Protein AF-A0ABD2MEU3-F1 (afdb_monomer_lite)

InterPro domains:
  IPR001870 B30.2/SPRY domain [PS50188] (180-396)
  IPR003877 SPRY domain [PF00622] (283-393)
  IPR003877 SPRY domain [SM00449] (262-395)
  IPR013320 Concanavalin A-like lectin/glucanase domain superfamily [SSF49899] (249-396)
  IPR043136 B30.2/SPRY domain superfamily [G3DSA:2.60.120.920] (235-402)
  IPR044736 Ran-binding protein Gid1/RanBPM/SPLA, SPRY domain [cd12885] (287-392)

Organism: NCBI:txid157864

Radius of gyration: 90.73 Å; chains: 1; bounding box: 152×72×270 Å

Secondary structure (DSSP, 8-state):
--------------------------------------SSTTSS-HHHHHHHHHHHHHHHHHHHHHHHHHHHHHHHHHHHHHHHHHHHHHHHHHHHHHHHHHHHHHHHHHHHHHHHHHHHHHHHHHHHHHHHHHHHHHHHHHHHHHHHHHHHHHHHHHHHHHHHHHHHHHHHHHHHHHHHHHHHHHHHHHHHHHHHHHHHHHHHHHHHHHHHHHHHHHHHHHHHHHHHHHHHHHHHHHHHHHHHHHHTTS-------------S---PPP----EEEEES-SS-EEEEEE-TTS-TTS-TTSSSSEEEEETTTEEEEE-TTS-EEEEEE-SPP--TT-EEEEEEETTTTEEEEEETTEE----S-B--TT----EEEEEE-STT-EEEEE-SS--SS-TT--

pLDDT: mean 77.82, std 23.37, range [25.52, 98.5]

Structure (mmCIF, N/CA/C/O backbone):
data_AF-A0ABD2MEU3-F1
#
_entry.id   AF-A0ABD2MEU3-F1
#
loop_
_atom_site.group_PDB
_atom_site.id
_atom_site.type_symbol
_atom_site.label_atom_id
_atom_site.label_alt_id
_atom_site.label_comp_id
_atom_site.label_asym_id
_atom_site.label_entity_id
_atom_site.label_seq_id
_atom_site.pdbx_PDB_ins_code
_atom_site.Cartn_x
_atom_site.Cartn_y
_atom_site.Cartn_z
_atom_site.occupancy
_atom_site.B_iso_or_equiv
_atom_site.auth_seq_id
_atom_site.auth_comp_id
_atom_site.auth_asym_id
_atom_site.auth_atom_id
_atom_site.pdbx_PDB_model_num
ATOM 1 N N . MET A 1 1 ? 22.632 6.424 -62.472 1.00 37.72 1 MET A N 1
ATOM 2 C CA . MET A 1 1 ? 22.964 5.891 -63.811 1.00 37.72 1 MET A CA 1
ATOM 3 C C . MET A 1 1 ? 22.816 7.016 -64.820 1.00 37.72 1 MET A C 1
ATOM 5 O O . MET A 1 1 ? 21.715 7.529 -64.955 1.00 37.72 1 MET A O 1
ATOM 9 N N . ALA A 1 2 ? 23.897 7.420 -65.484 1.00 29.92 2 ALA A N 1
ATOM 10 C CA . ALA A 1 2 ? 23.855 8.351 -66.610 1.00 29.92 2 ALA A CA 1
ATOM 11 C C . ALA A 1 2 ? 24.922 7.905 -67.616 1.00 29.92 2 ALA A C 1
ATOM 13 O O . ALA A 1 2 ? 26.115 7.981 -67.338 1.00 29.92 2 ALA A O 1
ATOM 14 N N . THR A 1 3 ? 24.489 7.357 -68.747 1.00 33.09 3 THR A N 1
ATOM 15 C CA . THR A 1 3 ? 25.372 6.851 -69.802 1.00 33.09 3 THR A CA 1
ATOM 16 C C . THR A 1 3 ? 25.914 8.012 -70.629 1.00 33.09 3 THR A C 1
ATOM 18 O O . THR A 1 3 ? 25.181 8.580 -71.441 1.00 33.09 3 THR A O 1
ATOM 21 N N . PHE A 1 4 ? 27.190 8.361 -70.449 1.00 29.28 4 PHE A N 1
ATOM 22 C CA . PHE A 1 4 ? 27.860 9.321 -71.326 1.00 29.28 4 PHE A CA 1
ATOM 23 C C . PHE A 1 4 ? 28.242 8.649 -72.646 1.00 29.28 4 PHE A C 1
ATOM 25 O O . PHE A 1 4 ? 29.129 7.802 -72.709 1.00 29.28 4 PHE A O 1
ATOM 32 N N . ASN A 1 5 ? 27.533 9.027 -73.705 1.00 33.72 5 ASN A N 1
ATOM 33 C CA . ASN A 1 5 ? 27.715 8.487 -75.044 1.00 33.72 5 ASN A CA 1
ATOM 34 C C . ASN A 1 5 ? 28.806 9.301 -75.764 1.00 33.72 5 ASN A C 1
ATOM 36 O O . ASN A 1 5 ? 28.559 10.437 -76.170 1.00 33.72 5 ASN A O 1
ATOM 40 N N . VAL A 1 6 ? 30.021 8.759 -75.896 1.00 32.09 6 VAL A N 1
ATOM 41 C CA . VAL A 1 6 ? 31.105 9.420 -76.645 1.00 32.09 6 VAL A CA 1
ATOM 42 C C . VAL A 1 6 ? 30.974 9.060 -78.123 1.00 32.09 6 VAL A C 1
ATOM 44 O O . VAL A 1 6 ? 31.346 7.970 -78.558 1.00 32.09 6 VAL A O 1
ATOM 47 N N . ALA A 1 7 ? 30.420 9.990 -78.899 1.00 31.02 7 ALA A N 1
ATOM 48 C CA . ALA A 1 7 ? 30.248 9.829 -80.336 1.00 31.02 7 ALA A CA 1
ATOM 49 C C . ALA A 1 7 ? 31.604 9.695 -81.054 1.00 31.02 7 ALA A C 1
ATOM 51 O O . ALA A 1 7 ? 32.491 10.537 -80.904 1.00 31.02 7 ALA A O 1
ATOM 52 N N . HIS A 1 8 ? 31.743 8.658 -81.882 1.00 32.44 8 HIS A N 1
ATOM 53 C CA . HIS A 1 8 ? 32.863 8.523 -82.811 1.00 32.44 8 HIS A CA 1
ATOM 54 C C . HIS A 1 8 ? 32.774 9.599 -83.902 1.00 32.44 8 HIS A C 1
ATOM 56 O O . HIS A 1 8 ? 31.929 9.515 -84.793 1.00 32.44 8 HIS A O 1
ATOM 62 N N . LEU A 1 9 ? 33.681 10.579 -83.877 1.00 26.55 9 LEU A N 1
ATOM 63 C CA . LEU A 1 9 ? 33.855 11.529 -84.975 1.00 26.55 9 LEU A CA 1
ATOM 64 C C . LEU A 1 9 ? 34.861 10.971 -85.996 1.00 26.55 9 LEU A C 1
ATOM 66 O O . LEU A 1 9 ? 36.034 11.339 -86.001 1.00 26.55 9 LEU A O 1
ATOM 70 N N . ILE A 1 10 ? 34.402 10.062 -86.861 1.00 31.20 10 ILE A N 1
ATOM 71 C CA . ILE A 1 10 ? 35.189 9.607 -88.016 1.00 31.20 10 ILE A CA 1
ATOM 72 C C . ILE A 1 10 ? 35.006 10.619 -89.152 1.00 31.20 10 ILE A C 1
ATOM 74 O O . ILE A 1 10 ? 34.099 10.501 -89.975 1.00 31.20 10 ILE A O 1
ATOM 78 N N . THR A 1 11 ? 35.890 11.612 -89.216 1.00 28.27 11 THR A N 1
ATOM 79 C CA . THR A 1 11 ? 35.987 12.491 -90.386 1.00 28.27 11 THR A CA 1
ATOM 80 C C . THR A 1 11 ? 36.764 11.771 -91.488 1.00 28.27 11 THR A C 1
ATOM 82 O O . THR A 1 11 ? 37.996 11.764 -91.476 1.00 28.27 11 THR A O 1
ATOM 85 N N . LEU A 1 12 ? 36.060 11.179 -92.461 1.00 28.53 12 LEU A N 1
ATOM 86 C CA . LEU A 1 12 ? 36.682 10.791 -93.731 1.00 28.53 12 LEU A CA 1
ATOM 87 C C . LEU A 1 12 ? 37.206 12.055 -94.429 1.00 28.53 12 LEU A C 1
ATOM 89 O O . LEU A 1 12 ? 36.429 12.820 -94.998 1.00 28.53 12 LEU A O 1
ATOM 93 N N . ILE A 1 13 ? 38.524 12.250 -94.435 1.00 32.50 13 ILE A N 1
ATOM 94 C CA . ILE A 1 13 ? 39.167 13.138 -95.407 1.00 32.50 13 ILE A CA 1
ATOM 95 C C . ILE A 1 13 ? 39.358 12.319 -96.684 1.00 32.50 13 ILE A C 1
ATOM 97 O O . ILE A 1 13 ? 40.025 11.285 -96.680 1.00 32.50 13 ILE A O 1
ATOM 101 N N . GLY A 1 14 ? 38.696 12.754 -97.756 1.00 29.62 14 GLY A N 1
ATOM 102 C CA . GLY A 1 14 ? 38.630 12.021 -99.017 1.00 29.62 14 GLY A CA 1
ATOM 103 C C . GLY A 1 14 ? 39.995 11.825 -99.677 1.00 29.62 14 GLY A C 1
ATOM 104 O O . GLY A 1 14 ? 40.853 12.707 -99.659 1.00 29.62 14 GLY A O 1
ATOM 105 N N . VAL A 1 15 ? 40.164 10.665 -100.310 1.00 34.38 15 VAL A N 1
ATOM 106 C CA . VAL A 1 15 ? 41.344 10.335 -101.115 1.00 34.38 15 VAL A CA 1
ATOM 107 C C . VAL A 1 15 ? 41.298 11.146 -102.414 1.00 34.38 15 VAL A C 1
ATOM 109 O O . VAL A 1 15 ? 40.595 10.787 -103.358 1.00 34.38 15 VAL A O 1
ATOM 112 N N . GLY A 1 16 ? 42.037 12.255 -102.461 1.00 28.69 16 GLY A N 1
ATOM 113 C CA . GLY A 1 16 ? 42.247 13.021 -103.689 1.00 28.69 16 GLY A CA 1
ATOM 114 C C . GLY A 1 16 ? 43.128 12.238 -104.661 1.00 28.69 16 GLY A C 1
ATOM 115 O O . GLY A 1 16 ? 44.296 11.992 -104.368 1.00 28.69 16 GLY A O 1
ATOM 116 N N . SER A 1 17 ? 42.568 11.827 -105.801 1.00 32.09 17 SER A N 1
ATOM 117 C CA . SER A 1 17 ? 43.329 11.132 -106.845 1.00 32.09 17 SER A 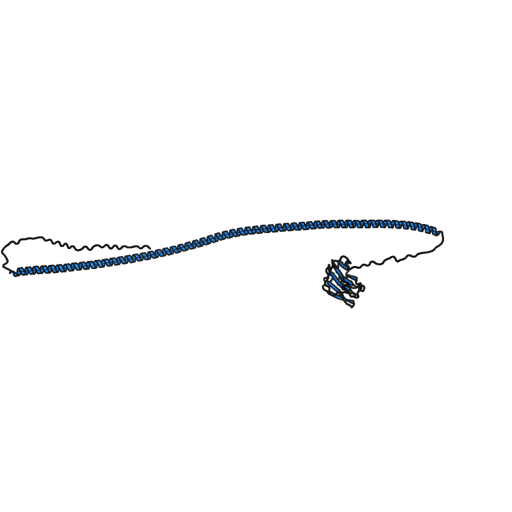CA 1
ATOM 118 C C . SER A 1 17 ? 44.330 12.039 -107.558 1.00 32.09 17 SER A C 1
ATOM 120 O O . SER A 1 17 ? 44.170 13.254 -107.648 1.00 32.09 17 SER A O 1
ATOM 122 N N . ILE A 1 18 ? 45.353 11.374 -108.085 1.00 34.25 18 ILE A N 1
ATOM 123 C CA . ILE A 1 18 ? 46.482 11.899 -108.849 1.00 34.25 18 ILE A CA 1
ATOM 124 C C . ILE A 1 18 ? 46.016 12.778 -110.021 1.00 34.25 18 ILE A C 1
ATOM 126 O O . ILE A 1 18 ? 45.184 12.361 -110.825 1.00 34.25 18 ILE A O 1
ATOM 130 N N . ALA A 1 19 ? 46.644 13.945 -110.175 1.00 29.66 19 ALA A N 1
ATOM 131 C CA . ALA A 1 19 ? 46.651 14.710 -111.418 1.00 29.66 19 ALA A CA 1
ATOM 132 C C . ALA A 1 19 ? 48.090 15.148 -111.730 1.00 29.66 19 ALA A C 1
ATOM 134 O O . ALA A 1 19 ? 48.541 16.221 -111.330 1.00 29.66 19 ALA A O 1
ATOM 135 N N . SER A 1 20 ? 48.826 14.283 -112.425 1.00 35.69 20 SER A N 1
ATOM 136 C CA . SER A 1 20 ? 50.184 14.551 -112.898 1.00 35.69 20 SER A CA 1
ATOM 137 C C . SER A 1 20 ? 50.158 15.614 -113.999 1.00 35.69 20 SER A C 1
ATOM 139 O O . SER A 1 20 ? 49.978 15.288 -115.170 1.00 35.69 20 SER A O 1
ATOM 141 N N . SER A 1 21 ? 50.353 16.891 -113.664 1.00 31.67 21 SER A N 1
ATOM 142 C CA . SER A 1 21 ? 50.514 17.947 -114.671 1.00 31.67 21 SER A CA 1
ATOM 143 C C . SER A 1 21 ? 51.973 18.061 -115.129 1.00 31.67 21 SER A C 1
ATOM 145 O O . SER A 1 21 ? 52.634 19.077 -114.903 1.00 31.67 21 SER A O 1
ATOM 147 N N . VAL A 1 22 ? 52.483 17.019 -115.791 1.00 34.25 22 VAL A N 1
ATOM 148 C CA . VAL A 1 22 ? 53.643 17.178 -116.679 1.00 34.25 22 VAL A CA 1
ATOM 149 C C . VAL A 1 22 ? 53.140 17.930 -117.907 1.00 34.25 22 VAL A C 1
ATOM 151 O O . VAL A 1 22 ? 52.543 17.354 -118.814 1.00 34.25 22 VAL A O 1
ATOM 154 N N . GLY A 1 23 ? 53.310 19.251 -117.894 1.00 31.44 23 GLY A N 1
ATOM 155 C CA . GLY A 1 23 ? 52.943 20.106 -119.015 1.00 31.44 23 GLY A CA 1
ATOM 156 C C . GLY A 1 23 ? 53.819 19.799 -120.225 1.00 31.44 23 GLY A C 1
ATOM 157 O O . GLY A 1 23 ? 54.954 20.269 -120.297 1.00 31.44 23 GLY A O 1
ATOM 158 N N . ALA A 1 24 ? 53.282 19.038 -121.178 1.00 33.69 24 ALA A N 1
ATOM 159 C CA . ALA A 1 24 ? 53.874 18.868 -122.496 1.00 33.69 24 ALA A CA 1
ATOM 160 C C . ALA A 1 24 ? 53.900 20.226 -123.211 1.00 33.69 24 ALA A C 1
ATOM 162 O O . ALA A 1 24 ? 52.903 20.672 -123.776 1.00 33.69 24 ALA A O 1
ATOM 163 N N . ASN A 1 25 ? 55.046 20.903 -123.161 1.00 31.25 25 ASN A N 1
ATOM 164 C CA . ASN A 1 25 ? 55.250 22.151 -123.878 1.00 31.25 25 ASN A CA 1
ATOM 165 C C . ASN A 1 25 ? 55.725 21.821 -125.302 1.00 31.25 25 ASN A C 1
ATOM 167 O O . ASN A 1 25 ? 56.915 21.893 -125.615 1.00 31.25 25 ASN A O 1
ATOM 171 N N . GLU A 1 26 ? 54.782 21.422 -126.161 1.00 34.84 26 GLU A N 1
ATOM 172 C CA . GLU A 1 26 ? 54.990 21.346 -127.609 1.00 34.84 26 GLU A CA 1
ATOM 173 C C . GLU A 1 26 ? 55.258 22.752 -128.170 1.00 34.84 26 GLU A C 1
ATOM 175 O O . GLU A 1 26 ? 54.367 23.424 -128.694 1.00 34.84 26 GLU A O 1
ATOM 180 N N . GLN A 1 27 ? 56.511 23.207 -128.117 1.00 34.06 27 GLN A N 1
ATOM 181 C CA . GLN A 1 27 ? 56.940 24.267 -129.019 1.00 34.06 27 GLN A CA 1
ATOM 182 C C . GLN A 1 27 ? 57.225 23.674 -130.394 1.00 34.06 27 GLN A C 1
ATOM 184 O O . GLN A 1 27 ? 58.281 23.100 -130.662 1.00 34.06 27 GLN A O 1
ATOM 189 N N . GLN A 1 28 ? 56.249 23.868 -131.280 1.00 35.16 28 GLN A N 1
ATOM 190 C CA . GLN A 1 28 ? 56.413 23.737 -132.719 1.00 35.16 28 GLN A CA 1
ATOM 191 C C . GLN A 1 28 ? 57.693 24.452 -133.171 1.00 35.16 28 GLN A C 1
ATOM 193 O O . GLN A 1 28 ? 57.780 25.677 -133.114 1.00 35.16 28 GLN A O 1
ATOM 198 N N . ASN A 1 29 ? 58.644 23.705 -133.726 1.00 33.38 29 ASN A N 1
ATOM 199 C CA . ASN A 1 29 ? 59.610 24.275 -134.656 1.00 33.38 29 ASN A CA 1
ATOM 200 C C . ASN A 1 29 ? 59.459 23.582 -136.009 1.00 33.38 29 ASN A C 1
ATOM 202 O O . ASN A 1 29 ? 60.223 22.695 -136.390 1.00 33.38 29 ASN A O 1
ATOM 206 N N . GLN A 1 30 ? 58.411 23.990 -136.730 1.00 38.78 30 GLN A N 1
ATOM 207 C CA . GLN A 1 30 ? 58.295 23.725 -138.156 1.00 38.78 30 GLN A CA 1
ATOM 208 C C . GLN A 1 30 ? 59.440 24.440 -138.880 1.00 38.78 30 GLN A C 1
ATOM 210 O O . GLN A 1 30 ? 59.309 25.607 -139.249 1.00 38.78 30 GLN A O 1
ATOM 215 N N . ASN A 1 31 ? 60.540 23.738 -139.153 1.00 35.50 31 ASN A N 1
ATOM 216 C CA . ASN A 1 31 ? 61.523 24.211 -140.119 1.00 35.50 31 ASN A CA 1
ATOM 217 C C . ASN A 1 31 ? 61.619 23.270 -141.320 1.00 35.50 31 ASN A C 1
ATOM 219 O O . ASN A 1 31 ? 62.311 22.257 -141.324 1.00 35.50 31 ASN A O 1
ATOM 223 N N . LYS A 1 32 ? 60.832 23.665 -142.326 1.00 34.09 32 LYS A N 1
ATOM 224 C CA . LYS A 1 32 ? 60.876 23.327 -143.750 1.00 34.09 32 LYS A CA 1
ATOM 225 C C . LYS A 1 32 ? 62.007 22.393 -144.189 1.00 34.09 32 LYS A C 1
ATOM 227 O O . LYS A 1 32 ? 63.173 22.774 -144.251 1.00 34.09 32 LYS A O 1
ATOM 232 N N . THR A 1 33 ? 61.595 21.278 -144.783 1.00 39.56 33 THR A N 1
ATOM 233 C CA . THR A 1 33 ? 62.249 20.768 -145.990 1.00 39.56 33 THR A CA 1
ATOM 234 C C . THR A 1 33 ? 62.394 21.887 -147.030 1.00 39.56 33 THR A C 1
ATOM 236 O O . THR A 1 33 ? 61.413 22.289 -147.660 1.00 39.56 33 THR A O 1
ATOM 239 N N . GLN A 1 34 ? 63.620 22.352 -147.256 1.00 36.50 34 GLN A N 1
ATOM 240 C CA . GLN A 1 34 ? 64.029 22.969 -148.517 1.00 36.50 34 GLN A CA 1
ATOM 241 C C . GLN A 1 34 ? 65.302 22.292 -149.020 1.00 36.50 34 GLN A C 1
ATOM 243 O O . GLN A 1 34 ? 66.221 22.005 -148.257 1.00 36.50 34 GLN A O 1
ATOM 248 N N . ASN A 1 35 ? 65.329 22.014 -150.322 1.00 44.06 35 ASN A N 1
ATOM 249 C CA . ASN A 1 35 ? 66.461 21.378 -150.977 1.00 44.06 35 ASN A CA 1
ATOM 250 C C . ASN A 1 35 ? 67.667 22.323 -151.032 1.00 44.06 35 ASN A C 1
ATOM 252 O O . ASN A 1 35 ? 67.641 23.336 -151.726 1.00 44.06 35 ASN A O 1
ATOM 256 N N . GLY A 1 36 ? 68.748 21.903 -150.387 1.00 34.94 36 GLY A N 1
ATOM 257 C CA . GLY A 1 36 ? 70.120 22.321 -150.643 1.00 34.94 36 GLY A CA 1
ATOM 258 C C . GLY A 1 36 ? 71.039 21.248 -150.048 1.00 34.94 36 GLY A C 1
ATOM 259 O O . GLY A 1 36 ? 70.824 20.815 -148.924 1.00 34.94 36 GLY A O 1
ATOM 260 N N . GLY A 1 37 ? 72.033 20.699 -150.735 1.00 37.84 37 GLY A N 1
ATOM 261 C CA . GLY A 1 37 ? 72.577 21.090 -152.030 1.00 37.84 37 GLY A CA 1
ATOM 262 C C . GLY A 1 37 ? 74.097 20.997 -151.970 1.00 37.84 37 GLY A C 1
ATOM 263 O O . GLY A 1 37 ? 74.751 22.009 -151.775 1.00 37.84 37 GLY A O 1
ATOM 264 N N . GLY A 1 38 ? 74.641 19.786 -152.137 1.00 47.97 38 GLY A N 1
ATOM 265 C CA . GLY A 1 38 ? 76.086 19.542 -152.245 1.00 47.97 38 GLY A CA 1
ATOM 266 C C . GLY A 1 38 ? 76.861 19.497 -150.918 1.00 47.97 38 GLY A C 1
ATOM 267 O O . GLY A 1 38 ? 76.736 20.372 -150.072 1.00 47.97 38 GLY A O 1
ATOM 268 N N . GLY A 1 39 ? 77.714 18.477 -150.770 1.00 47.53 39 GLY A N 1
ATOM 269 C CA . GLY A 1 39 ? 78.679 18.358 -149.668 1.00 47.53 39 GLY A CA 1
ATOM 270 C C . GLY A 1 39 ? 78.505 17.104 -148.801 1.00 47.53 39 GLY A C 1
ATOM 271 O O . GLY A 1 39 ? 77.420 16.806 -148.315 1.00 47.53 39 GLY A O 1
ATOM 272 N N . LEU A 1 40 ? 79.605 16.372 -148.598 1.00 45.44 40 LEU A N 1
ATOM 273 C CA . LEU A 1 40 ? 79.810 15.305 -147.595 1.00 45.44 40 LEU A CA 1
ATOM 274 C C . LEU A 1 40 ? 79.025 13.979 -147.713 1.00 45.44 40 LEU A C 1
ATOM 276 O O . LEU A 1 40 ? 79.510 12.981 -147.182 1.00 45.44 40 LEU A O 1
ATOM 280 N N . LYS A 1 41 ? 77.936 13.868 -148.492 1.00 46.84 41 LYS A N 1
ATOM 281 C CA . LYS A 1 41 ? 77.289 12.556 -148.788 1.00 46.84 41 LYS A CA 1
ATOM 282 C C . LYS A 1 41 ? 78.191 11.524 -149.496 1.00 46.84 41 LYS A C 1
ATOM 284 O O . LYS A 1 41 ? 77.780 10.386 -149.673 1.00 46.84 41 LYS A O 1
ATOM 289 N N . HIS A 1 42 ? 79.397 11.912 -149.911 1.00 46.25 42 HIS A N 1
ATOM 290 C CA . HIS A 1 42 ? 80.329 11.063 -150.654 1.00 46.25 42 HIS A CA 1
ATOM 291 C C . HIS A 1 42 ? 81.393 10.361 -149.783 1.00 46.25 42 HIS A C 1
ATOM 293 O O . HIS A 1 42 ? 82.220 9.641 -150.337 1.00 46.25 42 HIS A O 1
ATOM 299 N N . LEU A 1 43 ? 81.394 10.573 -148.455 1.00 48.19 43 LEU A N 1
ATOM 300 C CA . LEU A 1 43 ? 82.373 9.963 -147.535 1.00 48.19 43 LEU A CA 1
ATOM 301 C C . LEU A 1 43 ? 81.861 8.747 -146.743 1.00 48.19 43 LEU A C 1
ATOM 303 O O . LEU A 1 43 ? 82.685 7.965 -146.282 1.00 48.19 43 LEU A O 1
ATOM 307 N N . PHE A 1 44 ? 80.545 8.562 -146.584 1.00 52.81 44 PHE A N 1
ATOM 308 C CA . PHE A 1 44 ? 79.977 7.460 -145.792 1.00 52.81 44 PHE A CA 1
ATOM 309 C C . PHE A 1 44 ? 78.720 6.886 -146.461 1.00 52.81 44 PHE A C 1
ATOM 311 O O . PHE A 1 44 ? 77.882 7.637 -146.960 1.00 52.81 44 PHE A O 1
ATOM 318 N N . GLY A 1 45 ? 78.614 5.552 -146.496 1.00 54.03 45 GLY A N 1
ATOM 319 C CA . GLY A 1 45 ? 77.538 4.827 -147.182 1.00 54.03 45 GLY A CA 1
ATOM 320 C C . GLY A 1 45 ? 76.167 4.931 -146.492 1.00 54.03 45 GLY A C 1
ATOM 321 O O . GLY A 1 45 ? 76.093 5.314 -145.322 1.00 54.03 45 GLY A O 1
ATOM 322 N N . PRO A 1 46 ? 75.071 4.575 -147.196 1.00 58.62 46 PRO A N 1
ATOM 323 C CA . PRO A 1 46 ? 73.704 4.691 -146.676 1.00 58.62 46 PRO A CA 1
ATOM 324 C C . PRO A 1 46 ? 73.478 3.908 -145.373 1.00 58.62 46 PRO A C 1
ATOM 326 O O . PRO A 1 46 ? 72.753 4.388 -144.502 1.00 58.62 46 PRO A O 1
ATOM 329 N N . ASP A 1 47 ? 74.152 2.769 -145.199 1.00 66.12 47 ASP A N 1
ATOM 330 C CA . ASP A 1 47 ? 74.040 1.912 -144.012 1.00 66.12 47 ASP A CA 1
ATOM 331 C C . ASP A 1 47 ? 74.352 2.666 -142.708 1.00 66.12 47 ASP A C 1
ATOM 333 O O . ASP A 1 47 ? 73.641 2.500 -141.720 1.00 66.12 47 ASP A O 1
ATOM 337 N N . VAL A 1 48 ? 75.327 3.585 -142.729 1.00 67.19 48 VAL A N 1
ATOM 338 C CA . VAL A 1 48 ? 75.784 4.341 -141.547 1.00 67.19 48 VAL A CA 1
ATOM 339 C C . VAL A 1 48 ? 74.684 5.250 -140.982 1.00 67.19 48 VAL A C 1
ATOM 341 O O . VAL A 1 48 ? 74.555 5.393 -139.767 1.00 67.19 48 VAL A O 1
ATOM 344 N N . PHE A 1 49 ? 73.857 5.855 -141.843 1.00 69.19 49 PHE A N 1
ATOM 345 C CA . PHE A 1 49 ? 72.744 6.707 -141.401 1.00 69.19 49 PHE A CA 1
ATOM 346 C C . PHE A 1 49 ? 71.560 5.899 -140.856 1.00 69.19 49 PHE A C 1
ATOM 348 O O . PHE A 1 49 ? 70.837 6.394 -139.988 1.00 69.19 49 PHE A O 1
ATOM 355 N N . THR A 1 50 ? 71.367 4.674 -141.344 1.00 72.62 50 THR A N 1
ATOM 356 C CA . THR A 1 50 ? 70.358 3.740 -140.824 1.00 72.62 50 THR A CA 1
ATOM 357 C C . THR A 1 50 ? 70.794 3.208 -139.460 1.00 72.62 50 THR A C 1
ATOM 359 O O . THR A 1 50 ? 70.061 3.348 -138.488 1.00 72.62 50 THR A O 1
ATOM 362 N N . GLU A 1 51 ? 72.047 2.761 -139.341 1.00 77.50 51 GLU A N 1
ATOM 363 C CA . GLU A 1 51 ? 72.644 2.288 -138.088 1.00 77.50 51 GLU A CA 1
ATOM 364 C C . GLU A 1 51 ? 72.646 3.371 -136.990 1.00 77.50 51 GLU A C 1
ATOM 366 O O . GLU A 1 51 ? 72.363 3.085 -135.826 1.00 77.50 51 GLU A O 1
ATOM 371 N N . LEU A 1 52 ? 72.912 4.635 -137.347 1.00 78.12 52 LEU A N 1
ATOM 372 C CA . LEU A 1 52 ? 72.785 5.776 -136.430 1.00 78.12 52 LEU A CA 1
ATOM 373 C C . LEU A 1 52 ? 71.347 5.976 -135.934 1.00 78.12 52 LEU A C 1
ATOM 375 O O . LEU A 1 52 ? 71.148 6.258 -134.752 1.00 78.12 52 LEU A O 1
ATOM 379 N N . ARG A 1 53 ? 70.348 5.814 -136.810 1.00 78.62 53 ARG A N 1
ATOM 380 C CA . ARG A 1 53 ? 68.928 5.946 -136.455 1.00 78.62 53 ARG A CA 1
ATOM 381 C C . ARG A 1 53 ? 68.458 4.801 -135.563 1.00 78.62 53 ARG A C 1
ATOM 383 O O . ARG A 1 53 ? 67.763 5.050 -134.584 1.00 78.62 53 ARG A O 1
ATOM 390 N N . ASP A 1 54 ? 68.886 3.577 -135.844 1.00 82.69 54 ASP A N 1
ATOM 391 C CA . ASP A 1 54 ? 68.539 2.411 -135.030 1.00 82.69 54 ASP A CA 1
ATOM 392 C C . ASP A 1 54 ? 69.204 2.487 -133.648 1.00 82.69 54 ASP A C 1
ATOM 394 O O . ASP A 1 54 ? 68.558 2.227 -132.633 1.00 82.69 54 ASP A O 1
ATOM 398 N N . LYS A 1 55 ? 70.454 2.968 -133.572 1.00 84.69 55 LYS A N 1
ATOM 399 C CA . LYS A 1 55 ? 71.118 3.299 -132.298 1.00 84.69 55 LYS A CA 1
ATOM 400 C C . LYS A 1 55 ? 70.406 4.422 -131.539 1.00 84.69 55 LYS A C 1
ATOM 402 O O . LYS A 1 55 ? 70.322 4.346 -130.316 1.00 84.69 55 LYS A O 1
ATOM 407 N N . GLN A 1 56 ? 69.880 5.435 -132.229 1.00 84.12 56 GLN A N 1
ATOM 408 C CA . GLN A 1 56 ? 69.093 6.507 -131.613 1.00 84.12 56 GLN A CA 1
ATOM 409 C C . GLN A 1 56 ? 67.756 5.984 -131.058 1.00 84.12 56 GLN A C 1
ATOM 411 O O . GLN A 1 56 ? 67.402 6.308 -129.926 1.00 84.12 56 GLN A O 1
ATOM 416 N N . ASN A 1 57 ? 67.053 5.129 -131.805 1.00 84.06 57 ASN A N 1
ATOM 417 C CA . ASN A 1 57 ? 65.801 4.507 -131.368 1.00 84.06 57 ASN A CA 1
ATOM 418 C C . ASN A 1 57 ? 66.021 3.556 -130.180 1.00 84.06 57 ASN A C 1
ATOM 420 O O . ASN A 1 57 ? 65.334 3.676 -129.171 1.00 84.06 57 ASN A O 1
ATOM 424 N N . ALA A 1 58 ? 67.032 2.685 -130.241 1.00 84.62 58 ALA A N 1
ATOM 425 C CA . ALA A 1 58 ? 67.390 1.789 -129.138 1.00 84.62 58 ALA A CA 1
ATOM 426 C C . ALA A 1 58 ? 67.901 2.544 -127.894 1.00 84.62 58 ALA A C 1
ATOM 428 O O . ALA A 1 58 ? 67.777 2.056 -126.770 1.00 84.62 58 ALA A O 1
ATOM 429 N N . MET A 1 59 ? 68.477 3.740 -128.068 1.00 86.69 59 MET A N 1
ATOM 430 C CA . MET A 1 59 ? 68.794 4.639 -126.956 1.00 86.69 59 MET A CA 1
ATOM 431 C C . MET A 1 59 ? 67.522 5.241 -126.348 1.00 86.69 59 MET A C 1
ATOM 433 O O . MET A 1 59 ? 67.413 5.274 -125.128 1.00 86.69 59 MET A O 1
ATOM 437 N N . ALA A 1 60 ? 66.556 5.672 -127.165 1.00 83.00 60 ALA A N 1
ATOM 438 C CA . ALA A 1 60 ? 65.274 6.194 -126.689 1.00 83.00 60 ALA A CA 1
ATOM 439 C C . ALA A 1 60 ? 64.444 5.132 -125.943 1.00 83.00 60 ALA A C 1
ATOM 441 O O . ALA A 1 60 ? 63.924 5.414 -124.867 1.00 83.00 60 ALA A O 1
ATOM 442 N N . GLU A 1 61 ? 64.393 3.902 -126.460 1.00 86.12 61 GLU A N 1
ATOM 443 C CA . GLU A 1 61 ? 63.735 2.761 -125.811 1.00 86.12 61 GLU A CA 1
ATOM 444 C C . GLU A 1 61 ? 64.375 2.456 -124.450 1.00 86.12 61 GLU A C 1
ATOM 446 O O . GLU A 1 61 ? 63.684 2.449 -123.433 1.00 86.12 61 GLU A O 1
ATOM 451 N N . LYS A 1 62 ? 65.710 2.345 -124.386 1.00 88.81 62 LYS A N 1
ATOM 452 C CA . LYS A 1 62 ? 66.430 2.168 -123.113 1.00 88.81 62 LYS A CA 1
ATOM 453 C C . LYS A 1 62 ? 66.236 3.330 -122.144 1.00 88.81 62 LYS A C 1
ATOM 455 O O . LYS A 1 62 ? 66.132 3.086 -120.946 1.00 88.81 62 LYS A O 1
ATOM 460 N N . MET A 1 63 ? 66.184 4.575 -122.627 1.00 88.94 63 MET A N 1
ATOM 461 C CA . MET A 1 63 ? 65.868 5.723 -121.772 1.00 88.94 63 MET A CA 1
ATOM 462 C C . MET A 1 63 ? 64.466 5.573 -121.169 1.00 88.94 63 MET A C 1
ATOM 464 O O . MET A 1 63 ? 64.346 5.647 -119.949 1.00 88.94 63 MET A O 1
ATOM 468 N N . SER A 1 64 ? 63.453 5.239 -121.975 1.00 90.19 64 SER A N 1
ATOM 469 C CA . SER A 1 64 ? 62.076 5.017 -121.511 1.00 90.19 64 SER A CA 1
ATOM 470 C C . SER A 1 64 ? 61.945 3.826 -120.545 1.00 90.19 64 SER A C 1
ATOM 472 O O . SER A 1 64 ? 61.245 3.919 -119.533 1.00 90.19 64 SER A O 1
ATOM 474 N N . GLU A 1 65 ? 62.676 2.728 -120.770 1.00 88.88 65 GLU A N 1
ATOM 475 C CA . GLU A 1 65 ? 62.769 1.613 -119.816 1.00 88.88 65 GLU A CA 1
ATOM 476 C C . GLU A 1 65 ? 63.400 2.050 -118.484 1.00 88.88 65 GLU A C 1
ATOM 478 O O . GLU A 1 65 ? 62.908 1.687 -117.411 1.00 88.88 65 GLU A O 1
ATOM 483 N N . THR A 1 66 ? 64.489 2.831 -118.527 1.00 88.94 66 THR A N 1
ATOM 484 C CA . THR A 1 66 ? 65.139 3.338 -117.307 1.00 88.94 66 THR A CA 1
ATOM 485 C C . THR A 1 66 ? 64.278 4.351 -116.562 1.00 88.94 66 THR A C 1
ATOM 487 O O . THR A 1 66 ? 64.243 4.302 -115.335 1.00 88.94 66 THR A O 1
ATOM 490 N N . GLU A 1 67 ? 63.543 5.199 -117.280 1.00 90.69 67 GLU A N 1
ATOM 491 C CA . GLU A 1 67 ? 62.566 6.147 -116.744 1.00 90.69 67 GLU A CA 1
ATOM 492 C C . GLU A 1 67 ? 61.435 5.393 -116.035 1.00 90.69 67 GLU A C 1
ATOM 494 O O . GLU A 1 67 ? 61.286 5.531 -114.824 1.00 90.69 67 GLU A O 1
ATOM 499 N N . THR A 1 68 ? 60.769 4.457 -116.721 1.00 91.44 68 THR A N 1
ATOM 500 C CA . THR A 1 68 ? 59.713 3.598 -116.146 1.00 91.44 68 THR A CA 1
ATOM 501 C C . THR A 1 68 ? 60.194 2.829 -114.905 1.00 91.44 68 THR A C 1
ATOM 503 O O . THR A 1 68 ? 59.448 2.608 -113.945 1.00 91.44 68 THR A O 1
ATOM 506 N N . LYS A 1 69 ? 61.453 2.371 -114.903 1.00 93.12 69 LYS A N 1
ATOM 507 C CA . LYS A 1 69 ? 62.053 1.670 -113.758 1.00 93.12 69 LYS A CA 1
ATOM 508 C C . LYS A 1 69 ? 62.327 2.616 -112.588 1.00 93.12 69 LYS A C 1
ATOM 510 O O . LYS A 1 69 ? 62.112 2.220 -111.442 1.00 93.12 69 LYS A O 1
ATOM 515 N N . LEU A 1 70 ? 62.789 3.833 -112.867 1.00 92.94 70 LEU A N 1
ATOM 516 C CA . LEU A 1 70 ? 63.037 4.867 -111.867 1.00 92.94 70 LEU A CA 1
ATOM 517 C C . LEU A 1 70 ? 61.719 5.361 -111.254 1.00 92.94 70 LEU A C 1
ATOM 519 O O . LEU A 1 70 ? 61.618 5.423 -110.032 1.00 92.94 70 LEU A O 1
ATOM 523 N N . GLU A 1 71 ? 60.689 5.601 -112.067 1.00 92.94 71 GLU A N 1
ATOM 524 C CA . GLU A 1 71 ? 59.332 5.936 -111.617 1.00 92.94 71 GLU A CA 1
ATOM 525 C C . GLU A 1 71 ? 58.787 4.884 -110.646 1.00 92.94 71 GLU A C 1
ATOM 527 O O . GLU A 1 71 ? 58.391 5.225 -109.534 1.00 92.94 71 GLU A O 1
ATOM 532 N N . LYS A 1 72 ? 58.857 3.592 -110.998 1.00 93.38 72 LYS A N 1
ATOM 533 C CA . LYS A 1 72 ? 58.430 2.497 -110.106 1.00 93.38 72 LYS A CA 1
ATOM 534 C C . LYS A 1 72 ? 59.247 2.417 -108.815 1.00 93.38 72 LYS A C 1
ATOM 536 O O . LYS A 1 72 ? 58.705 2.050 -107.774 1.00 93.38 72 LYS A O 1
ATOM 541 N N . GLN A 1 73 ? 60.543 2.731 -108.851 1.00 93.56 73 GLN A N 1
ATOM 542 C CA . GLN A 1 73 ? 61.364 2.799 -107.637 1.00 93.56 73 GLN A CA 1
ATOM 543 C C . GLN A 1 73 ? 60.961 3.981 -106.746 1.00 93.56 73 GLN A C 1
ATOM 545 O O . GLN A 1 73 ? 60.868 3.812 -105.530 1.00 93.56 73 GLN A O 1
ATOM 550 N N . ILE A 1 74 ? 60.666 5.140 -107.338 1.00 94.38 74 ILE A N 1
ATOM 551 C CA . ILE A 1 74 ? 60.169 6.324 -106.628 1.00 94.38 74 ILE A CA 1
ATOM 552 C C . ILE A 1 74 ? 58.783 6.041 -106.030 1.00 94.38 74 ILE A C 1
ATOM 554 O O . ILE A 1 74 ? 58.581 6.283 -104.843 1.00 94.38 74 ILE A O 1
ATOM 558 N N . GLU A 1 75 ? 57.850 5.465 -106.794 1.00 93.56 75 GLU A N 1
ATOM 559 C CA . GLU A 1 75 ? 56.506 5.107 -106.323 1.00 93.56 75 GLU A CA 1
ATOM 560 C C . GLU A 1 75 ? 56.557 4.109 -105.156 1.00 93.56 75 GLU A C 1
ATOM 562 O O . GLU A 1 75 ? 55.940 4.345 -104.114 1.00 93.56 75 GLU A O 1
ATOM 567 N N . ASN A 1 76 ? 57.349 3.037 -105.278 1.00 93.44 76 ASN A N 1
ATOM 568 C CA . ASN A 1 76 ? 57.526 2.063 -104.200 1.00 93.44 76 ASN A CA 1
ATOM 569 C C . ASN A 1 76 ? 58.170 2.696 -102.957 1.00 93.44 76 ASN A C 1
ATOM 571 O O . ASN A 1 76 ? 57.659 2.510 -101.855 1.00 93.44 76 ASN A O 1
ATOM 575 N N . GLY A 1 77 ? 59.225 3.502 -103.118 1.00 94.69 77 GLY A N 1
ATOM 576 C CA . GLY A 1 77 ? 59.875 4.199 -102.003 1.00 94.69 77 GLY A CA 1
ATOM 577 C C . GLY A 1 77 ? 58.957 5.208 -101.302 1.00 94.69 77 GLY A C 1
ATOM 578 O O . GLY A 1 77 ? 58.960 5.301 -100.071 1.00 94.69 77 GLY A O 1
ATOM 579 N N . MET A 1 78 ? 58.112 5.924 -102.054 1.00 95.00 78 MET A N 1
ATOM 580 C CA . MET A 1 78 ? 57.065 6.786 -101.493 1.00 95.00 78 MET A CA 1
ATOM 581 C C . MET A 1 78 ? 56.012 5.969 -100.738 1.00 95.00 78 MET A C 1
ATOM 583 O O . MET A 1 78 ? 55.647 6.334 -99.620 1.00 95.00 78 MET A O 1
ATOM 587 N N . ARG A 1 79 ? 55.558 4.843 -101.301 1.00 95.69 79 ARG A N 1
ATOM 588 C CA . ARG A 1 79 ? 54.563 3.954 -100.685 1.00 95.69 79 ARG A CA 1
ATOM 589 C C . ARG A 1 79 ? 55.074 3.322 -99.390 1.00 95.69 79 ARG A C 1
ATOM 591 O O . ARG A 1 79 ? 54.365 3.338 -98.386 1.00 95.69 79 ARG A O 1
ATOM 598 N N . GLU A 1 80 ? 56.303 2.814 -99.378 1.00 95.56 80 GLU A N 1
ATOM 599 C CA . GLU A 1 80 ? 56.965 2.298 -98.172 1.00 95.56 80 GLU A CA 1
ATOM 600 C C . GLU A 1 80 ? 57.118 3.394 -97.110 1.00 95.56 80 GLU A C 1
ATOM 602 O O . GLU A 1 80 ? 56.785 3.177 -95.942 1.00 95.56 80 GLU A O 1
ATOM 607 N N . SER A 1 81 ? 57.529 4.600 -97.516 1.00 95.31 81 SER A N 1
ATOM 608 C CA . SER A 1 81 ? 57.631 5.759 -96.620 1.00 95.31 81 SER A CA 1
ATOM 609 C C . SER A 1 81 ? 56.273 6.151 -96.025 1.00 95.31 81 SER A C 1
ATOM 611 O O . SER A 1 81 ? 56.185 6.435 -94.829 1.00 95.31 81 SER A O 1
ATOM 613 N N . GLN A 1 82 ? 55.199 6.112 -96.821 1.00 96.00 82 GLN A N 1
ATOM 614 C CA . GLN A 1 82 ? 53.831 6.391 -96.381 1.00 96.00 82 GLN A CA 1
ATOM 615 C C . GLN A 1 82 ? 53.323 5.333 -95.389 1.00 96.00 82 GLN A C 1
ATOM 617 O O . GLN A 1 82 ? 52.764 5.692 -94.351 1.00 96.00 82 GLN A O 1
ATOM 622 N N . ILE A 1 83 ? 53.561 4.044 -95.658 1.00 95.81 83 ILE A N 1
ATOM 623 C CA . ILE A 1 83 ? 53.211 2.935 -94.753 1.00 95.81 83 ILE A CA 1
ATOM 624 C C . ILE A 1 83 ? 53.985 3.054 -93.434 1.00 95.81 83 ILE A C 1
ATOM 626 O O . ILE A 1 83 ? 53.391 2.938 -92.360 1.00 95.81 83 ILE A O 1
ATOM 630 N N . LEU A 1 84 ? 55.290 3.337 -93.486 1.00 96.00 84 LEU A N 1
ATOM 631 C CA . LEU A 1 84 ? 56.123 3.509 -92.294 1.00 96.00 84 LEU A CA 1
ATOM 632 C C . LEU A 1 84 ? 55.681 4.718 -91.459 1.00 96.00 84 LEU A C 1
ATOM 634 O O . LEU A 1 84 ? 55.623 4.625 -90.232 1.00 96.00 84 LEU A O 1
ATOM 638 N N . LEU A 1 85 ? 55.355 5.841 -92.105 1.00 96.38 85 LEU A N 1
ATOM 639 C CA . LEU A 1 85 ? 54.860 7.042 -91.432 1.00 96.38 85 LEU A CA 1
ATOM 640 C C . LEU A 1 85 ? 53.492 6.793 -90.783 1.00 96.38 85 LEU A C 1
ATOM 642 O O . LEU A 1 85 ? 53.319 7.105 -89.608 1.00 96.38 85 LEU A O 1
ATOM 646 N N . SER A 1 86 ? 52.559 6.167 -91.508 1.00 96.25 86 SER A N 1
ATOM 647 C CA . SER A 1 86 ? 51.241 5.773 -90.993 1.00 96.25 86 SER A CA 1
ATOM 648 C C . SER A 1 86 ? 51.362 4.820 -89.798 1.00 96.25 86 SER A C 1
ATOM 650 O O . SER A 1 86 ? 50.762 5.063 -88.754 1.00 96.25 86 SER A O 1
ATOM 652 N N . THR A 1 87 ? 52.230 3.808 -89.890 1.00 96.75 87 THR A N 1
ATOM 653 C CA . THR A 1 87 ? 52.485 2.850 -88.801 1.00 96.75 87 THR A CA 1
ATOM 654 C C . THR A 1 87 ? 53.093 3.534 -87.575 1.00 96.75 87 THR A C 1
ATOM 656 O O . THR A 1 87 ? 52.703 3.250 -86.443 1.00 96.75 87 THR A O 1
ATOM 659 N N . LYS A 1 88 ? 54.045 4.460 -87.758 1.00 97.00 88 LYS A N 1
ATOM 660 C CA . LYS A 1 88 ? 54.612 5.246 -86.648 1.00 97.00 88 LYS A CA 1
ATOM 661 C C . LYS A 1 88 ? 53.562 6.147 -85.998 1.00 97.00 88 LYS A C 1
ATOM 663 O O . LYS A 1 88 ? 53.540 6.240 -84.774 1.00 97.00 88 LYS A O 1
ATOM 668 N N . LEU A 1 89 ? 52.697 6.771 -86.796 1.00 97.25 89 LEU A N 1
ATOM 669 C CA . LEU A 1 89 ? 51.633 7.646 -86.316 1.00 97.25 89 LEU A CA 1
ATOM 670 C C . LEU A 1 89 ? 50.573 6.870 -85.516 1.00 97.25 89 LEU A C 1
ATOM 672 O O . LEU A 1 89 ? 50.238 7.287 -84.410 1.00 97.25 89 LEU A O 1
ATOM 676 N N . GLU A 1 90 ? 50.125 5.704 -85.995 1.00 96.81 90 GLU A N 1
ATOM 677 C CA . GLU A 1 90 ? 49.178 4.858 -85.251 1.00 96.81 90 GLU A CA 1
ATOM 678 C C . GLU A 1 90 ? 49.782 4.360 -83.929 1.00 96.81 90 GLU A C 1
ATOM 680 O O . GLU A 1 90 ? 49.136 4.427 -82.888 1.00 96.81 90 GLU A O 1
ATOM 685 N N . ASN A 1 91 ? 51.062 3.971 -83.915 1.00 97.06 91 ASN A N 1
ATOM 686 C CA . ASN A 1 91 ? 51.758 3.611 -82.674 1.00 97.06 91 ASN A CA 1
ATOM 687 C C . ASN A 1 91 ? 51.845 4.772 -81.663 1.00 97.06 91 ASN A C 1
ATOM 689 O O . ASN A 1 91 ? 51.867 4.533 -80.454 1.00 97.06 91 ASN A O 1
ATOM 693 N N . VAL A 1 92 ? 51.899 6.027 -82.125 1.00 97.69 92 VAL A N 1
ATOM 694 C CA . VAL A 1 92 ? 51.802 7.208 -81.250 1.00 97.69 92 VAL A CA 1
ATOM 695 C C . VAL A 1 92 ? 50.369 7.377 -80.738 1.00 97.69 92 VAL A C 1
ATOM 697 O O . VAL A 1 92 ? 50.190 7.585 -79.538 1.00 97.69 92 VAL A O 1
ATOM 700 N N . PHE A 1 93 ? 49.352 7.222 -81.591 1.00 97.44 93 PHE A N 1
ATOM 701 C CA . PHE A 1 93 ? 47.948 7.289 -81.172 1.00 97.44 93 PHE A CA 1
ATOM 702 C C . PHE A 1 93 ? 47.567 6.201 -80.164 1.00 97.44 93 PHE A C 1
ATOM 704 O O . PHE A 1 93 ? 46.870 6.510 -79.199 1.00 97.44 93 PHE A O 1
ATOM 711 N N . ILE A 1 94 ? 48.046 4.964 -80.329 1.00 97.50 94 ILE A N 1
ATOM 712 C CA . ILE A 1 94 ? 47.842 3.872 -79.365 1.00 97.50 94 ILE A CA 1
ATOM 713 C C . ILE A 1 94 ? 48.456 4.247 -78.010 1.00 97.50 94 ILE A C 1
ATOM 715 O O . ILE A 1 94 ? 47.746 4.286 -77.011 1.00 97.50 94 ILE A O 1
ATOM 719 N N . LYS A 1 95 ? 49.734 4.653 -77.971 1.00 97.38 95 LYS A N 1
ATOM 720 C CA . LYS A 1 95 ? 50.401 5.060 -76.717 1.00 97.38 95 LYS A CA 1
ATOM 721 C C . LYS A 1 95 ? 49.713 6.235 -76.016 1.00 97.38 95 LYS A C 1
ATOM 723 O O . LYS A 1 95 ? 49.644 6.257 -74.788 1.00 97.38 95 LYS A O 1
ATOM 728 N N . LEU A 1 96 ? 49.216 7.214 -76.775 1.00 97.44 96 LEU A N 1
ATOM 729 C CA . LEU A 1 96 ? 48.445 8.333 -76.226 1.00 97.44 96 LEU A CA 1
ATOM 730 C C . LEU A 1 96 ? 47.115 7.857 -75.628 1.00 97.44 96 LEU A C 1
ATOM 732 O O . LEU A 1 96 ? 46.790 8.248 -74.509 1.00 97.44 96 LEU A O 1
ATOM 736 N N . ARG A 1 97 ? 46.393 6.984 -76.340 1.00 97.50 97 ARG A N 1
ATOM 737 C CA . ARG A 1 97 ? 45.116 6.390 -75.916 1.00 97.50 97 ARG A CA 1
ATOM 738 C C . ARG A 1 97 ? 45.278 5.555 -74.646 1.00 97.50 97 ARG A C 1
ATOM 740 O O . ARG A 1 97 ? 44.520 5.741 -73.702 1.00 97.50 97 ARG A O 1
ATOM 747 N N . ASP A 1 98 ? 46.303 4.710 -74.580 1.00 97.38 98 ASP A N 1
ATOM 748 C CA . ASP A 1 98 ? 46.589 3.870 -73.411 1.00 97.38 98 ASP A CA 1
ATOM 749 C C . ASP A 1 98 ? 46.953 4.717 -72.182 1.00 97.38 98 ASP A C 1
ATOM 751 O O . ASP A 1 98 ? 46.452 4.475 -71.084 1.00 97.38 98 ASP A O 1
ATOM 755 N N . ASN A 1 99 ? 47.764 5.767 -72.364 1.00 96.94 99 ASN A N 1
ATOM 756 C CA . ASN A 1 99 ? 48.107 6.702 -71.292 1.00 96.94 99 ASN A CA 1
ATOM 757 C C . ASN A 1 99 ? 46.895 7.530 -70.819 1.00 96.94 99 ASN A C 1
ATOM 759 O O . ASN A 1 99 ? 46.738 7.774 -69.619 1.00 96.94 99 ASN A O 1
ATOM 763 N N . GLN A 1 100 ? 46.014 7.942 -71.739 1.00 97.56 100 GLN A N 1
ATOM 764 C CA . GLN A 1 100 ? 44.741 8.584 -71.400 1.00 97.56 100 GLN A CA 1
ATOM 765 C C . GLN A 1 100 ? 43.838 7.632 -70.607 1.00 97.56 100 GLN A C 1
ATOM 767 O O . GLN A 1 100 ? 43.393 8.004 -69.525 1.00 97.56 100 GLN A O 1
ATOM 772 N N . ASN A 1 101 ? 43.645 6.397 -71.076 1.00 97.56 101 ASN A N 1
ATOM 773 C CA . ASN A 1 101 ? 42.841 5.379 -70.396 1.00 97.56 101 ASN A CA 1
ATOM 774 C C . ASN A 1 101 ? 43.370 5.087 -68.983 1.00 97.56 101 ASN A C 1
ATOM 776 O O . ASN A 1 101 ? 42.614 5.163 -68.020 1.00 97.56 101 ASN A O 1
ATOM 780 N N . ALA A 1 102 ? 44.678 4.857 -68.825 1.00 97.38 102 ALA A N 1
ATOM 781 C CA . ALA A 1 102 ? 45.297 4.652 -67.513 1.00 97.38 102 ALA A CA 1
ATOM 782 C C . ALA A 1 102 ? 45.106 5.858 -66.569 1.00 97.38 102 ALA A C 1
ATOM 784 O O . ALA A 1 102 ? 44.910 5.690 -65.362 1.00 97.38 102 ALA A O 1
ATOM 785 N N . SER A 1 103 ? 45.131 7.079 -67.113 1.00 97.00 103 SER A N 1
ATOM 786 C CA . SER A 1 103 ? 44.881 8.309 -66.352 1.00 97.00 103 SER A CA 1
ATOM 787 C C . SER A 1 103 ? 43.412 8.447 -65.935 1.00 97.00 103 SER A C 1
ATOM 789 O O . SER A 1 103 ? 43.145 8.831 -64.795 1.00 97.00 103 SER A O 1
ATOM 791 N N . VAL A 1 104 ? 42.472 8.089 -66.817 1.00 97.75 104 VAL A N 1
ATOM 792 C CA . VAL A 1 104 ? 41.027 8.045 -66.535 1.00 97.75 104 VAL A CA 1
ATOM 793 C C . VAL A 1 104 ? 40.734 7.011 -65.451 1.00 97.75 104 VAL A C 1
ATOM 795 O O . VAL A 1 104 ? 40.215 7.386 -64.405 1.00 97.75 104 VAL A O 1
ATOM 798 N N . THR A 1 105 ? 41.196 5.768 -65.597 1.00 97.50 105 THR A N 1
ATOM 799 C CA . THR A 1 105 ? 41.012 4.717 -64.581 1.00 97.50 105 THR A CA 1
ATOM 800 C C . THR A 1 105 ? 41.618 5.100 -63.229 1.00 97.50 105 THR A C 1
ATOM 802 O O . THR A 1 105 ? 41.042 4.811 -62.180 1.00 97.50 105 THR A O 1
ATOM 805 N N . LYS A 1 106 ? 42.751 5.815 -63.200 1.00 98.06 106 LYS A N 1
ATOM 806 C CA . LYS A 1 106 ? 43.311 6.344 -61.945 1.00 98.06 106 LYS A CA 1
ATOM 807 C C . LYS A 1 106 ? 42.441 7.445 -61.321 1.00 98.06 106 LYS A C 1
ATOM 809 O O . LYS A 1 106 ? 42.401 7.552 -60.096 1.00 98.06 106 LYS A O 1
ATOM 814 N N . LEU A 1 107 ? 41.771 8.270 -62.125 1.00 97.75 107 LEU A N 1
ATOM 815 C CA . LEU A 1 107 ? 40.823 9.282 -61.645 1.00 97.75 107 LEU A CA 1
ATOM 816 C C . LEU A 1 107 ? 39.520 8.647 -61.145 1.00 97.75 107 LEU A C 1
ATOM 818 O O . LEU A 1 107 ? 39.072 9.015 -60.063 1.00 97.75 107 LEU A O 1
ATOM 822 N N . GLU A 1 108 ? 38.977 7.663 -61.862 1.00 97.88 108 GLU A N 1
ATOM 823 C CA . GLU A 1 108 ? 37.789 6.888 -61.473 1.00 97.88 108 GLU A CA 1
ATOM 824 C C . GLU A 1 108 ? 37.999 6.215 -60.111 1.00 97.88 108 GLU A C 1
ATOM 826 O O . GLU A 1 108 ? 37.269 6.504 -59.167 1.00 97.88 108 GLU A O 1
ATOM 831 N N . ASN A 1 109 ? 39.086 5.450 -59.948 1.00 97.50 109 ASN A N 1
ATOM 832 C CA . ASN A 1 109 ? 39.437 4.832 -58.664 1.00 97.50 109 ASN A CA 1
ATOM 833 C C . ASN A 1 109 ? 39.592 5.863 -57.530 1.00 97.50 109 ASN A C 1
ATOM 835 O O . ASN A 1 109 ? 39.210 5.604 -56.390 1.00 97.50 109 ASN A O 1
ATOM 839 N N . ARG A 1 110 ? 40.158 7.050 -57.796 1.00 98.06 110 ARG A N 1
ATOM 840 C CA . ARG A 1 110 ? 40.250 8.115 -56.779 1.00 98.06 110 ARG A CA 1
ATOM 841 C C . ARG A 1 110 ? 38.878 8.676 -56.418 1.00 98.06 110 ARG A C 1
ATOM 843 O O . ARG A 1 110 ? 38.643 8.946 -55.245 1.00 98.06 110 ARG A O 1
ATOM 850 N N . PHE A 1 111 ? 37.999 8.851 -57.400 1.00 97.44 111 PHE A N 1
ATOM 851 C CA . PHE A 1 111 ? 36.641 9.338 -57.188 1.00 97.44 111 PHE A CA 1
ATOM 852 C C . PHE A 1 111 ? 35.812 8.333 -56.381 1.00 97.44 111 PHE A C 1
ATOM 854 O O . PHE A 1 111 ? 35.204 8.721 -55.390 1.00 97.44 111 PHE A O 1
ATOM 861 N N . GLU A 1 112 ? 35.858 7.043 -56.723 1.00 97.88 112 GLU A N 1
ATOM 862 C CA . GLU A 1 112 ? 35.167 5.983 -55.977 1.00 97.88 112 GLU A CA 1
ATOM 863 C C . GLU A 1 112 ? 35.629 5.888 -54.519 1.00 97.88 112 GLU A C 1
ATOM 865 O O . GLU A 1 112 ? 34.791 5.820 -53.621 1.00 97.88 112 GLU A O 1
ATOM 870 N N . ASN A 1 113 ? 36.942 5.954 -54.261 1.00 97.88 113 ASN A N 1
ATOM 871 C CA . ASN A 1 113 ? 37.460 5.975 -52.890 1.00 97.88 113 ASN A CA 1
ATOM 872 C C . ASN A 1 113 ? 36.945 7.203 -52.116 1.00 97.88 113 ASN A C 1
ATOM 874 O O . ASN A 1 113 ? 36.382 7.035 -51.041 1.00 97.88 113 ASN A O 1
ATOM 878 N N . VAL A 1 114 ? 37.029 8.414 -52.685 1.00 98.25 114 VAL A N 1
ATOM 879 C CA . VAL A 1 114 ? 36.507 9.639 -52.041 1.00 98.25 114 VAL A CA 1
ATOM 880 C C . VAL A 1 114 ? 34.997 9.556 -51.789 1.00 98.25 114 VAL A C 1
ATOM 882 O O . VAL A 1 114 ? 34.530 9.967 -50.729 1.00 98.25 114 VAL A O 1
ATOM 885 N N . MET A 1 115 ? 34.220 9.011 -52.727 1.00 97.50 115 MET A N 1
ATOM 886 C CA . MET A 1 115 ? 32.776 8.832 -52.554 1.00 97.50 115 MET A CA 1
ATOM 887 C C . MET A 1 115 ? 32.451 7.826 -51.446 1.00 97.50 115 MET A C 1
ATOM 889 O O . MET A 1 115 ? 31.561 8.094 -50.640 1.00 97.50 115 MET A O 1
ATOM 893 N N . ARG A 1 116 ? 33.191 6.714 -51.355 1.00 97.94 116 ARG A N 1
ATOM 894 C CA . ARG A 1 116 ? 33.039 5.722 -50.281 1.00 97.94 116 ARG A CA 1
ATOM 895 C C . ARG A 1 116 ? 33.432 6.292 -48.919 1.00 97.94 116 ARG A C 1
ATOM 897 O O . ARG A 1 116 ? 32.703 6.098 -47.952 1.00 97.94 116 ARG A O 1
ATOM 904 N N . ASP A 1 117 ? 34.543 7.015 -48.839 1.00 97.88 117 ASP A N 1
ATOM 905 C CA . ASP A 1 117 ? 35.020 7.606 -47.586 1.00 97.88 117 ASP A CA 1
ATOM 906 C C . ASP A 1 117 ? 34.034 8.680 -47.084 1.00 97.88 117 ASP A C 1
ATOM 908 O O . ASP A 1 117 ? 33.679 8.696 -45.906 1.00 97.88 117 ASP A O 1
ATOM 912 N N . ASN A 1 118 ? 33.486 9.499 -47.993 1.00 97.69 118 ASN A N 1
ATOM 913 C CA . ASN A 1 118 ? 32.400 10.437 -47.688 1.00 97.69 118 ASN A CA 1
ATOM 914 C C . ASN A 1 118 ? 31.109 9.725 -47.247 1.00 97.69 118 ASN A C 1
ATOM 916 O O . ASN A 1 118 ? 30.445 10.194 -46.324 1.00 97.69 118 ASN A O 1
ATOM 920 N N . GLN A 1 119 ? 30.742 8.607 -47.883 1.00 97.75 119 GLN A N 1
ATOM 921 C CA . GLN A 1 119 ? 29.568 7.814 -47.504 1.00 97.75 119 GLN A CA 1
ATOM 922 C C . GLN A 1 119 ? 29.724 7.223 -46.096 1.00 97.75 119 GLN A C 1
ATOM 924 O O . GLN A 1 119 ? 28.790 7.302 -45.300 1.00 97.75 119 GLN A O 1
ATOM 929 N N . ASN A 1 120 ? 30.905 6.692 -45.770 1.00 97.56 120 ASN A N 1
ATOM 930 C CA . ASN A 1 120 ? 31.214 6.152 -44.447 1.00 97.56 120 ASN A CA 1
ATOM 931 C C . ASN A 1 120 ? 31.174 7.248 -43.370 1.00 97.56 120 ASN A C 1
ATOM 933 O O . ASN A 1 120 ? 30.481 7.092 -42.368 1.00 97.56 120 ASN A O 1
ATOM 937 N N . ALA A 1 121 ? 31.835 8.387 -43.606 1.00 97.69 121 ALA A N 1
ATOM 938 C CA . ALA A 1 121 ? 31.845 9.516 -42.672 1.00 97.69 121 ALA A CA 1
ATOM 939 C C . ALA A 1 121 ? 30.457 10.164 -42.491 1.00 97.69 121 ALA A C 1
ATOM 941 O O . ALA A 1 121 ? 30.172 10.750 -41.445 1.00 97.69 121 ALA A O 1
ATOM 942 N N . LEU A 1 122 ? 29.581 10.082 -43.500 1.00 97.94 122 LEU A N 1
ATOM 943 C CA . LEU A 1 122 ? 28.186 10.502 -43.373 1.00 97.94 122 LEU A CA 1
ATOM 944 C C . LEU A 1 122 ? 27.376 9.500 -42.539 1.00 97.94 122 LEU A C 1
ATOM 946 O O . LEU A 1 122 ? 26.630 9.929 -41.665 1.00 97.94 122 LEU A O 1
ATOM 950 N N . ALA A 1 123 ? 27.543 8.194 -42.767 1.00 97.62 123 ALA A N 1
ATOM 951 C CA . ALA A 1 123 ? 26.865 7.150 -41.997 1.00 97.62 123 ALA A CA 1
ATOM 952 C C . ALA A 1 123 ? 27.256 7.175 -40.507 1.00 97.62 123 ALA A C 1
ATOM 954 O O . ALA A 1 123 ? 26.385 7.080 -39.646 1.00 97.62 123 ALA A O 1
ATOM 955 N N . GLU A 1 124 ? 28.540 7.382 -40.202 1.00 98.00 124 GLU A N 1
ATOM 956 C CA . GLU A 1 124 ? 29.049 7.559 -38.835 1.00 98.00 124 GLU A CA 1
ATOM 957 C C . GLU A 1 124 ? 28.393 8.765 -38.145 1.00 98.00 124 GLU A C 1
ATOM 959 O O . GLU A 1 124 ? 27.830 8.631 -37.060 1.00 98.00 124 GLU A O 1
ATOM 964 N N . LYS A 1 125 ? 28.353 9.927 -38.813 1.00 97.88 125 LYS A N 1
ATOM 965 C CA . LYS A 1 125 ? 27.685 11.129 -38.284 1.00 97.88 125 LYS A CA 1
ATOM 966 C C . LYS A 1 125 ? 26.185 10.948 -38.080 1.00 97.88 125 LYS A C 1
ATOM 968 O O . LYS A 1 125 ? 25.665 11.452 -37.089 1.00 97.88 125 LYS A O 1
ATOM 973 N N . VAL A 1 126 ? 25.501 10.260 -38.996 1.00 97.88 126 VAL A N 1
ATOM 974 C CA . VAL A 1 126 ? 24.071 9.942 -38.858 1.00 97.88 126 VAL A CA 1
ATOM 975 C C . VAL A 1 126 ? 23.855 9.082 -37.614 1.00 97.88 126 VAL A C 1
ATOM 977 O O . VAL A 1 126 ? 23.101 9.496 -36.737 1.00 97.88 126 VAL A O 1
ATOM 980 N N . SER A 1 127 ? 24.606 7.987 -37.469 1.00 97.50 127 SER A N 1
ATOM 981 C CA . SER A 1 127 ? 24.517 7.093 -36.308 1.00 97.50 127 SER A CA 1
ATOM 982 C C . SER A 1 127 ? 24.834 7.806 -34.985 1.00 97.50 127 SER A C 1
ATOM 984 O O . SER A 1 127 ? 24.116 7.630 -34.001 1.00 97.50 127 SER A O 1
ATOM 986 N N . GLU A 1 128 ? 25.838 8.690 -34.957 1.00 97.88 128 GLU A N 1
ATOM 987 C CA . GLU A 1 128 ? 26.105 9.546 -33.795 1.00 97.88 128 GLU A CA 1
ATOM 988 C C . GLU A 1 128 ? 24.928 10.469 -33.445 1.00 97.88 128 GLU A C 1
ATOM 990 O O . GLU A 1 128 ? 24.661 10.705 -32.265 1.00 97.88 128 GLU A O 1
ATOM 995 N N . THR A 1 129 ? 24.267 11.062 -34.446 1.00 97.25 129 THR A N 1
ATOM 996 C CA . THR A 1 129 ? 23.124 11.957 -34.210 1.00 97.25 129 THR A CA 1
ATOM 997 C C . THR A 1 129 ? 21.869 11.205 -33.791 1.00 97.25 129 THR A C 1
ATOM 999 O O . THR A 1 129 ? 21.162 11.691 -32.913 1.00 97.25 129 THR A O 1
ATOM 1002 N N . GLU A 1 130 ? 21.630 10.016 -34.347 1.00 97.88 130 GLU A N 1
ATOM 1003 C CA . GLU A 1 130 ? 20.547 9.115 -33.943 1.00 97.88 130 GLU A CA 1
ATOM 1004 C C . GLU A 1 130 ? 20.729 8.704 -32.479 1.00 97.88 130 GLU A C 1
ATOM 1006 O O . GLU A 1 130 ? 19.854 8.980 -31.664 1.00 97.88 130 GLU A O 1
ATOM 1011 N N . ALA A 1 131 ? 21.911 8.205 -32.101 1.00 97.06 131 ALA A N 1
ATOM 1012 C CA . ALA A 1 131 ? 22.206 7.828 -30.719 1.00 97.06 131 ALA A CA 1
ATOM 1013 C C . ALA A 1 131 ? 22.071 9.007 -29.733 1.00 97.06 131 ALA A C 1
ATOM 1015 O O . ALA A 1 131 ? 21.558 8.837 -28.627 1.00 97.06 131 ALA A O 1
ATOM 1016 N N . LYS A 1 132 ? 22.501 10.223 -30.106 1.00 97.19 132 LYS A N 1
ATOM 1017 C CA . LYS A 1 132 ? 22.317 11.425 -29.265 1.00 97.19 132 LYS A CA 1
ATOM 1018 C C . LYS A 1 132 ? 20.837 11.782 -29.102 1.00 97.19 132 LYS A C 1
ATOM 1020 O O . LYS A 1 132 ? 20.426 12.131 -27.998 1.00 97.19 132 LYS A O 1
ATOM 1025 N N . LEU A 1 133 ? 20.049 11.677 -30.173 1.00 96.94 133 LEU A N 1
ATOM 1026 C CA . LEU A 1 133 ? 18.620 11.981 -30.160 1.00 96.94 133 LEU A CA 1
ATOM 1027 C C . LEU A 1 133 ? 17.821 10.941 -29.362 1.00 96.94 133 LEU A C 1
ATOM 1029 O O . LEU A 1 133 ? 16.973 11.328 -28.566 1.00 96.94 133 LEU A O 1
ATOM 1033 N N . GLU A 1 134 ? 18.123 9.649 -29.510 1.00 96.50 134 GLU A N 1
ATOM 1034 C CA . GLU A 1 134 ? 17.528 8.570 -28.708 1.00 96.50 134 GLU A CA 1
ATOM 1035 C C . GLU A 1 134 ? 17.781 8.787 -27.213 1.00 96.50 134 GLU A C 1
ATOM 1037 O O . GLU A 1 134 ? 16.832 8.823 -26.432 1.00 96.50 134 GLU A O 1
ATOM 1042 N N . ASN A 1 135 ? 19.036 9.043 -26.823 1.00 95.38 135 ASN A N 1
ATOM 1043 C CA . ASN A 1 135 ? 19.382 9.353 -25.434 1.00 95.38 135 ASN A CA 1
ATOM 1044 C C . ASN A 1 135 ? 18.661 10.612 -24.922 1.00 95.38 135 ASN A C 1
ATOM 1046 O O . ASN A 1 135 ? 18.219 10.635 -23.775 1.00 95.38 135 ASN A O 1
ATOM 1050 N N . GLN A 1 136 ? 18.526 11.666 -25.734 1.00 96.50 136 GLN A N 1
ATOM 1051 C CA . GLN A 1 136 ? 17.797 12.870 -25.323 1.00 96.50 136 GLN A CA 1
ATOM 1052 C C . GLN A 1 136 ? 16.303 12.576 -25.115 1.00 96.50 136 GLN A C 1
ATOM 1054 O O . GLN A 1 136 ? 15.758 12.919 -24.068 1.00 96.50 136 GLN A O 1
ATOM 1059 N N . ILE A 1 137 ? 15.663 11.892 -26.068 1.00 95.94 137 ILE A N 1
ATOM 1060 C CA . ILE A 1 137 ? 14.249 11.499 -26.003 1.00 95.94 137 ILE A CA 1
ATOM 1061 C C . ILE A 1 137 ? 13.989 10.589 -24.797 1.00 95.94 137 ILE A C 1
ATOM 1063 O O . ILE A 1 137 ? 12.986 10.767 -24.107 1.00 95.94 137 ILE A O 1
ATOM 1067 N N . GLU A 1 138 ? 14.866 9.623 -24.521 1.00 95.19 138 GLU A N 1
ATOM 1068 C CA . GLU A 1 138 ? 14.722 8.732 -23.370 1.00 95.19 138 GLU A CA 1
ATOM 1069 C C . GLU A 1 138 ? 14.826 9.505 -22.049 1.00 95.19 138 GLU A C 1
ATOM 1071 O O . GLU A 1 138 ? 13.922 9.408 -21.220 1.00 95.19 138 GLU A O 1
ATOM 1076 N N . ASN A 1 139 ? 15.859 10.336 -21.874 1.00 92.88 139 ASN A N 1
ATOM 1077 C CA . ASN A 1 139 ? 16.041 11.121 -20.650 1.00 92.88 139 ASN A CA 1
ATOM 1078 C C . ASN A 1 139 ? 14.911 12.145 -20.429 1.00 92.88 139 ASN A C 1
ATOM 1080 O O . ASN A 1 139 ? 14.410 12.273 -19.312 1.00 92.88 139 ASN A O 1
ATOM 1084 N N . GLU A 1 140 ? 14.477 12.868 -21.467 1.00 94.50 140 GLU A N 1
ATOM 1085 C CA . GLU A 1 140 ? 13.369 13.829 -21.357 1.00 94.50 140 GLU A CA 1
ATOM 1086 C C . GLU A 1 140 ? 12.049 13.130 -20.998 1.00 94.50 140 GLU A C 1
ATOM 1088 O O . GLU A 1 140 ? 11.341 13.585 -20.096 1.00 94.50 140 GLU A O 1
ATOM 1093 N N . ASN A 1 141 ? 11.742 11.990 -21.630 1.00 93.25 141 ASN A N 1
ATOM 1094 C CA . ASN A 1 141 ? 10.539 11.219 -21.315 1.00 93.25 141 ASN A CA 1
ATOM 1095 C C . ASN A 1 141 ? 10.588 10.598 -19.914 1.00 93.25 141 ASN A C 1
ATOM 1097 O O . ASN A 1 141 ? 9.586 10.657 -19.204 1.00 93.25 141 ASN A O 1
ATOM 1101 N N . GLN A 1 142 ? 11.724 10.025 -19.496 1.00 94.25 142 GLN A N 1
ATOM 1102 C CA . GLN A 1 142 ? 11.877 9.457 -18.153 1.00 94.25 142 GLN A CA 1
ATOM 1103 C C . GLN A 1 142 ? 11.710 10.534 -17.073 1.00 94.25 142 GLN A C 1
ATOM 1105 O O . GLN A 1 142 ? 10.935 10.336 -16.138 1.00 94.25 142 GLN A O 1
ATOM 1110 N N . ASN A 1 143 ? 12.352 11.697 -17.232 1.00 93.94 143 ASN A N 1
ATOM 1111 C CA . ASN A 1 143 ? 12.243 12.805 -16.280 1.00 93.94 143 ASN A CA 1
ATOM 1112 C C . ASN A 1 143 ? 10.812 13.366 -16.209 1.00 93.94 143 ASN A C 1
ATOM 1114 O O . ASN A 1 143 ? 10.249 13.471 -15.120 1.00 93.94 143 ASN A O 1
ATOM 1118 N N . ALA A 1 144 ? 10.188 13.661 -17.355 1.00 95.19 144 ALA A N 1
ATOM 1119 C CA . ALA A 1 144 ? 8.828 14.204 -17.397 1.00 95.19 144 ALA A CA 1
ATOM 1120 C C . ALA A 1 144 ? 7.761 13.199 -16.918 1.00 95.19 144 ALA A C 1
ATOM 1122 O O . ALA A 1 144 ? 6.702 13.600 -16.427 1.00 95.19 144 ALA A O 1
ATOM 1123 N N . LEU A 1 145 ? 8.010 11.892 -17.063 1.00 95.88 145 LEU A N 1
ATOM 1124 C CA . LEU A 1 145 ? 7.158 10.848 -16.497 1.00 95.88 145 LEU A CA 1
ATOM 1125 C C . LEU A 1 145 ? 7.345 10.742 -14.979 1.00 95.88 145 LEU A C 1
ATOM 1127 O O . LEU A 1 145 ? 6.349 10.711 -14.262 1.00 95.88 145 LEU A O 1
ATOM 1131 N N . ALA A 1 146 ? 8.587 10.739 -14.487 1.00 95.56 146 ALA A N 1
ATOM 1132 C CA . ALA A 1 146 ? 8.896 10.672 -13.059 1.00 95.56 146 ALA A CA 1
ATOM 1133 C C . ALA A 1 146 ? 8.343 11.882 -12.283 1.00 95.56 146 ALA A C 1
ATOM 1135 O O . ALA A 1 146 ? 7.755 11.708 -11.217 1.00 95.56 146 ALA A O 1
ATOM 1136 N N . GLU A 1 147 ? 8.452 13.091 -12.842 1.00 96.94 147 GLU A N 1
ATOM 1137 C CA . GLU A 1 147 ? 7.862 14.311 -12.275 1.00 96.94 147 GLU A CA 1
ATOM 1138 C C . GLU A 1 147 ? 6.333 14.197 -12.169 1.00 96.94 147 GLU A C 1
ATOM 1140 O O . GLU A 1 147 ? 5.764 14.419 -11.101 1.00 96.94 147 GLU A O 1
ATOM 1145 N N . LYS A 1 148 ? 5.658 13.753 -13.240 1.00 96.75 148 LYS A N 1
ATOM 1146 C CA . LYS A 1 148 ? 4.200 13.539 -13.232 1.00 96.75 148 LYS A CA 1
ATOM 1147 C C . LYS A 1 148 ? 3.760 12.460 -12.249 1.00 96.75 148 LYS A C 1
ATOM 1149 O O . LYS A 1 148 ? 2.733 12.645 -11.600 1.00 96.75 148 LYS A O 1
ATOM 1154 N N . VAL A 1 149 ? 4.509 11.359 -12.143 1.00 97.44 149 VAL A N 1
ATOM 1155 C CA . VAL A 1 149 ? 4.243 10.284 -11.175 1.00 97.44 149 VAL A CA 1
ATOM 1156 C C . VAL A 1 149 ? 4.336 10.839 -9.755 1.00 97.44 149 VAL A C 1
ATOM 1158 O O . VAL A 1 149 ? 3.342 10.772 -9.035 1.00 97.44 149 VAL A O 1
ATOM 1161 N N . SER A 1 150 ? 5.442 11.506 -9.412 1.00 97.00 150 SER A N 1
ATOM 1162 C CA . SER A 1 150 ? 5.656 12.151 -8.109 1.00 97.00 150 SER A CA 1
ATOM 1163 C C . SER A 1 150 ? 4.561 13.175 -7.771 1.00 97.00 150 SER A C 1
ATOM 1165 O O . SER A 1 150 ? 3.989 13.154 -6.680 1.00 97.00 150 SER A O 1
ATOM 1167 N N . GLU A 1 151 ? 4.158 14.015 -8.734 1.00 97.94 151 GLU A N 1
ATOM 1168 C CA . GLU A 1 151 ? 3.017 14.920 -8.565 1.00 97.94 151 GLU A CA 1
ATOM 1169 C C . GLU A 1 151 ? 1.702 14.183 -8.265 1.00 97.94 151 GLU A C 1
ATOM 1171 O O . GLU A 1 151 ? 0.897 14.661 -7.462 1.00 97.94 151 GLU A O 1
ATOM 1176 N N . THR A 1 152 ? 1.426 13.064 -8.945 1.00 97.31 152 THR A N 1
ATOM 1177 C CA . THR A 1 152 ? 0.206 12.279 -8.704 1.00 97.31 152 THR A CA 1
ATOM 1178 C C . THR A 1 152 ? 0.245 11.511 -7.390 1.00 97.31 152 THR A C 1
ATOM 1180 O O . THR A 1 152 ? -0.783 11.456 -6.717 1.00 97.31 152 THR A O 1
ATOM 1183 N N . GLU A 1 153 ? 1.405 10.991 -6.989 1.00 98.06 153 GLU A N 1
ATOM 1184 C CA . GLU A 1 153 ? 1.622 10.340 -5.695 1.00 98.06 153 GLU A CA 1
ATOM 1185 C C . GLU A 1 153 ? 1.385 11.339 -4.561 1.00 98.06 153 GLU A C 1
ATOM 1187 O O . GLU A 1 153 ? 0.496 11.121 -3.740 1.00 98.06 153 GLU A O 1
ATOM 1192 N N . ALA A 1 154 ? 2.031 12.509 -4.597 1.00 97.31 154 ALA A N 1
ATOM 1193 C CA . ALA A 1 154 ? 1.821 13.562 -3.605 1.00 97.31 154 ALA A CA 1
ATOM 1194 C C . ALA A 1 154 ? 0.354 14.039 -3.545 1.00 97.31 154 ALA A C 1
ATOM 1196 O O . ALA A 1 154 ? -0.182 14.297 -2.465 1.00 97.31 154 ALA A O 1
ATOM 1197 N N . LYS A 1 155 ? -0.345 14.147 -4.686 1.00 97.75 155 LYS A N 1
ATOM 1198 C CA . LYS A 1 155 ? -1.786 14.480 -4.708 1.00 97.75 155 LYS A CA 1
ATOM 1199 C C . LYS A 1 155 ? -2.639 13.378 -4.073 1.00 97.75 155 LYS A C 1
ATOM 1201 O O . LYS A 1 155 ? -3.602 13.702 -3.378 1.00 97.75 155 LYS A O 1
ATOM 1206 N N . LEU A 1 156 ? -2.298 12.109 -4.292 1.00 98.06 156 LEU A N 1
ATOM 1207 C CA . LEU A 1 156 ? -3.008 10.962 -3.728 1.00 98.06 156 LEU A CA 1
ATOM 1208 C C . LEU A 1 156 ? -2.765 10.835 -2.216 1.00 98.06 156 LEU A C 1
ATOM 1210 O O . LEU A 1 156 ? -3.729 10.691 -1.469 1.00 98.06 156 LEU A O 1
ATOM 1214 N N . GLU A 1 157 ? -1.522 10.978 -1.754 1.00 97.81 157 GLU A N 1
ATOM 1215 C CA . GLU A 1 157 ? -1.164 10.996 -0.328 1.00 97.81 157 GLU A CA 1
ATOM 1216 C C . GLU A 1 157 ? -1.931 12.085 0.434 1.00 97.81 157 GLU A C 1
ATOM 1218 O O . GLU A 1 157 ? -2.555 11.804 1.456 1.00 97.81 157 GLU A O 1
ATOM 1223 N N . ASN A 1 158 ? -1.984 13.309 -0.104 1.00 97.62 158 ASN A N 1
ATOM 1224 C CA . ASN A 1 158 ? -2.751 14.405 0.496 1.00 97.62 158 ASN A CA 1
ATOM 1225 C C . ASN A 1 158 ? -4.265 14.117 0.560 1.00 97.62 158 ASN A C 1
ATOM 1227 O O . ASN A 1 158 ? -4.931 14.513 1.519 1.00 97.62 158 ASN A O 1
ATOM 1231 N N . GLN A 1 159 ? -4.834 13.427 -0.437 1.00 98.31 159 GLN A N 1
ATOM 1232 C CA . GLN A 1 159 ? -6.240 13.002 -0.393 1.00 98.31 159 GLN A CA 1
ATOM 1233 C C . GLN A 1 159 ? -6.471 11.904 0.654 1.00 98.31 159 GLN A C 1
ATOM 1235 O O . GLN A 1 159 ? -7.461 11.958 1.384 1.00 98.31 159 GLN A O 1
ATOM 1240 N N . ILE A 1 160 ? -5.550 10.944 0.758 1.00 98.06 160 ILE A N 1
ATOM 1241 C CA . ILE A 1 160 ? -5.588 9.855 1.738 1.00 98.06 160 ILE A CA 1
ATOM 1242 C C . ILE A 1 160 ? -5.503 10.407 3.171 1.00 98.06 160 ILE A C 1
ATOM 1244 O O . ILE A 1 160 ? -6.357 10.079 3.994 1.00 98.06 160 ILE A O 1
ATOM 1248 N N . GLU A 1 161 ? -4.552 11.299 3.463 1.00 98.19 161 GLU A N 1
ATOM 1249 C CA . GLU A 1 161 ? -4.386 11.910 4.793 1.00 98.19 161 GLU A CA 1
ATOM 1250 C C . GLU A 1 161 ? -5.609 12.747 5.202 1.00 98.19 161 GLU A C 1
ATOM 1252 O O . GLU A 1 161 ? -6.049 12.719 6.359 1.00 98.19 161 GLU A O 1
ATOM 1257 N N . LYS A 1 162 ? -6.228 13.443 4.238 1.00 98.44 162 LYS A N 1
ATOM 1258 C CA . LYS A 1 162 ? -7.483 14.163 4.467 1.00 98.44 162 LYS A CA 1
ATOM 1259 C C . LYS A 1 162 ? -8.615 13.208 4.866 1.00 98.44 162 LYS A C 1
ATOM 1261 O O . LYS A 1 162 ? -9.293 13.463 5.859 1.00 98.44 162 LYS A O 1
ATOM 1266 N N . VAL A 1 163 ? -8.797 12.102 4.138 1.00 98.50 163 VAL A N 1
ATOM 1267 C CA . VAL A 1 163 ? -9.824 11.090 4.452 1.00 98.50 163 VAL A CA 1
ATOM 1268 C C . VAL A 1 163 ? -9.563 10.437 5.813 1.00 98.50 163 VAL A C 1
ATOM 1270 O O . VAL A 1 163 ? -10.497 10.285 6.599 1.00 98.50 163 VAL A O 1
ATOM 1273 N N . PHE A 1 164 ? -8.311 10.105 6.146 1.00 98.31 164 PHE A N 1
ATOM 1274 C CA . PHE A 1 164 ? -7.972 9.571 7.470 1.00 98.31 164 PHE A CA 1
ATOM 1275 C C . PHE A 1 164 ? -8.249 10.566 8.600 1.00 98.31 164 PHE A C 1
ATOM 1277 O O . PHE A 1 164 ? -8.745 10.163 9.653 1.00 98.31 164 PHE A O 1
ATOM 1284 N N . THR A 1 165 ? -7.995 11.859 8.384 1.00 97.88 165 THR A N 1
ATOM 1285 C CA . THR A 1 165 ? -8.331 12.910 9.355 1.00 97.88 165 THR A CA 1
ATOM 1286 C C . THR A 1 165 ? -9.843 13.022 9.550 1.00 97.88 165 THR A C 1
ATOM 1288 O O . THR A 1 165 ? -10.304 12.947 10.686 1.00 97.88 165 THR A O 1
ATOM 1291 N N . GLU A 1 166 ? -10.630 13.092 8.471 1.00 98.38 166 GLU A N 1
ATOM 1292 C CA . GLU A 1 166 ? -12.097 13.134 8.557 1.00 98.38 166 GLU A CA 1
ATOM 1293 C C . GLU A 1 166 ? -12.674 11.884 9.253 1.00 98.38 166 GLU A C 1
ATOM 1295 O O . GLU A 1 166 ? -13.591 11.993 10.069 1.00 98.38 166 GLU A O 1
ATOM 1300 N N . LEU A 1 167 ? -12.134 10.689 8.989 1.00 98.50 167 LEU A N 1
ATOM 1301 C CA . LEU A 1 167 ? -12.547 9.453 9.670 1.00 98.50 167 LEU A CA 1
ATOM 1302 C C . LEU A 1 167 ? -12.202 9.465 11.167 1.00 98.50 167 LEU A C 1
ATOM 1304 O O . LEU A 1 167 ? -13.051 9.110 11.986 1.00 98.50 167 LEU A O 1
ATOM 1308 N N . ARG A 1 168 ? -10.992 9.909 11.529 1.00 98.25 168 ARG A N 1
ATOM 1309 C CA . ARG A 1 168 ? -10.537 10.061 12.921 1.00 98.25 168 ARG A CA 1
ATOM 1310 C C . ARG A 1 168 ? -11.422 11.037 13.696 1.00 98.25 168 ARG A C 1
ATOM 1312 O O . ARG A 1 168 ? -11.859 10.719 14.800 1.00 98.25 168 ARG A O 1
ATOM 1319 N N . ASP A 1 169 ? -11.736 12.187 13.111 1.00 98.19 169 ASP A N 1
ATOM 1320 C CA . ASP A 1 169 ? -12.566 13.210 13.754 1.00 98.19 169 ASP A CA 1
ATOM 1321 C C . ASP A 1 169 ? -14.015 12.729 13.932 1.00 98.19 169 ASP A C 1
ATOM 1323 O O . ASP A 1 169 ? -14.615 12.928 14.992 1.00 98.19 169 ASP A O 1
ATOM 1327 N N . ASN A 1 170 ? -14.557 12.004 12.946 1.00 98.31 170 ASN A N 1
ATOM 1328 C CA . ASN A 1 170 ? -15.862 11.351 13.055 1.00 98.31 170 ASN A CA 1
ATOM 1329 C C . ASN A 1 170 ? -15.887 10.261 14.142 1.00 98.31 170 ASN A C 1
ATOM 1331 O O . ASN A 1 170 ? -16.852 10.188 14.906 1.00 98.31 170 ASN A O 1
ATOM 1335 N N . GLN A 1 171 ? -14.838 9.438 14.247 1.00 98.31 171 GLN A N 1
ATOM 1336 C CA . GLN A 1 171 ? -14.708 8.416 15.291 1.00 98.31 171 GLN A CA 1
ATOM 1337 C C . GLN A 1 171 ? -14.653 9.051 16.688 1.00 98.31 171 GLN A C 1
ATOM 1339 O O . GLN A 1 171 ? -15.405 8.643 17.574 1.00 98.31 171 GLN A O 1
ATOM 1344 N N . ASN A 1 172 ? -13.827 10.084 16.869 1.00 97.56 172 ASN A N 1
ATOM 1345 C CA . ASN A 1 172 ? -13.721 10.829 18.124 1.00 97.56 172 ASN A CA 1
ATOM 1346 C C . ASN A 1 172 ? -15.067 11.470 18.501 1.00 97.56 172 ASN A C 1
ATOM 1348 O O . ASN A 1 172 ? -15.567 11.277 19.609 1.00 97.56 172 ASN A O 1
ATOM 1352 N N . GLY A 1 173 ? -15.713 12.157 17.552 1.00 98.31 173 GLY A N 1
ATOM 1353 C CA . GLY A 1 173 ? -17.024 12.776 17.754 1.00 98.31 173 GLY A CA 1
ATOM 1354 C C . GLY A 1 173 ? -18.144 11.773 18.058 1.00 98.31 173 GLY A C 1
ATOM 1355 O O . GLY A 1 173 ? -19.098 12.119 18.760 1.00 98.31 173 GLY A O 1
ATOM 1356 N N . LEU A 1 174 ? -18.045 10.532 17.569 1.00 98.38 174 LEU A N 1
ATOM 1357 C CA . LEU A 1 174 ? -18.959 9.449 17.934 1.00 98.38 174 LEU A CA 1
ATOM 1358 C C . LEU A 1 174 ? -18.674 8.912 19.344 1.00 98.38 174 LEU A C 1
ATOM 1360 O O . LEU A 1 174 ? -19.631 8.711 20.091 1.00 98.38 174 LEU A O 1
ATOM 1364 N N . SER A 1 175 ? -17.401 8.743 19.726 1.00 98.12 175 SER A N 1
ATOM 1365 C CA . SER A 1 175 ? -17.002 8.310 21.077 1.00 98.12 175 SER A CA 1
ATOM 1366 C C . SER A 1 175 ? -17.518 9.283 22.134 1.00 98.12 175 SER A C 1
ATOM 1368 O O . SER A 1 175 ? -18.312 8.896 22.988 1.00 98.12 175 SER A O 1
ATOM 1370 N N . THR A 1 176 ? -17.234 10.581 21.982 1.00 97.81 176 THR A N 1
ATOM 1371 C CA . THR A 1 176 ? -17.714 11.619 22.907 1.00 97.81 176 THR A CA 1
ATOM 1372 C C . THR A 1 176 ? -19.245 11.695 22.961 1.00 97.81 176 THR A C 1
ATOM 1374 O O . THR A 1 176 ? -19.824 11.924 24.022 1.00 97.81 176 THR A O 1
ATOM 1377 N N . LYS A 1 177 ? -19.960 11.473 21.847 1.00 98.44 177 LYS A N 1
ATOM 1378 C CA . LYS A 1 177 ? -21.435 11.374 21.867 1.00 98.44 177 LYS A CA 1
ATOM 1379 C C . LYS A 1 177 ? -21.928 10.139 22.622 1.00 98.44 177 LYS A C 1
ATOM 1381 O O . LYS A 1 177 ? -22.979 10.210 23.258 1.00 98.44 177 LYS A O 1
ATOM 1386 N N . LEU A 1 178 ? -21.217 9.019 22.532 1.00 98.31 178 LEU A N 1
ATOM 1387 C CA . LEU A 1 178 ? -21.567 7.776 23.211 1.00 98.31 178 LEU A CA 1
ATOM 1388 C C . LEU A 1 178 ? -21.296 7.874 24.719 1.00 98.31 178 LEU A C 1
ATOM 1390 O O . LEU A 1 178 ? -22.195 7.578 25.501 1.00 98.31 178 LEU A O 1
ATOM 1394 N N . GLU A 1 179 ? -20.122 8.372 25.108 1.00 98.12 179 GLU A N 1
ATOM 1395 C CA . GLU A 1 179 ? -19.730 8.684 26.491 1.00 98.12 179 GLU A CA 1
ATOM 1396 C C . GLU A 1 179 ? -20.762 9.602 27.157 1.00 98.12 179 GLU A C 1
ATOM 1398 O O . GLU A 1 179 ? -21.393 9.206 28.135 1.00 98.12 179 GLU A O 1
ATOM 1403 N N . ASN A 1 180 ? -21.065 10.754 26.544 1.00 98.06 180 ASN A N 1
ATOM 1404 C CA . ASN A 1 180 ? -22.093 11.674 27.039 1.00 98.06 180 ASN A CA 1
ATOM 1405 C C . ASN A 1 180 ? -23.471 11.000 27.189 1.00 98.06 180 ASN A C 1
ATOM 1407 O O . ASN A 1 180 ? -24.215 11.306 28.120 1.00 98.06 180 ASN A O 1
ATOM 1411 N N . ARG A 1 181 ? -23.862 10.087 26.286 1.00 98.44 181 ARG A N 1
ATOM 1412 C CA . ARG A 1 181 ? -25.133 9.351 26.424 1.00 98.44 181 ARG A CA 1
ATOM 1413 C C . ARG A 1 181 ? -25.099 8.355 27.582 1.00 98.44 181 ARG A C 1
ATOM 1415 O O . ARG A 1 181 ? -26.105 8.247 28.278 1.00 98.44 181 ARG A O 1
ATOM 1422 N N . PHE A 1 182 ? -23.983 7.661 27.798 1.00 98.19 182 PHE A N 1
ATOM 1423 C CA . PHE A 1 182 ? -23.811 6.776 28.949 1.00 98.19 182 PHE A CA 1
ATOM 1424 C C . PHE A 1 182 ? -23.850 7.555 30.265 1.00 98.19 182 PHE A C 1
ATOM 1426 O O . PHE A 1 182 ? -24.614 7.179 31.148 1.00 98.19 182 PHE A O 1
ATOM 1433 N N . GLU A 1 183 ? -23.114 8.661 30.383 1.00 98.12 183 GLU A N 1
ATOM 1434 C CA . GLU A 1 183 ? -23.119 9.503 31.588 1.00 98.12 183 GLU A CA 1
ATOM 1435 C C . GLU A 1 183 ? -24.520 10.028 31.922 1.00 98.12 183 GLU A C 1
ATOM 1437 O O . GLU A 1 183 ? -24.950 9.945 33.073 1.00 98.12 183 GLU A O 1
ATOM 1442 N N . ASN A 1 184 ? -25.268 10.500 30.917 1.00 98.25 184 ASN A N 1
ATOM 1443 C CA . ASN A 1 184 ? -26.651 10.937 31.112 1.00 98.25 184 ASN A CA 1
ATOM 1444 C C . ASN A 1 184 ? -27.550 9.792 31.604 1.00 98.25 184 ASN A C 1
ATOM 1446 O O . ASN A 1 184 ? -28.203 9.949 32.629 1.00 98.25 184 ASN A O 1
ATOM 1450 N N . VAL A 1 185 ? -27.530 8.624 30.951 1.00 98.50 185 VAL A N 1
ATOM 1451 C CA . VAL A 1 185 ? -28.342 7.463 31.370 1.00 98.50 185 VAL A CA 1
ATOM 1452 C C . VAL A 1 185 ? -27.968 6.981 32.776 1.00 98.50 185 VAL A C 1
ATOM 1454 O O . VAL A 1 185 ? -28.850 6.638 33.561 1.00 98.50 185 VAL A O 1
ATOM 1457 N N . MET A 1 186 ? -26.680 6.972 33.126 1.00 97.50 186 MET A N 1
ATOM 1458 C CA . MET A 1 186 ? -26.223 6.591 34.466 1.00 97.50 186 MET A CA 1
ATOM 1459 C C . MET A 1 186 ? -26.698 7.586 35.529 1.00 97.50 186 MET A C 1
ATOM 1461 O O . MET A 1 186 ? -27.199 7.163 36.570 1.00 97.50 186 MET A O 1
ATOM 1465 N N . ARG A 1 187 ? -26.616 8.893 35.249 1.00 98.12 187 ARG A N 1
ATOM 1466 C CA . ARG A 1 187 ? -27.130 9.952 36.127 1.00 98.12 187 ARG A CA 1
ATOM 1467 C C . ARG A 1 187 ? -28.648 9.877 36.295 1.00 98.12 187 ARG A C 1
ATOM 1469 O O . ARG A 1 187 ? -29.134 9.971 37.417 1.00 98.12 187 ARG A O 1
ATOM 1476 N N . ASP A 1 188 ? -29.391 9.673 35.212 1.00 98.19 188 ASP A N 1
ATOM 1477 C CA . ASP A 1 188 ? -30.854 9.581 35.247 1.00 98.19 188 ASP A CA 1
ATOM 1478 C C . ASP A 1 188 ? -31.306 8.346 36.046 1.00 98.19 188 ASP A C 1
ATOM 1480 O O . ASP A 1 188 ? -32.190 8.445 36.897 1.00 98.19 188 ASP A O 1
ATOM 1484 N N . ASN A 1 189 ? -30.631 7.203 35.863 1.00 97.81 189 ASN A N 1
ATOM 1485 C CA . ASN A 1 189 ? -30.851 5.999 36.668 1.00 97.81 189 ASN A CA 1
ATOM 1486 C C . ASN A 1 189 ? -30.498 6.211 38.150 1.00 97.81 189 ASN A C 1
ATOM 1488 O O . ASN A 1 189 ? -31.230 5.741 39.019 1.00 97.81 189 ASN A O 1
ATOM 1492 N N . GLN A 1 190 ? -29.403 6.917 38.453 1.00 97.88 190 GLN A N 1
ATOM 1493 C CA . GLN A 1 190 ? -29.008 7.241 39.826 1.00 97.88 190 GLN A CA 1
ATOM 1494 C C . GLN A 1 190 ? -30.043 8.147 40.509 1.00 97.88 190 GLN A C 1
ATOM 1496 O O . GLN A 1 190 ? -30.420 7.885 41.650 1.00 97.88 190 GLN A O 1
ATOM 1501 N N . ASN A 1 191 ? -30.547 9.162 39.802 1.00 97.69 191 ASN A N 1
ATOM 1502 C CA . ASN A 1 191 ? -31.595 10.055 40.295 1.00 97.69 191 ASN A CA 1
ATOM 1503 C C . ASN A 1 191 ? -32.905 9.294 40.556 1.00 97.69 191 ASN A C 1
ATOM 1505 O O . ASN A 1 191 ? -33.456 9.385 41.649 1.00 97.69 191 ASN A O 1
ATOM 1509 N N . ALA A 1 192 ? -33.365 8.485 39.594 1.00 98.00 192 ALA A N 1
ATOM 1510 C CA . ALA A 1 192 ? -34.587 7.690 39.730 1.00 98.00 192 ALA A CA 1
ATOM 1511 C C . ALA A 1 192 ? -34.484 6.606 40.823 1.00 98.00 192 ALA A C 1
ATOM 1513 O O . ALA A 1 192 ? -35.490 6.223 41.424 1.00 98.00 192 ALA A O 1
ATOM 1514 N N . LEU A 1 193 ? -33.277 6.094 41.093 1.00 97.81 193 LEU A N 1
ATOM 1515 C CA . LEU A 1 193 ? -33.034 5.190 42.215 1.00 97.81 193 LEU A CA 1
ATOM 1516 C C . LEU A 1 193 ? -33.078 5.940 43.553 1.00 97.81 193 LEU A C 1
ATOM 1518 O O . LEU A 1 193 ? -33.730 5.462 44.476 1.00 97.81 193 LEU A O 1
ATOM 1522 N N . ALA A 1 194 ? -32.442 7.112 43.651 1.00 97.56 194 ALA A N 1
ATOM 1523 C CA . ALA A 1 194 ? -32.465 7.942 44.856 1.00 97.56 194 ALA A CA 1
ATOM 1524 C C . ALA A 1 194 ? -33.888 8.411 45.216 1.00 97.56 194 ALA A C 1
ATOM 1526 O O . ALA A 1 194 ? -34.275 8.351 46.380 1.00 97.56 194 ALA A O 1
ATOM 1527 N N . GLU A 1 195 ? -34.690 8.797 44.219 1.00 98.12 195 GLU A N 1
ATOM 1528 C CA . GLU A 1 195 ? -36.108 9.139 44.385 1.00 98.12 195 GLU A CA 1
ATOM 1529 C C . GLU A 1 195 ? -36.908 7.954 44.948 1.00 98.12 195 GLU A C 1
ATOM 1531 O O . GLU A 1 195 ? -37.591 8.091 45.963 1.00 98.12 195 GLU A O 1
ATOM 1536 N N . LYS A 1 196 ? -36.754 6.755 44.368 1.00 97.81 196 LYS A N 1
ATOM 1537 C CA . LYS A 1 196 ? -37.411 5.537 44.871 1.00 97.81 196 LYS A CA 1
ATOM 1538 C C . LYS A 1 196 ? -36.969 5.147 46.278 1.00 97.81 196 LYS A C 1
ATOM 1540 O O . LYS A 1 196 ? -37.813 4.715 47.058 1.00 97.81 196 LYS A O 1
ATOM 1545 N N . VAL A 1 197 ? -35.681 5.287 46.601 1.00 97.94 197 VAL A N 1
ATOM 1546 C CA . VAL A 1 197 ? -35.162 5.042 47.955 1.00 97.94 197 VAL A CA 1
ATOM 1547 C C . VAL A 1 197 ? -35.828 6.002 48.939 1.00 97.94 197 VAL A C 1
ATOM 1549 O O . VAL A 1 197 ? -36.457 5.530 49.883 1.00 97.94 197 VAL A O 1
ATOM 1552 N N . SER A 1 198 ? -35.824 7.307 48.651 1.00 97.56 198 SER A N 1
ATOM 1553 C CA . SER A 1 198 ? -36.463 8.322 49.498 1.00 97.56 198 SER A CA 1
ATOM 1554 C C . SER A 1 198 ? -37.974 8.093 49.662 1.00 97.56 198 SER A C 1
ATOM 1556 O O . SER A 1 198 ? -38.498 8.186 50.771 1.00 97.56 198 SER A O 1
ATOM 1558 N N . GLU A 1 199 ? -38.684 7.693 48.599 1.00 98.06 199 GLU A N 1
ATOM 1559 C CA . GLU A 1 199 ? -40.087 7.273 48.699 1.00 98.06 199 GLU A CA 1
ATOM 1560 C C . GLU A 1 199 ? -40.285 6.067 49.631 1.00 98.06 199 GLU A C 1
ATOM 1562 O O . GLU A 1 199 ? -41.281 6.008 50.356 1.00 98.06 199 GLU A O 1
ATOM 1567 N N . THR A 1 200 ? -39.403 5.064 49.570 1.00 97.31 200 THR A N 1
ATOM 1568 C CA . THR A 1 200 ? -39.502 3.875 50.430 1.00 97.31 200 THR A CA 1
ATOM 1569 C C . THR A 1 200 ? -39.127 4.166 51.877 1.00 97.31 200 THR A C 1
ATOM 1571 O O . THR A 1 200 ? -39.805 3.663 52.769 1.00 97.31 200 THR A O 1
ATOM 1574 N N . GLU A 1 201 ? -38.129 5.019 52.112 1.00 97.88 201 GLU A N 1
ATOM 1575 C CA . GLU A 1 201 ? -37.748 5.508 53.439 1.00 97.88 201 GLU A CA 1
ATOM 1576 C C . GLU A 1 201 ? -38.917 6.268 54.071 1.00 97.88 201 GLU A C 1
ATOM 1578 O O . GLU A 1 201 ? -39.394 5.865 55.128 1.00 97.88 201 GLU A O 1
ATOM 1583 N N . ALA A 1 202 ? -39.494 7.251 53.372 1.00 97.00 202 ALA A N 1
ATOM 1584 C CA . ALA A 1 202 ? -40.652 7.995 53.865 1.00 97.00 202 ALA A CA 1
ATOM 1585 C C . ALA A 1 202 ? -41.870 7.089 54.138 1.00 97.00 202 ALA A C 1
ATOM 1587 O O . ALA A 1 202 ? -42.587 7.284 55.121 1.00 97.00 202 ALA A O 1
ATOM 1588 N N . LYS A 1 203 ? -42.130 6.070 53.305 1.00 97.69 203 LYS A N 1
ATOM 1589 C CA . LYS A 1 203 ? -43.202 5.084 53.563 1.00 97.69 203 LYS A CA 1
ATOM 1590 C C . LYS A 1 203 ? -42.917 4.252 54.818 1.00 97.69 203 LYS A C 1
ATOM 1592 O O . LYS A 1 203 ? -43.844 4.007 55.589 1.00 97.69 203 LYS A O 1
ATOM 1597 N N . LEU A 1 204 ? -41.665 3.846 55.033 1.00 97.56 204 LEU A N 1
ATOM 1598 C CA . LEU A 1 204 ? -41.249 3.068 56.198 1.00 97.56 204 LEU A CA 1
ATOM 1599 C C . LEU A 1 204 ? -41.289 3.905 57.486 1.00 97.56 204 LEU A C 1
ATOM 1601 O O . LEU A 1 204 ? -41.829 3.439 58.484 1.00 97.56 204 LEU A O 1
ATOM 1605 N N . GLU A 1 205 ? -40.814 5.152 57.457 1.00 97.19 205 GLU A N 1
ATOM 1606 C CA . GLU A 1 205 ? -40.911 6.105 58.572 1.00 97.19 205 GLU A CA 1
ATOM 1607 C C . GLU A 1 205 ? -42.369 6.322 59.001 1.00 97.19 205 GLU A C 1
ATOM 1609 O O . GLU A 1 205 ? -42.690 6.204 60.182 1.00 97.19 205 GLU A O 1
ATOM 1614 N N . ASN A 1 206 ? -43.281 6.538 58.044 1.00 97.31 206 ASN A N 1
ATOM 1615 C CA . ASN A 1 206 ? -44.713 6.661 58.334 1.00 97.31 206 ASN A CA 1
ATOM 1616 C C . ASN A 1 206 ? -45.306 5.370 58.934 1.00 97.31 206 ASN A C 1
ATOM 1618 O O . ASN A 1 206 ? -46.134 5.437 59.841 1.00 97.31 206 ASN A O 1
ATOM 1622 N N . GLN A 1 207 ? -44.897 4.185 58.464 1.00 97.50 207 GLN A N 1
ATOM 1623 C CA . GLN A 1 207 ? -45.328 2.913 59.062 1.00 97.50 207 GLN A CA 1
ATOM 1624 C C . GLN A 1 207 ? -44.809 2.745 60.497 1.00 97.50 207 GLN A C 1
ATOM 1626 O O . GLN A 1 207 ? -45.563 2.314 61.369 1.00 97.50 207 GLN A O 1
ATOM 1631 N N . ILE A 1 208 ? -43.556 3.122 60.753 1.00 97.38 208 ILE A N 1
ATOM 1632 C CA . ILE A 1 208 ? -42.933 3.083 62.080 1.00 97.38 208 ILE A CA 1
ATOM 1633 C C . ILE A 1 208 ? -43.647 4.040 63.050 1.00 97.38 208 ILE A C 1
ATOM 1635 O O . ILE A 1 208 ? -44.003 3.624 64.152 1.00 97.38 208 ILE A O 1
ATOM 1639 N N . GLU A 1 209 ? -43.931 5.281 62.642 1.00 97.31 209 GLU A N 1
ATOM 1640 C CA . GLU A 1 209 ? -44.641 6.267 63.478 1.00 97.31 209 GLU A CA 1
ATOM 1641 C C . GLU A 1 209 ? -46.084 5.832 63.796 1.00 97.31 209 GLU A C 1
ATOM 1643 O O . GLU A 1 209 ? -46.556 6.005 64.925 1.00 97.31 209 GLU A O 1
ATOM 1648 N N . ASN A 1 210 ? -46.773 5.193 62.842 1.00 97.25 210 ASN A N 1
ATOM 1649 C CA . ASN A 1 210 ? -48.093 4.601 63.077 1.00 97.25 210 ASN A CA 1
ATOM 1650 C C . ASN A 1 210 ? -48.030 3.498 64.149 1.00 97.25 210 ASN A C 1
ATOM 1652 O O . ASN A 1 210 ? -48.806 3.532 65.105 1.00 97.25 210 ASN A O 1
ATOM 1656 N N . VAL A 1 211 ? -47.072 2.566 64.050 1.00 97.88 211 VAL A N 1
ATOM 1657 C CA . VAL A 1 211 ? -46.881 1.492 65.045 1.00 97.88 211 VAL A CA 1
ATOM 1658 C C . VAL A 1 211 ? -46.521 2.060 66.422 1.00 97.88 211 VAL A C 1
ATOM 1660 O O . VAL A 1 211 ? -47.080 1.624 67.429 1.00 97.88 211 VAL A O 1
ATOM 1663 N N . PHE A 1 212 ? -45.640 3.063 66.500 1.00 97.44 212 PHE A N 1
ATOM 1664 C CA . PHE A 1 212 ? -45.336 3.733 67.770 1.00 97.44 212 PHE A CA 1
ATOM 1665 C C . PHE A 1 212 ? -46.556 4.441 68.367 1.00 97.44 212 PHE A C 1
ATOM 1667 O O . PHE A 1 212 ? -46.736 4.423 69.587 1.00 97.44 212 PHE A O 1
ATOM 1674 N N . THR A 1 213 ? -47.416 5.023 67.530 1.00 96.50 213 THR A N 1
ATOM 1675 C CA . THR A 1 213 ? -48.660 5.658 67.976 1.00 96.50 213 THR A CA 1
ATOM 1676 C C . THR A 1 213 ? -49.646 4.631 68.534 1.00 96.50 213 THR A C 1
ATOM 1678 O O . THR A 1 213 ? -50.118 4.811 69.656 1.00 96.50 213 THR A O 1
ATOM 1681 N N . GLU A 1 214 ? -49.875 3.512 67.840 1.00 97.06 214 GLU A N 1
ATOM 1682 C CA . GLU A 1 214 ? -50.715 2.417 68.347 1.00 97.06 214 GLU A CA 1
ATOM 1683 C C . GLU A 1 214 ? -50.174 1.823 69.658 1.00 97.06 214 GLU A C 1
ATOM 1685 O O . GLU A 1 214 ? -50.938 1.575 70.594 1.00 97.06 214 GLU A O 1
ATOM 1690 N N . LEU A 1 215 ? -48.858 1.611 69.771 1.00 96.94 215 LEU A N 1
ATOM 1691 C CA . LEU A 1 215 ? -48.233 1.112 71.002 1.00 96.94 215 LEU A CA 1
ATOM 1692 C C . LEU A 1 215 ? -48.407 2.088 72.172 1.00 96.94 215 LEU A C 1
ATOM 1694 O O . LEU A 1 215 ? -48.760 1.661 73.274 1.00 96.94 215 LEU A O 1
ATOM 1698 N N . ARG A 1 216 ? -48.218 3.392 71.935 1.00 96.75 216 ARG A N 1
ATOM 1699 C CA . ARG A 1 216 ? -48.438 4.459 72.923 1.00 96.75 216 ARG A CA 1
ATOM 1700 C C . ARG A 1 216 ? -49.890 4.486 73.405 1.00 96.75 216 ARG A C 1
ATOM 1702 O O . ARG A 1 216 ? -50.129 4.544 74.611 1.00 96.75 216 ARG A O 1
ATOM 1709 N N . ASP A 1 217 ? -50.853 4.393 72.496 1.00 96.69 217 ASP A N 1
ATOM 1710 C CA . ASP A 1 217 ? -52.278 4.423 72.839 1.00 96.69 217 ASP A CA 1
ATOM 1711 C C . ASP A 1 217 ? -52.708 3.159 73.601 1.00 96.69 217 ASP A C 1
ATOM 1713 O O . ASP A 1 217 ? -53.425 3.246 74.604 1.00 96.69 217 ASP A O 1
ATOM 1717 N N . ASN A 1 218 ? -52.186 1.992 73.213 1.00 96.25 218 ASN A N 1
ATOM 1718 C CA . ASN A 1 218 ? -52.369 0.740 73.947 1.00 96.25 218 ASN A CA 1
ATOM 1719 C C . ASN A 1 218 ? -51.758 0.797 75.360 1.00 96.25 218 ASN A C 1
ATOM 1721 O O . ASN A 1 218 ? -52.404 0.376 76.325 1.00 96.25 218 ASN A O 1
ATOM 1725 N N . GLN A 1 219 ? -50.550 1.352 75.508 1.00 96.25 219 GLN A N 1
ATOM 1726 C CA . GLN A 1 219 ? -49.893 1.545 76.805 1.00 96.25 219 GLN A CA 1
ATOM 1727 C C . GLN A 1 219 ? -50.704 2.483 77.712 1.00 96.25 219 GLN A C 1
ATOM 1729 O O . GLN A 1 219 ? -50.947 2.152 78.876 1.00 96.25 219 GLN A O 1
ATOM 1734 N N . ASN A 1 220 ? -51.181 3.609 77.176 1.00 95.12 220 ASN A N 1
ATOM 1735 C CA . ASN A 1 220 ? -52.046 4.548 77.892 1.00 95.12 220 ASN A CA 1
ATOM 1736 C C . ASN A 1 220 ? -53.344 3.864 78.354 1.00 95.12 220 ASN A C 1
ATOM 1738 O O . ASN A 1 220 ? -53.689 3.910 79.537 1.00 95.12 220 ASN A O 1
ATOM 1742 N N . GLY A 1 221 ? -54.024 3.148 77.451 1.00 96.38 221 GLY A N 1
ATOM 1743 C CA . GLY A 1 221 ? -55.248 2.409 77.763 1.00 96.38 221 GLY A CA 1
ATOM 1744 C C . GLY A 1 221 ? -55.051 1.307 78.812 1.00 96.38 221 GLY A C 1
ATOM 1745 O O . GLY A 1 221 ? -55.940 1.074 79.638 1.00 96.38 221 GLY A O 1
ATOM 1746 N N . LEU A 1 222 ? -53.887 0.648 78.828 1.00 95.62 222 LEU A N 1
ATOM 1747 C CA . LEU A 1 222 ? -53.530 -0.325 79.861 1.00 95.62 222 LEU A CA 1
ATOM 1748 C C . LEU A 1 222 ? -53.261 0.353 81.215 1.00 95.62 222 LEU A C 1
ATOM 1750 O O . LEU A 1 222 ? -53.763 -0.138 82.228 1.00 95.62 222 LEU A O 1
ATOM 1754 N N . SER A 1 223 ? -52.559 1.494 81.242 1.00 94.81 223 SER A N 1
ATOM 1755 C CA . SER A 1 223 ? -52.332 2.279 82.470 1.00 94.81 223 SER A CA 1
ATOM 1756 C C . SER A 1 223 ? -53.655 2.717 83.098 1.00 94.81 223 SER A C 1
ATOM 1758 O O . SER A 1 223 ? -53.907 2.441 84.269 1.00 94.81 223 SER A O 1
ATOM 1760 N N . THR A 1 224 ? -54.575 3.273 82.301 1.00 94.75 224 THR A N 1
ATOM 1761 C CA . THR A 1 224 ? -55.909 3.666 82.781 1.00 94.75 224 THR A CA 1
ATOM 1762 C C . THR A 1 224 ? -56.710 2.472 83.318 1.00 94.75 224 THR A C 1
ATOM 1764 O O . THR A 1 224 ? -57.399 2.593 84.334 1.00 94.75 224 THR A O 1
ATOM 1767 N N . LYS A 1 225 ? -56.630 1.290 82.689 1.00 95.38 225 LYS A N 1
ATOM 1768 C CA . LYS A 1 225 ? -57.267 0.066 83.218 1.00 95.38 225 LYS A CA 1
ATOM 1769 C C . LYS A 1 225 ? -56.650 -0.366 84.553 1.00 95.38 225 LYS A C 1
ATOM 1771 O O . LYS A 1 225 ? -57.393 -0.721 85.470 1.00 95.38 225 LYS A O 1
ATOM 1776 N N . LEU A 1 226 ? -55.324 -0.305 84.677 1.00 94.62 226 LEU A N 1
ATOM 1777 C CA . LEU A 1 226 ? -54.593 -0.659 85.894 1.00 94.62 226 LEU A CA 1
ATOM 1778 C C . LEU A 1 226 ? -54.927 0.288 87.056 1.00 94.62 226 LEU A C 1
ATOM 1780 O O . LEU A 1 226 ? -55.269 -0.180 88.141 1.00 94.62 226 LEU A O 1
ATOM 1784 N N . GLU A 1 227 ? -54.912 1.601 86.825 1.00 94.12 227 GLU A N 1
ATOM 1785 C CA . GLU A 1 227 ? -55.282 2.627 87.811 1.00 94.12 227 GLU A CA 1
ATOM 1786 C C . GLU A 1 227 ? -56.712 2.431 88.335 1.00 94.12 227 GLU A C 1
ATOM 1788 O O . GLU A 1 227 ? -56.941 2.414 89.548 1.00 94.12 227 GLU A O 1
ATOM 1793 N N . ASN A 1 228 ? -57.673 2.194 87.435 1.00 93.69 228 ASN A N 1
ATOM 1794 C CA . ASN A 1 228 ? -59.058 1.891 87.804 1.00 93.69 228 ASN A CA 1
ATOM 1795 C C . ASN A 1 228 ? -59.171 0.589 88.618 1.00 93.69 228 ASN A C 1
ATOM 1797 O O . ASN A 1 228 ? -59.902 0.539 89.612 1.00 93.69 228 ASN A O 1
ATOM 1801 N N . GLY A 1 229 ? -58.426 -0.456 88.241 1.00 93.69 229 GLY A N 1
ATOM 1802 C CA . GLY A 1 229 ? -58.348 -1.712 88.991 1.00 93.69 229 GLY A CA 1
ATOM 1803 C C . GLY A 1 229 ? -57.794 -1.518 90.406 1.00 93.69 229 GLY A C 1
ATOM 1804 O O . GLY A 1 229 ? -58.384 -2.003 91.374 1.00 93.69 229 GLY A O 1
ATOM 1805 N N . ILE A 1 230 ? -56.717 -0.740 90.548 1.00 94.00 230 ILE A N 1
ATOM 1806 C CA . ILE A 1 230 ? -56.122 -0.383 91.843 1.00 94.00 230 ILE A CA 1
ATOM 1807 C C . ILE A 1 230 ? -57.129 0.390 92.703 1.00 94.00 230 ILE A C 1
ATOM 1809 O O . ILE A 1 230 ? -57.338 0.014 93.857 1.00 94.00 230 ILE A O 1
ATOM 1813 N N . GLN A 1 231 ? -57.807 1.409 92.162 1.00 92.00 231 GLN A N 1
ATOM 1814 C CA . GLN A 1 231 ? -58.819 2.156 92.921 1.00 92.00 231 GLN A CA 1
ATOM 1815 C C . GLN A 1 231 ? -59.992 1.277 93.371 1.00 92.00 231 GLN A C 1
ATOM 1817 O O . GLN A 1 231 ? -60.469 1.409 94.500 1.00 92.00 231 GLN A O 1
ATOM 1822 N N . ASN A 1 232 ? -60.465 0.363 92.522 1.00 91.88 232 ASN A N 1
ATOM 1823 C CA . ASN A 1 232 ? -61.545 -0.555 92.885 1.00 91.88 232 ASN A CA 1
ATOM 1824 C C . ASN A 1 232 ? -61.108 -1.543 93.977 1.00 91.88 232 ASN A C 1
ATOM 1826 O O . ASN A 1 232 ? -61.838 -1.737 94.950 1.00 91.88 232 ASN A O 1
ATOM 1830 N N . ASN A 1 233 ? -59.886 -2.075 93.897 1.00 91.44 233 ASN A N 1
ATOM 1831 C CA . ASN A 1 233 ? -59.316 -2.926 94.943 1.00 91.44 233 ASN A CA 1
ATOM 1832 C C . ASN A 1 233 ? -59.094 -2.161 96.261 1.00 91.44 233 ASN A C 1
ATOM 1834 O O . ASN A 1 233 ? -59.348 -2.706 97.334 1.00 91.44 233 ASN A O 1
ATOM 1838 N N . GLN A 1 234 ? -58.698 -0.885 96.213 1.00 90.69 234 GLN A N 1
ATOM 1839 C CA . GLN A 1 234 ? -58.598 -0.025 97.400 1.00 90.69 234 GLN A CA 1
ATOM 1840 C C . GLN A 1 234 ? -59.967 0.215 98.063 1.00 90.69 234 GLN A C 1
ATOM 1842 O O . GLN A 1 234 ? -60.065 0.145 99.290 1.00 90.69 234 GLN A O 1
ATOM 1847 N N . LYS A 1 235 ? -61.034 0.429 97.275 1.00 90.50 235 LYS A N 1
ATOM 1848 C CA . LYS A 1 235 ? -62.421 0.520 97.776 1.00 90.50 235 LYS A CA 1
ATOM 1849 C C . LYS A 1 235 ? -62.889 -0.801 98.400 1.00 90.50 235 LYS A C 1
ATOM 1851 O O . LYS A 1 235 ? -63.481 -0.792 99.474 1.00 90.50 235 LYS A O 1
ATOM 1856 N N . ALA A 1 236 ? -62.590 -1.942 97.776 1.00 86.94 236 ALA A N 1
ATOM 1857 C CA . ALA A 1 236 ? -62.907 -3.254 98.343 1.00 86.94 236 ALA A CA 1
ATOM 1858 C C . ALA A 1 236 ? -62.144 -3.512 99.658 1.00 86.94 236 ALA A C 1
ATOM 1860 O O . ALA A 1 236 ? -62.715 -4.013 100.626 1.00 86.94 236 ALA A O 1
ATOM 1861 N N . LEU A 1 237 ? -60.870 -3.109 99.730 1.00 86.44 237 LEU A N 1
ATOM 1862 C CA . LEU A 1 237 ? -60.043 -3.234 100.929 1.00 86.44 237 LEU A CA 1
ATOM 1863 C C . LEU A 1 237 ? -60.539 -2.353 102.085 1.00 86.44 237 LEU A C 1
ATOM 1865 O O . LEU A 1 237 ? -60.496 -2.796 103.233 1.00 86.44 237 LEU A O 1
ATOM 1869 N N . SER A 1 238 ? -61.021 -1.132 101.823 1.00 84.38 238 SER A N 1
ATOM 1870 C CA . SER A 1 238 ? -61.631 -0.306 102.876 1.00 84.38 238 SER A CA 1
ATOM 1871 C C . SER A 1 238 ? -62.944 -0.916 103.376 1.00 84.38 238 SER A C 1
ATOM 1873 O O . SER A 1 238 ? -63.162 -0.969 104.586 1.00 84.38 238 SER A O 1
ATOM 1875 N N . LEU A 1 239 ? -63.760 -1.485 102.480 1.00 84.06 239 LEU A N 1
ATOM 1876 C CA . LEU A 1 239 ? -64.971 -2.220 102.850 1.00 84.06 239 LEU A CA 1
ATOM 1877 C C . LEU A 1 239 ? -64.654 -3.437 103.737 1.00 84.06 239 LEU A C 1
ATOM 1879 O O . LEU A 1 239 ? -65.264 -3.600 104.791 1.00 84.06 239 LEU A O 1
ATOM 1883 N N . MET A 1 240 ? -63.654 -4.245 103.366 1.00 79.38 240 MET A N 1
ATOM 1884 C CA . MET A 1 240 ? -63.209 -5.398 104.161 1.00 79.38 240 MET A CA 1
ATOM 1885 C C . MET A 1 240 ? -62.640 -4.990 105.525 1.00 79.38 240 MET A C 1
ATOM 1887 O O . MET A 1 240 ? -62.936 -5.646 106.521 1.00 79.38 240 MET A O 1
ATOM 1891 N N . LY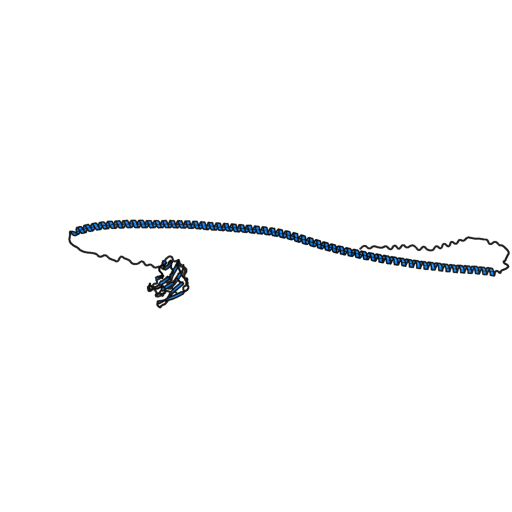S A 1 241 ? -61.879 -3.889 105.615 1.00 80.25 241 LYS A N 1
ATOM 1892 C CA . LYS A 1 241 ? -61.411 -3.342 106.903 1.00 80.25 241 LYS A CA 1
ATOM 1893 C C . LYS A 1 241 ? -62.578 -2.915 107.799 1.00 80.25 241 LYS A C 1
ATOM 1895 O O . LYS A 1 241 ? -62.566 -3.216 108.994 1.00 80.25 241 LYS A O 1
ATOM 1900 N N . ASN A 1 242 ? -63.606 -2.288 107.228 1.00 78.69 242 ASN A N 1
ATOM 1901 C CA . ASN A 1 242 ? -64.819 -1.920 107.961 1.00 78.69 242 ASN A CA 1
ATOM 1902 C C . ASN A 1 242 ? -65.594 -3.170 108.420 1.00 78.69 242 ASN A C 1
ATOM 1904 O O . ASN A 1 242 ? -65.998 -3.243 109.577 1.00 78.69 242 ASN A O 1
ATOM 1908 N N . MET A 1 243 ? -65.732 -4.190 107.564 1.00 73.88 243 MET A N 1
ATOM 1909 C CA . MET A 1 243 ? -66.360 -5.469 107.924 1.00 73.88 243 MET A CA 1
ATOM 1910 C C . MET A 1 243 ? -65.588 -6.230 109.008 1.00 73.88 243 MET A C 1
ATOM 1912 O O . MET A 1 243 ? -66.210 -6.755 109.922 1.00 73.88 243 MET A O 1
ATOM 1916 N N . ALA A 1 244 ? -64.254 -6.266 108.957 1.00 63.41 244 ALA A N 1
ATOM 1917 C CA . ALA A 1 244 ? -63.429 -6.890 109.994 1.00 63.41 244 ALA A CA 1
ATOM 1918 C C . ALA A 1 244 ? -63.548 -6.152 111.340 1.00 63.41 244 ALA A C 1
ATOM 1920 O O . ALA A 1 244 ? -63.659 -6.785 112.389 1.00 63.41 244 ALA A O 1
ATOM 1921 N N . THR A 1 245 ? -63.613 -4.816 111.304 1.00 65.56 245 THR A N 1
ATOM 1922 C CA . THR A 1 245 ? -63.900 -3.983 112.485 1.00 65.56 245 THR A CA 1
ATOM 1923 C C . THR A 1 245 ? -65.284 -4.291 113.072 1.00 65.56 245 THR A C 1
ATOM 1925 O O . THR A 1 245 ? -65.441 -4.316 114.288 1.00 65.56 245 THR A O 1
ATOM 1928 N N . LEU A 1 246 ? -66.278 -4.585 112.226 1.00 57.97 246 LEU A N 1
ATOM 1929 C CA . LEU A 1 246 ? -67.625 -4.977 112.650 1.00 57.97 246 LEU A CA 1
ATOM 1930 C C . LEU A 1 246 ? -67.669 -6.422 113.193 1.00 57.97 246 LEU A C 1
ATOM 1932 O O . LEU A 1 246 ? -68.338 -6.691 114.187 1.00 57.97 246 LEU A O 1
ATOM 1936 N N . ALA A 1 247 ? -66.919 -7.343 112.580 1.00 50.28 247 ALA A N 1
ATOM 1937 C CA . ALA A 1 247 ? -66.837 -8.751 112.975 1.00 50.28 247 ALA A CA 1
ATOM 1938 C C . ALA A 1 247 ? -66.153 -8.961 114.338 1.00 50.28 247 ALA A C 1
ATOM 1940 O O . ALA A 1 247 ? -66.475 -9.914 115.040 1.00 50.28 247 ALA A O 1
ATOM 1941 N N . LEU A 1 248 ? -65.278 -8.041 114.763 1.00 50.31 248 LEU A N 1
ATOM 1942 C CA . LEU A 1 248 ? -64.698 -8.035 116.114 1.00 50.31 248 LEU A CA 1
ATOM 1943 C C . LEU A 1 248 ? -65.743 -7.920 117.243 1.00 50.31 248 LEU A C 1
ATOM 1945 O O . LEU A 1 248 ? -65.400 -8.164 118.398 1.00 50.31 248 LEU A O 1
ATOM 1949 N N . PHE A 1 249 ? -67.004 -7.593 116.936 1.00 54.00 249 PHE A N 1
ATOM 1950 C CA . PHE A 1 249 ? -68.076 -7.499 117.927 1.00 54.00 249 PHE A CA 1
ATOM 1951 C C . PHE A 1 249 ? -68.935 -8.771 118.103 1.00 54.00 249 PHE A C 1
ATOM 1953 O O . PHE A 1 249 ? -69.742 -8.767 119.031 1.00 54.00 249 PHE A O 1
ATOM 1960 N N . HIS A 1 250 ? -68.801 -9.847 117.301 1.00 39.66 250 HIS A N 1
ATOM 1961 C CA . HIS A 1 250 ? -69.574 -11.109 117.455 1.00 39.66 250 HIS A CA 1
ATOM 1962 C C . HIS A 1 250 ? -68.768 -12.387 117.066 1.00 39.66 250 HIS A C 1
ATOM 1964 O O . HIS A 1 250 ? -68.114 -12.437 116.030 1.00 39.66 250 HIS A O 1
ATOM 1970 N N . PHE A 1 251 ? -68.855 -13.448 117.886 1.00 33.12 251 PHE A N 1
ATOM 1971 C CA . PHE A 1 251 ? -68.251 -14.797 117.705 1.00 33.12 251 PHE A CA 1
ATOM 1972 C C . PHE A 1 251 ? -69.031 -15.692 116.674 1.00 33.12 251 PHE A C 1
ATOM 1974 O O . PHE A 1 251 ? -70.161 -15.337 116.346 1.00 33.12 251 PHE A O 1
ATOM 1981 N N . PRO A 1 252 ? -68.594 -16.924 116.281 1.00 42.53 252 PRO A N 1
ATOM 1982 C CA . PRO A 1 252 ? -67.364 -17.292 115.542 1.00 42.53 252 PRO A CA 1
ATOM 1983 C C . PRO A 1 252 ? -67.556 -18.302 114.346 1.00 42.53 252 PRO A C 1
ATOM 1985 O O . PRO A 1 252 ? -68.285 -19.273 114.497 1.00 42.53 252 PRO A O 1
ATOM 1988 N N . LEU A 1 253 ? -66.776 -18.163 113.246 1.00 35.44 253 LEU A N 1
ATOM 1989 C CA . LEU A 1 253 ? -66.340 -19.182 112.219 1.00 35.44 253 LEU A CA 1
ATOM 1990 C C . LEU A 1 253 ? -67.390 -20.030 111.417 1.00 35.44 253 LEU A C 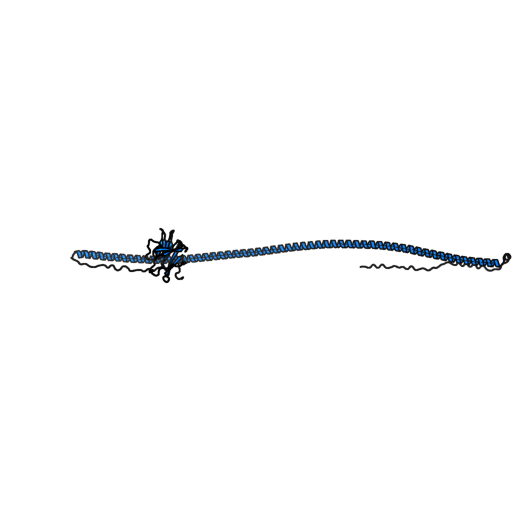1
ATOM 1992 O O . LEU A 1 253 ? -68.384 -20.461 111.993 1.00 35.44 253 LEU A O 1
ATOM 1996 N N . PRO A 1 254 ? -67.195 -20.331 110.092 1.00 39.62 254 PRO A N 1
ATOM 1997 C CA . PRO A 1 254 ? -66.163 -21.277 109.586 1.00 39.62 254 PRO A CA 1
ATOM 1998 C C . PRO A 1 254 ? -65.543 -20.989 108.171 1.00 39.62 254 PRO A C 1
ATOM 2000 O O . PRO A 1 254 ? -65.672 -19.899 107.626 1.00 39.62 254 PRO A O 1
ATOM 2003 N N . ILE A 1 255 ? -64.809 -21.975 107.615 1.00 40.50 255 ILE A N 1
ATOM 2004 C CA . ILE A 1 255 ? -63.813 -21.928 106.502 1.00 40.50 255 ILE A CA 1
ATOM 2005 C C . ILE A 1 255 ? -64.352 -22.446 105.140 1.00 40.50 255 ILE A C 1
ATOM 2007 O O . ILE A 1 255 ? -65.103 -23.413 105.161 1.00 40.50 255 ILE A O 1
ATOM 2011 N N . TYR A 1 256 ? -63.878 -21.902 103.992 1.00 26.50 256 TYR A N 1
ATOM 2012 C CA . TYR A 1 256 ? -63.619 -22.545 102.656 1.00 26.50 256 TYR A CA 1
ATOM 2013 C C . TYR A 1 256 ? -63.177 -21.475 101.604 1.00 26.50 256 TYR A C 1
ATOM 2015 O O . TYR A 1 256 ? -63.352 -20.297 101.896 1.00 26.50 256 TYR A O 1
ATOM 2023 N N . HIS A 1 257 ? -62.583 -21.693 100.404 1.00 28.64 257 HIS A N 1
ATOM 2024 C CA . HIS A 1 257 ? -62.009 -22.828 99.620 1.00 28.64 257 HIS A CA 1
ATOM 2025 C C . HIS A 1 257 ? -60.660 -22.367 98.971 1.00 28.64 257 HIS A C 1
ATOM 2027 O O . HIS A 1 257 ? -60.480 -21.179 98.731 1.00 28.64 257 HIS A O 1
ATOM 2033 N N . ARG A 1 258 ? -59.620 -23.208 98.808 1.00 26.00 258 ARG A N 1
ATOM 2034 C CA . ARG A 1 258 ? -59.170 -23.961 97.593 1.00 26.00 258 ARG A CA 1
ATOM 2035 C C . ARG A 1 258 ? -59.091 -23.182 96.251 1.00 26.00 258 ARG A C 1
ATOM 2037 O O . ARG A 1 258 ? -60.114 -22.932 95.628 1.00 26.00 258 ARG A O 1
ATOM 2044 N N . TRP A 1 259 ? -57.866 -22.925 95.768 1.00 27.92 259 TRP A N 1
ATOM 2045 C CA . TRP A 1 259 ? -57.533 -22.422 94.415 1.00 27.92 259 TRP A CA 1
ATOM 2046 C C . TRP A 1 259 ? -57.004 -23.580 93.540 1.00 27.92 259 TRP A C 1
ATOM 2048 O O . TRP A 1 259 ? -56.431 -24.527 94.085 1.00 27.92 259 TRP A O 1
ATOM 2058 N N . ASN A 1 260 ? -57.212 -23.541 92.219 1.00 31.73 260 ASN A N 1
ATOM 2059 C CA . ASN A 1 260 ? -56.846 -24.620 91.286 1.00 31.73 260 ASN A CA 1
ATOM 2060 C C . ASN A 1 260 ? -55.720 -24.169 90.336 1.00 31.73 260 ASN A C 1
ATOM 2062 O O . ASN A 1 260 ? -55.712 -23.024 89.904 1.00 31.73 260 ASN A O 1
ATOM 2066 N N . ALA A 1 261 ? -54.776 -25.060 90.025 1.00 28.23 261 ALA A N 1
ATOM 2067 C CA . ALA A 1 261 ? -53.526 -24.745 89.326 1.00 28.23 261 ALA A CA 1
ATOM 2068 C C . ALA A 1 261 ? -53.414 -25.479 87.973 1.00 28.23 261 ALA A C 1
ATOM 2070 O O . ALA A 1 261 ? -52.443 -26.193 87.740 1.00 28.23 261 ALA A O 1
ATOM 2071 N N . SER A 1 262 ? -54.435 -25.364 87.114 1.00 31.52 262 SER A N 1
ATOM 2072 C CA . SER A 1 262 ? -54.521 -26.099 85.830 1.00 31.52 262 SER A CA 1
ATOM 2073 C C . SER A 1 262 ? -54.562 -25.230 84.561 1.00 31.52 262 SER A C 1
ATOM 2075 O O . SER A 1 262 ? -54.586 -25.787 83.470 1.00 31.52 262 SER A O 1
ATOM 2077 N N . ASP A 1 263 ? -54.511 -23.898 84.668 1.00 34.56 263 ASP A N 1
ATOM 2078 C CA . ASP A 1 263 ? -54.756 -22.985 83.531 1.00 34.56 263 ASP A CA 1
ATOM 2079 C C . ASP A 1 263 ? -53.488 -22.536 82.759 1.00 34.56 263 ASP A C 1
ATOM 2081 O O . ASP A 1 263 ? -53.530 -21.554 82.019 1.00 34.56 263 ASP A O 1
ATOM 2085 N N . CYS A 1 264 ? -52.350 -23.230 82.902 1.00 27.84 264 CYS A N 1
ATOM 2086 C CA . CYS A 1 264 ? -51.074 -22.824 82.288 1.00 27.84 264 CYS A CA 1
ATOM 2087 C C . CYS A 1 264 ? -50.489 -23.869 81.315 1.00 27.84 264 CYS A C 1
ATOM 2089 O O . CYS A 1 264 ? -49.779 -24.775 81.739 1.00 27.84 264 CYS A O 1
ATOM 2091 N N . HIS A 1 265 ? -50.698 -23.615 80.015 1.00 40.34 265 HIS A N 1
ATOM 2092 C CA . HIS A 1 265 ? -50.013 -24.171 78.829 1.00 40.34 265 HIS A CA 1
ATOM 2093 C C . HIS A 1 265 ? -50.224 -25.657 78.465 1.00 40.34 265 HIS A C 1
ATOM 2095 O O . HIS A 1 265 ? -49.880 -26.569 79.211 1.00 40.34 265 HIS A O 1
ATOM 2101 N N . PRO A 1 266 ? -50.711 -25.879 77.231 1.00 31.47 266 PRO A N 1
ATOM 2102 C CA . PRO A 1 266 ? -49.933 -26.596 76.211 1.00 31.47 266 PRO A CA 1
ATOM 2103 C C . PRO A 1 266 ? -49.856 -25.778 74.900 1.00 31.47 266 PRO A C 1
ATOM 2105 O O . PRO A 1 266 ? -50.858 -25.267 74.411 1.00 31.47 266 PRO A O 1
ATOM 2108 N N . GLU A 1 267 ? -48.657 -25.406 74.447 1.00 29.05 267 GLU A N 1
ATOM 2109 C CA . GLU A 1 267 ? -47.836 -26.107 73.432 1.00 29.05 267 GLU A CA 1
ATOM 2110 C C . GLU A 1 267 ? -47.947 -25.451 72.040 1.00 29.05 267 GLU A C 1
ATOM 2112 O O . GLU A 1 267 ? -48.879 -25.678 71.273 1.00 29.05 267 GLU A O 1
ATOM 2117 N N . ILE A 1 268 ? -46.949 -24.618 71.721 1.00 25.52 268 ILE A N 1
ATOM 2118 C CA . ILE A 1 268 ? -46.693 -24.101 70.371 1.00 25.52 268 ILE A CA 1
ATOM 2119 C C . ILE A 1 268 ? -45.736 -25.081 69.690 1.00 25.52 268 ILE A C 1
ATOM 2121 O O . ILE A 1 268 ? -44.617 -25.275 70.163 1.00 25.52 268 ILE A O 1
ATOM 2125 N N . VAL A 1 269 ? -46.163 -25.681 68.579 1.00 26.75 269 VAL A N 1
ATOM 2126 C CA . VAL A 1 269 ? -45.313 -26.544 67.748 1.00 26.75 269 VAL A CA 1
ATOM 2127 C C . VAL A 1 269 ? -44.627 -25.688 66.686 1.00 26.75 269 VAL A C 1
ATOM 2129 O O . VAL A 1 269 ? -45.295 -25.096 65.840 1.00 26.75 269 VAL A O 1
ATOM 2132 N N . ILE A 1 270 ? -43.296 -25.646 66.725 1.00 29.55 270 ILE A N 1
ATOM 2133 C CA . ILE A 1 270 ? -42.447 -25.024 65.702 1.00 29.55 270 ILE A CA 1
ATOM 2134 C C . ILE A 1 270 ? -41.881 -26.156 64.835 1.00 29.55 270 ILE A C 1
ATOM 2136 O O . ILE A 1 270 ? -41.291 -27.096 65.365 1.00 29.55 270 ILE A O 1
ATOM 2140 N N . ASN A 1 271 ? -42.085 -26.092 63.519 1.00 31.56 271 ASN A N 1
ATOM 2141 C CA . ASN A 1 271 ? -41.573 -27.068 62.552 1.00 31.56 271 ASN A CA 1
ATOM 2142 C C . ASN A 1 271 ? -40.837 -26.316 61.445 1.00 31.56 271 ASN A C 1
ATOM 2144 O O . ASN A 1 271 ? -41.476 -25.708 60.587 1.00 31.56 271 ASN A O 1
ATOM 2148 N N . GLU A 1 272 ? -39.508 -26.319 61.499 1.00 36.91 272 GLU A N 1
ATOM 2149 C CA . GLU A 1 272 ? -38.689 -25.406 60.712 1.00 36.91 272 GLU A CA 1
ATOM 2150 C C . GLU A 1 272 ? -37.342 -26.025 60.290 1.00 36.91 272 GLU A C 1
ATOM 2152 O O . GLU A 1 272 ? -36.768 -26.865 60.983 1.00 36.91 272 GLU A O 1
ATOM 2157 N N . SER A 1 273 ? -36.839 -25.610 59.123 1.00 38.94 273 SER A N 1
ATOM 2158 C CA . SER A 1 273 ? -35.609 -26.120 58.487 1.00 38.94 273 SER A CA 1
ATOM 2159 C C . SER A 1 273 ? -34.519 -25.051 58.537 1.00 38.94 273 SER A C 1
ATOM 2161 O O . SER A 1 273 ? -34.804 -23.909 58.214 1.00 38.94 273 SER A O 1
ATOM 2163 N N . THR A 1 274 ? -33.271 -25.370 58.888 1.00 40.84 274 THR A N 1
ATOM 2164 C CA . THR A 1 274 ? -32.231 -24.338 59.092 1.00 40.84 274 THR A CA 1
ATOM 2165 C C . THR A 1 274 ? -31.324 -24.062 57.896 1.00 40.84 274 THR A C 1
ATOM 2167 O O . THR A 1 274 ? -30.606 -24.946 57.422 1.00 40.84 274 THR A O 1
ATOM 2170 N N . ASN A 1 275 ? -31.180 -22.779 57.576 1.00 42.50 275 ASN A N 1
ATOM 2171 C CA . ASN A 1 275 ? -29.905 -22.198 57.162 1.00 42.50 275 ASN A CA 1
ATOM 2172 C C . ASN A 1 275 ? -29.188 -21.601 58.382 1.00 42.50 275 ASN A C 1
ATOM 2174 O O . ASN A 1 275 ? -29.845 -21.121 59.303 1.00 42.50 275 ASN A O 1
ATOM 2178 N N . ALA A 1 276 ? -27.859 -21.544 58.357 1.00 38.53 276 ALA A N 1
ATOM 2179 C CA . ALA A 1 276 ? -27.065 -20.762 59.299 1.00 38.53 276 ALA A CA 1
ATOM 2180 C C . ALA A 1 276 ? -26.183 -19.755 58.541 1.00 38.53 276 ALA A C 1
ATOM 2182 O O . ALA A 1 276 ? -25.531 -20.099 57.552 1.00 38.53 276 ALA A O 1
ATOM 2183 N N . ILE A 1 277 ? -26.182 -18.501 58.997 1.00 43.72 277 ILE A N 1
ATOM 2184 C CA . ILE A 1 277 ? -25.351 -17.410 58.470 1.00 43.72 277 ILE A CA 1
ATOM 2185 C C . ILE A 1 277 ? -24.213 -17.170 59.460 1.00 43.72 277 ILE A C 1
ATOM 2187 O O . ILE A 1 277 ? -24.468 -16.871 60.627 1.00 43.72 277 ILE A O 1
ATOM 2191 N N . GLN A 1 278 ? -22.963 -17.293 59.018 1.00 38.12 278 GLN A N 1
ATOM 2192 C CA . GLN A 1 278 ? -21.804 -17.141 59.898 1.00 38.12 278 GLN A CA 1
ATOM 2193 C C . GLN A 1 278 ? -21.375 -15.673 60.030 1.00 38.12 278 GLN A C 1
ATOM 2195 O O . GLN A 1 278 ? -21.140 -14.997 59.025 1.00 38.12 278 GLN A O 1
ATOM 2200 N N . ARG A 1 279 ? -21.194 -15.185 61.264 1.00 36.91 279 ARG A N 1
ATOM 2201 C CA . ARG A 1 279 ? -20.681 -13.836 61.555 1.00 36.91 279 ARG A CA 1
ATOM 2202 C C . ARG A 1 279 ? -19.475 -13.920 62.500 1.00 36.91 279 ARG A C 1
ATOM 2204 O O . ARG A 1 279 ? -19.631 -14.337 63.637 1.00 36.91 279 ARG A O 1
ATOM 2211 N N . ASN A 1 280 ? -18.313 -13.463 62.028 1.00 42.84 280 ASN A N 1
ATOM 2212 C CA . ASN A 1 280 ? -17.023 -13.393 62.729 1.00 42.84 280 ASN A CA 1
ATOM 2213 C C . ASN A 1 280 ? -16.574 -14.700 63.404 1.00 42.84 280 ASN A C 1
ATOM 2215 O O . ASN A 1 280 ? -16.900 -14.960 64.555 1.00 42.84 280 ASN A O 1
ATOM 2219 N N . SER A 1 281 ? -15.733 -15.467 62.713 1.00 41.81 281 SER A N 1
ATOM 2220 C CA . SER A 1 281 ? -15.007 -16.599 63.297 1.00 41.81 281 SER A CA 1
ATOM 2221 C C . SER A 1 281 ? -13.548 -16.629 62.844 1.00 41.81 281 SER A C 1
ATOM 2223 O O . SER A 1 281 ? -13.191 -16.175 61.752 1.00 41.81 281 SER A O 1
ATOM 2225 N N . THR A 1 282 ? -12.722 -17.210 63.711 1.00 48.47 282 THR A N 1
ATOM 2226 C CA . THR A 1 282 ? -11.370 -17.704 63.405 1.00 48.47 282 THR A CA 1
ATOM 2227 C C . THR A 1 282 ? -11.232 -19.191 63.765 1.00 48.47 282 THR A C 1
ATOM 2229 O O . THR A 1 282 ? -10.115 -19.689 63.908 1.00 48.47 282 THR A O 1
ATOM 2232 N N . GLY A 1 283 ? -12.361 -19.861 64.008 1.00 58.62 283 GLY A N 1
ATOM 2233 C CA . GLY A 1 283 ? -12.455 -21.156 64.665 1.00 58.62 283 GLY A CA 1
ATOM 2234 C C . GLY A 1 283 ? -12.634 -22.344 63.722 1.00 58.62 283 GLY A C 1
ATOM 2235 O O . GLY A 1 283 ? -12.293 -22.306 62.535 1.00 58.62 283 GLY A O 1
ATOM 2236 N N . ARG A 1 284 ? -13.158 -23.437 64.283 1.00 66.19 284 ARG A N 1
ATOM 2237 C CA . ARG A 1 284 ? -13.736 -24.549 63.527 1.00 66.19 284 ARG A CA 1
ATOM 2238 C C . ARG A 1 284 ? -15.222 -24.610 63.857 1.00 66.19 284 ARG A C 1
ATOM 2240 O O . ARG A 1 284 ? -15.593 -24.749 65.019 1.00 66.19 284 ARG A O 1
ATOM 2247 N N . GLU A 1 285 ? -16.048 -24.536 62.822 1.00 74.75 285 GLU A N 1
ATOM 2248 C CA . GLU A 1 285 ? -17.501 -24.626 62.933 1.00 74.75 285 GLU A CA 1
ATOM 2249 C C . GLU A 1 285 ? -18.013 -25.787 62.092 1.00 74.75 285 GLU A C 1
ATOM 2251 O O . GLU A 1 285 ? -17.597 -25.979 60.945 1.00 74.75 285 GLU A O 1
ATOM 2256 N N . ASP A 1 286 ? -18.949 -26.533 62.664 1.00 83.12 286 ASP A N 1
ATOM 2257 C CA . ASP A 1 286 ? -19.607 -27.654 62.013 1.00 83.12 286 ASP A CA 1
ATOM 2258 C C . ASP A 1 286 ? -21.121 -27.358 61.982 1.00 83.12 286 ASP A C 1
ATOM 2260 O O . ASP A 1 286 ? -21.714 -27.032 63.012 1.00 83.12 286 ASP A O 1
ATOM 2264 N N . ILE A 1 287 ? -21.760 -27.445 60.812 1.00 85.94 287 ILE A N 1
ATOM 2265 C CA . ILE A 1 287 ? -23.204 -27.197 60.620 1.00 85.94 287 ILE A CA 1
ATOM 2266 C C . ILE A 1 287 ? -23.845 -28.486 60.113 1.00 85.94 287 ILE A C 1
ATOM 2268 O O . ILE A 1 287 ? -23.284 -29.135 59.228 1.00 85.94 287 ILE A O 1
ATOM 2272 N N . GLY A 1 288 ? -24.996 -28.893 60.655 1.00 88.12 288 GLY A N 1
ATOM 2273 C CA . GLY A 1 288 ? -25.484 -30.241 60.384 1.00 88.12 288 GLY A CA 1
ATOM 2274 C C . GLY A 1 288 ? -26.779 -30.676 61.054 1.00 88.12 288 GLY A C 1
ATOM 2275 O O . GLY A 1 288 ? -27.574 -29.872 61.539 1.00 88.12 288 GLY A O 1
ATOM 2276 N N . LEU A 1 289 ? -26.961 -31.995 61.068 1.00 85.62 289 LEU A N 1
ATOM 2277 C CA . LEU A 1 289 ? -28.068 -32.701 61.709 1.00 85.62 289 LEU A CA 1
ATOM 2278 C C . LEU A 1 289 ? -27.518 -33.671 62.754 1.00 85.62 289 LEU A C 1
ATOM 2280 O O . LEU A 1 289 ? -26.498 -34.322 62.517 1.00 85.62 289 LEU A O 1
ATOM 2284 N N . SER A 1 290 ? -28.212 -33.809 63.879 1.00 83.25 290 SER A N 1
ATOM 2285 C CA . SER A 1 290 ? -27.929 -34.839 64.883 1.00 83.25 290 SER A CA 1
ATOM 2286 C C . SER A 1 290 ? -29.210 -35.421 65.471 1.00 83.25 290 SER A C 1
ATOM 2288 O O . SER A 1 290 ? -30.273 -34.810 65.371 1.00 83.25 290 SER A O 1
ATOM 2290 N N . THR A 1 291 ? -29.144 -36.601 66.082 1.00 80.44 291 THR A N 1
ATOM 2291 C CA . THR A 1 291 ? -30.252 -37.100 66.913 1.00 80.44 291 THR A CA 1
ATOM 2292 C C . THR A 1 291 ? -30.144 -36.575 68.342 1.00 80.44 291 THR A C 1
ATOM 2294 O O . THR A 1 291 ? -29.102 -36.092 68.784 1.00 80.44 291 THR A O 1
ATOM 2297 N N . LYS A 1 292 ? -31.218 -36.754 69.117 1.00 78.94 292 LYS A N 1
ATOM 2298 C CA . LYS A 1 292 ? -31.259 -36.446 70.555 1.00 78.94 292 LYS A CA 1
ATOM 2299 C C . LYS A 1 292 ? -30.201 -37.198 71.386 1.00 78.94 292 LYS A C 1
ATOM 2301 O O . LYS A 1 292 ? -29.962 -36.826 72.532 1.00 78.94 292 LYS A O 1
ATOM 2306 N N . GLU A 1 293 ? -29.588 -38.250 70.839 1.00 73.25 293 GLU A N 1
ATOM 2307 C CA . GLU A 1 293 ? -28.527 -39.017 71.503 1.00 73.25 293 GLU A CA 1
ATOM 2308 C C . GLU A 1 293 ? -27.143 -38.357 71.414 1.00 73.25 293 GLU A C 1
ATOM 2310 O O . GLU A 1 293 ? -26.235 -38.756 72.149 1.00 73.25 293 GLU A O 1
ATOM 2315 N N . MET A 1 294 ? -26.956 -37.352 70.548 1.00 74.19 294 MET A N 1
ATOM 2316 C CA . MET A 1 294 ? -25.675 -36.662 70.415 1.00 74.19 294 MET A CA 1
ATOM 2317 C C . MET A 1 294 ? -25.330 -35.885 71.703 1.00 74.19 294 MET A C 1
ATOM 2319 O O . MET A 1 294 ? -26.081 -34.998 72.116 1.00 74.19 294 MET A O 1
ATOM 2323 N N . PRO A 1 295 ? -24.171 -36.146 72.340 1.00 72.31 295 PRO A N 1
ATOM 2324 C CA . PRO A 1 295 ? -23.741 -35.379 73.506 1.00 72.31 295 PRO A CA 1
ATOM 2325 C C . PRO A 1 295 ? -23.462 -33.910 73.158 1.00 72.31 295 PRO A C 1
ATOM 2327 O O . PRO A 1 295 ? -22.656 -33.622 72.279 1.00 72.31 295 PRO A O 1
ATOM 2330 N N . LEU A 1 296 ? -24.026 -32.968 73.917 1.00 72.50 296 LEU A N 1
ATOM 2331 C CA . LEU A 1 296 ? -23.839 -31.521 73.690 1.00 72.50 296 LEU A CA 1
ATOM 2332 C C . LEU A 1 296 ? -22.397 -31.011 73.919 1.00 72.50 296 LEU A C 1
ATOM 2334 O O . LEU A 1 296 ? -22.118 -29.837 73.703 1.00 72.50 296 LEU A O 1
ATOM 2338 N N . TYR A 1 297 ? -21.489 -31.878 74.377 1.00 69.62 297 TYR A N 1
ATOM 2339 C CA . TYR A 1 297 ? -20.060 -31.600 74.554 1.00 69.62 297 TYR A CA 1
ATOM 2340 C C . TYR A 1 297 ? -19.167 -32.291 73.502 1.00 69.62 297 TYR A C 1
ATOM 2342 O O . TYR A 1 297 ? -17.944 -32.243 73.627 1.00 69.62 297 TYR A O 1
ATOM 2350 N N . THR A 1 298 ? -19.745 -32.953 72.489 1.00 66.62 298 THR A N 1
ATOM 2351 C CA . THR A 1 298 ? -19.003 -33.455 71.317 1.00 66.62 298 THR A CA 1
ATOM 2352 C C . THR A 1 298 ? -19.390 -32.698 70.048 1.00 66.62 298 THR A C 1
ATOM 2354 O O . THR A 1 298 ? -20.368 -31.952 70.021 1.00 66.62 298 THR A O 1
ATOM 2357 N N . ARG A 1 299 ? -18.595 -32.877 68.992 1.00 68.19 299 ARG A N 1
ATOM 2358 C CA . ARG A 1 299 ? -18.765 -32.195 67.704 1.00 68.19 299 ARG A CA 1
ATOM 2359 C C . ARG A 1 299 ? -19.661 -32.973 66.751 1.00 68.19 299 ARG A C 1
ATOM 2361 O O . ARG A 1 299 ? -19.732 -34.203 66.822 1.00 68.19 299 ARG A O 1
ATOM 2368 N N . LEU A 1 300 ? -20.302 -32.259 65.829 1.00 61.62 300 LEU A N 1
ATOM 2369 C CA . LEU A 1 300 ? -21.008 -32.873 64.707 1.00 61.62 300 LEU A CA 1
ATOM 2370 C C . LEU A 1 300 ? -20.058 -33.746 63.882 1.00 61.62 300 LEU A C 1
ATOM 2372 O O . LEU A 1 300 ? -18.935 -33.353 63.581 1.00 61.62 300 LEU A O 1
ATOM 2376 N N . GLY A 1 301 ? -20.510 -34.949 63.536 1.00 57.16 301 GLY A N 1
ATOM 2377 C CA . GLY A 1 301 ? -19.677 -35.959 62.890 1.00 57.16 301 GLY A CA 1
ATOM 2378 C C . GLY A 1 301 ? -18.776 -36.736 63.854 1.00 57.16 301 GLY A C 1
ATOM 2379 O O . GLY A 1 301 ? -18.063 -37.617 63.396 1.00 57.16 301 GLY A O 1
ATOM 2380 N N . ASN A 1 302 ? -18.808 -36.463 65.167 1.00 55.12 302 ASN A N 1
ATOM 2381 C CA . ASN A 1 302 ? -18.045 -37.193 66.193 1.00 55.12 302 ASN A CA 1
ATOM 2382 C C . ASN A 1 302 ? -18.896 -37.506 67.449 1.00 55.12 302 ASN A C 1
ATOM 2384 O O . ASN A 1 302 ? -18.407 -37.544 68.582 1.00 55.12 302 ASN A O 1
ATOM 2388 N N . GLY A 1 303 ? -20.201 -37.690 67.239 1.00 56.84 303 GLY A N 1
ATOM 2389 C CA . GLY A 1 303 ? -21.199 -38.088 68.231 1.00 56.84 303 GLY A CA 1
ATOM 2390 C C . GLY A 1 303 ? -22.294 -38.937 67.586 1.00 56.84 303 GLY A C 1
ATOM 2391 O O . GLY A 1 303 ? -22.449 -38.904 66.363 1.00 56.84 303 GLY A O 1
ATOM 2392 N N . ARG A 1 304 ? -23.039 -39.696 68.401 1.00 59.31 304 ARG A N 1
ATOM 2393 C CA . ARG A 1 304 ? -24.020 -40.671 67.901 1.00 59.31 304 ARG A CA 1
ATOM 2394 C C . ARG A 1 304 ? -25.082 -40.031 67.004 1.00 59.31 304 ARG A C 1
ATOM 2396 O O . ARG A 1 304 ? -25.717 -39.047 67.378 1.00 59.31 304 ARG A O 1
ATOM 2403 N N . VAL A 1 305 ? -25.230 -40.628 65.828 1.00 65.69 305 VAL A N 1
ATOM 2404 C CA . VAL A 1 305 ? -26.070 -40.284 64.683 1.00 65.69 305 VAL A CA 1
ATOM 2405 C C . VAL A 1 305 ? -26.007 -38.789 64.371 1.00 65.69 305 VAL A C 1
ATOM 2407 O O . VAL A 1 305 ? -26.932 -38.027 64.658 1.00 65.69 305 VAL A O 1
ATOM 2410 N N . SER A 1 306 ? -24.875 -38.367 63.798 1.00 78.81 306 SER A N 1
ATOM 2411 C CA . SER A 1 306 ? -24.617 -36.981 63.396 1.00 78.81 306 SER A CA 1
ATOM 2412 C C . SER A 1 306 ? -24.028 -36.853 61.985 1.00 78.81 306 SER A C 1
ATOM 2414 O O . SER A 1 306 ? -23.311 -37.731 61.501 1.00 78.81 306 SER A O 1
ATOM 2416 N N . TYR A 1 307 ? -24.340 -35.738 61.322 1.00 85.69 307 TYR A N 1
ATOM 2417 C CA . TYR A 1 307 ? -23.982 -35.423 59.937 1.00 85.69 307 TYR A CA 1
ATOM 2418 C C . TYR A 1 307 ? -23.556 -33.954 59.864 1.00 85.69 307 TYR A C 1
ATOM 2420 O O . TYR A 1 307 ? -24.410 -33.078 59.978 1.00 85.69 307 TYR A O 1
ATOM 2428 N N . GLY A 1 308 ? -22.263 -33.670 59.697 1.00 87.81 308 GLY A N 1
ATOM 2429 C CA . GLY A 1 308 ? -21.701 -32.318 59.742 1.00 87.81 308 GLY A CA 1
ATOM 2430 C C . GLY A 1 308 ? -20.984 -31.906 58.457 1.00 87.81 308 GLY A C 1
ATOM 2431 O O . GLY A 1 308 ? -20.184 -32.660 57.904 1.00 87.81 308 GLY A O 1
ATOM 2432 N N . TYR A 1 309 ? -21.232 -30.676 58.012 1.00 89.44 309 TYR A N 1
ATOM 2433 C CA . TYR A 1 309 ? -20.395 -29.953 57.060 1.00 89.44 309 TYR A CA 1
ATOM 2434 C C . TYR A 1 309 ? -19.501 -28.987 57.839 1.00 89.44 309 TYR A C 1
ATOM 2436 O O . TYR A 1 309 ? -19.976 -28.100 58.546 1.00 89.44 309 TYR A O 1
ATOM 2444 N N . VAL A 1 310 ? -18.198 -29.215 57.718 1.00 88.31 310 VAL A N 1
ATOM 2445 C CA . VAL A 1 310 ? -17.125 -28.571 58.473 1.00 88.31 310 VAL A CA 1
ATOM 2446 C C . VAL A 1 310 ? -16.562 -27.388 57.686 1.00 88.31 310 VAL A C 1
ATOM 2448 O O . VAL A 1 310 ? -16.266 -27.532 56.493 1.00 88.31 310 VAL A O 1
ATOM 2451 N N . ASN A 1 311 ? -16.312 -26.262 58.359 1.00 85.06 311 ASN A N 1
ATOM 2452 C CA . ASN A 1 311 ? -15.794 -25.028 57.756 1.00 85.06 311 ASN A CA 1
ATOM 2453 C C . ASN A 1 311 ? -14.508 -25.220 56.921 1.00 85.06 311 ASN A C 1
ATOM 2455 O O . ASN A 1 311 ? -14.375 -24.626 55.853 1.00 8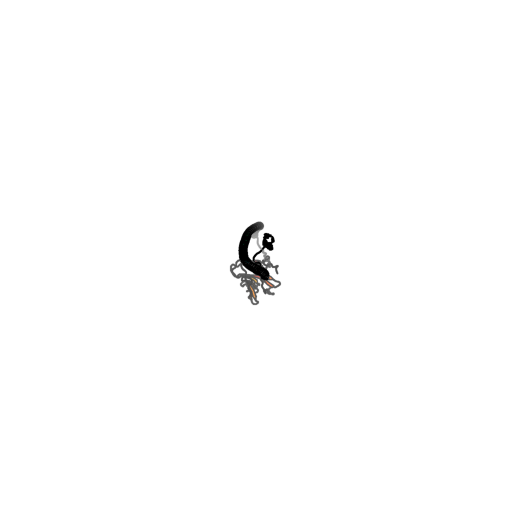5.06 311 ASN A O 1
ATOM 2459 N N . ILE A 1 312 ? -13.608 -26.130 57.320 1.00 86.88 312 ILE A N 1
ATOM 2460 C CA . ILE A 1 312 ? -12.383 -26.500 56.583 1.00 86.88 312 ILE A CA 1
ATOM 2461 C C . ILE A 1 312 ? -12.613 -27.357 55.317 1.00 86.88 312 ILE A C 1
ATOM 2463 O O . ILE A 1 312 ? -11.657 -27.903 54.767 1.00 86.88 312 ILE A O 1
ATOM 2467 N N . GLY A 1 313 ? -13.849 -27.490 54.827 1.00 88.69 313 GLY A N 1
ATOM 2468 C CA . GLY A 1 313 ? -14.139 -28.149 53.549 1.00 88.69 313 GLY A CA 1
ATOM 2469 C C . GLY A 1 313 ? -14.227 -29.675 53.635 1.00 88.69 313 GLY A C 1
ATOM 2470 O O . GLY A 1 313 ? -13.709 -30.393 52.769 1.00 88.69 313 GLY A O 1
ATOM 2471 N N . LYS A 1 314 ? -14.895 -30.183 54.679 1.00 89.38 314 LYS A N 1
ATOM 2472 C CA . LYS A 1 314 ? -15.139 -31.620 54.890 1.00 89.38 314 LYS A CA 1
ATOM 2473 C C . LYS A 1 314 ? -16.596 -31.929 55.206 1.00 89.38 314 LYS A C 1
ATOM 2475 O O . LYS A 1 314 ? -17.290 -31.107 55.793 1.00 89.38 314 LYS A O 1
ATOM 2480 N N . ILE A 1 315 ? -17.016 -33.144 54.875 1.00 88.88 315 ILE A N 1
ATOM 2481 C CA . ILE A 1 315 ? -18.245 -33.771 55.359 1.00 88.88 315 ILE A CA 1
ATOM 2482 C C . ILE A 1 315 ? -17.841 -34.898 56.308 1.00 88.88 315 ILE A C 1
ATOM 2484 O O . ILE A 1 315 ? -17.149 -35.833 55.896 1.00 88.88 315 ILE A O 1
ATOM 2488 N N . GLU A 1 316 ? -18.265 -34.807 57.563 1.00 87.00 316 GLU A N 1
ATOM 2489 C CA . GLU A 1 316 ? -17.988 -35.783 58.622 1.00 87.00 316 GLU A CA 1
ATOM 2490 C C . GLU A 1 316 ? -19.317 -36.372 59.133 1.00 87.00 316 GLU A C 1
ATOM 2492 O O . GLU A 1 316 ? -20.322 -35.673 59.262 1.00 87.00 316 GLU A O 1
ATOM 2497 N N . SER A 1 317 ? -19.354 -37.680 59.377 1.00 81.31 317 SER A N 1
ATOM 2498 C CA . SER A 1 317 ? -20.515 -38.396 59.921 1.00 81.31 317 SER A CA 1
ATOM 2499 C C . SER A 1 317 ? -20.054 -39.644 60.674 1.00 81.31 317 SER A C 1
ATOM 2501 O O . SER A 1 317 ? -18.896 -40.037 60.580 1.00 81.31 317 SER A O 1
ATOM 2503 N N . GLU A 1 318 ? -20.930 -40.266 61.449 1.00 73.00 318 GLU A N 1
ATOM 2504 C CA . GLU A 1 318 ? -20.599 -41.462 62.224 1.00 73.00 318 GLU A CA 1
ATOM 2505 C C . GLU A 1 318 ? -20.547 -42.732 61.345 1.00 73.00 318 GLU A C 1
ATOM 2507 O O . GLU A 1 318 ? -21.266 -42.858 60.354 1.00 73.00 318 GLU A O 1
ATOM 2512 N N . ASN A 1 319 ? -19.739 -43.720 61.739 1.00 63.00 319 ASN A N 1
ATOM 2513 C CA . ASN A 1 319 ? -19.967 -45.120 61.358 1.00 63.00 319 ASN A CA 1
ATOM 2514 C C . ASN A 1 319 ? -20.789 -45.854 62.430 1.00 63.00 319 ASN A C 1
ATOM 2516 O O . ASN A 1 319 ? -20.942 -45.355 63.532 1.00 63.00 319 ASN A O 1
ATOM 2520 N N . ALA A 1 320 ? -21.234 -47.084 62.162 1.00 58.91 320 ALA A N 1
ATOM 2521 C CA . ALA A 1 320 ? -22.085 -47.873 63.069 1.00 58.91 320 ALA A CA 1
ATOM 2522 C C . ALA A 1 320 ? -21.510 -48.202 64.480 1.00 58.91 320 ALA A C 1
ATOM 2524 O O . ALA A 1 320 ? -22.119 -48.979 65.212 1.00 58.91 320 ALA A O 1
ATOM 2525 N N . ASN A 1 321 ? -20.337 -47.677 64.868 1.00 55.66 321 ASN A N 1
ATOM 2526 C CA . ASN A 1 321 ? -19.640 -47.991 66.123 1.00 55.66 321 ASN A CA 1
ATOM 2527 C C . ASN A 1 321 ? -19.439 -46.795 67.082 1.00 55.66 321 ASN A C 1
ATOM 2529 O O . ASN A 1 321 ? -18.697 -46.941 68.054 1.00 55.66 321 ASN A O 1
ATOM 2533 N N . GLY A 1 322 ? -20.031 -45.619 66.855 1.00 58.28 322 GLY A N 1
ATOM 2534 C CA . GLY A 1 322 ? -19.817 -44.423 67.691 1.00 58.28 322 GLY A CA 1
ATOM 2535 C C . GLY A 1 322 ? -18.743 -43.460 67.184 1.00 58.28 322 GLY A C 1
ATOM 2536 O O . GLY A 1 322 ? -18.539 -42.415 67.797 1.00 58.28 322 GLY A O 1
ATOM 2537 N N . ASN A 1 323 ? -18.022 -43.811 66.115 1.00 62.97 323 ASN A N 1
ATOM 2538 C CA . ASN A 1 323 ? -16.792 -43.127 65.718 1.00 62.97 323 ASN A CA 1
ATOM 2539 C C . ASN A 1 323 ? -17.008 -42.217 64.508 1.00 62.97 323 ASN A C 1
ATOM 2541 O O . ASN A 1 323 ? -17.565 -42.654 63.498 1.00 62.97 323 ASN A O 1
ATOM 2545 N N . GLY A 1 324 ? -16.478 -40.995 64.582 1.00 66.75 324 GLY A N 1
ATOM 2546 C CA . GLY A 1 324 ? -16.483 -40.064 63.462 1.00 66.75 324 GLY A CA 1
ATOM 2547 C C . GLY A 1 324 ? -15.650 -40.528 62.267 1.00 66.75 324 GLY A C 1
ATOM 2548 O O . GLY A 1 324 ? -14.533 -41.030 62.411 1.00 66.75 324 GLY A O 1
ATOM 2549 N N . VAL A 1 325 ? -16.210 -40.348 61.074 1.00 74.88 325 VAL A N 1
ATOM 2550 C CA . VAL A 1 325 ? -15.640 -40.704 59.774 1.00 74.88 325 VAL A CA 1
ATOM 2551 C C . VAL A 1 325 ? -15.772 -39.524 58.817 1.00 74.88 325 VAL A C 1
ATOM 2553 O O . VAL A 1 325 ? -16.841 -38.947 58.634 1.00 74.88 325 VAL A O 1
ATOM 2556 N N . GLU A 1 326 ? -14.671 -39.195 58.148 1.00 82.81 326 GLU A N 1
ATOM 2557 C CA . GLU A 1 326 ? -14.673 -38.294 56.997 1.00 82.81 326 GLU A CA 1
ATOM 2558 C C . GLU A 1 326 ? -15.366 -38.998 55.817 1.00 82.81 326 GLU A C 1
ATOM 2560 O O . GLU A 1 326 ? -14.797 -39.901 55.204 1.00 82.81 326 GLU A O 1
ATOM 2565 N N . ILE A 1 327 ? -16.603 -38.601 55.512 1.00 83.88 327 ILE A N 1
ATOM 2566 C CA . ILE A 1 327 ? -17.375 -39.129 54.377 1.00 83.88 327 ILE A CA 1
ATOM 2567 C C . ILE A 1 327 ? -16.840 -38.552 53.065 1.00 83.88 327 ILE A C 1
ATOM 2569 O O . ILE A 1 327 ? -16.751 -39.254 52.057 1.00 83.88 327 ILE A O 1
ATOM 2573 N N . GLN A 1 328 ? -16.466 -37.269 53.070 1.00 87.88 328 GLN A N 1
ATOM 2574 C CA . GLN A 1 328 ? -15.933 -36.592 51.891 1.00 87.88 328 GLN A CA 1
ATOM 2575 C C . GLN A 1 328 ? -15.022 -35.423 52.276 1.00 87.88 328 GLN A C 1
ATOM 2577 O O . GLN A 1 328 ? -15.392 -34.561 53.070 1.00 87.88 328 GLN A O 1
ATOM 2582 N N . LYS A 1 3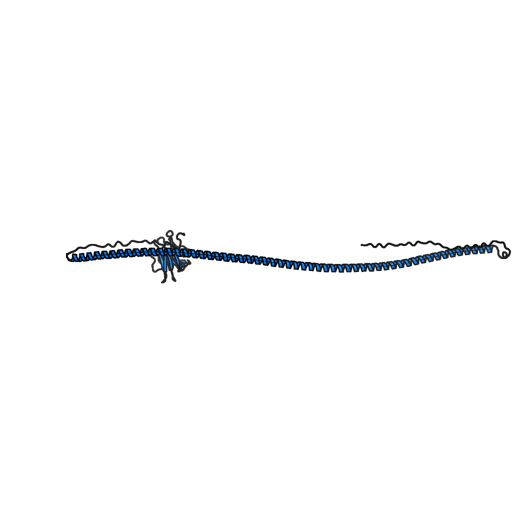29 ? -13.846 -35.351 51.648 1.00 87.00 329 LYS A N 1
ATOM 2583 C CA . LYS A 1 329 ? -12.947 -34.187 51.690 1.00 87.00 329 LYS A CA 1
ATOM 2584 C C . LYS A 1 329 ? -13.035 -33.360 50.415 1.00 87.00 329 LYS A C 1
ATOM 2586 O O . LYS A 1 329 ? -13.547 -33.828 49.399 1.00 87.00 329 LYS A O 1
ATOM 2591 N N . ASN A 1 330 ? -12.440 -32.170 50.451 1.00 86.75 330 ASN A N 1
ATOM 2592 C CA . ASN A 1 330 ? -12.364 -31.238 49.326 1.00 86.75 330 ASN A CA 1
ATOM 2593 C C . ASN A 1 330 ? -13.747 -30.769 48.833 1.00 86.75 330 ASN A C 1
ATOM 2595 O O . ASN A 1 330 ? -13.894 -30.402 47.667 1.00 86.75 330 ASN A O 1
ATOM 2599 N N . VAL A 1 331 ? -14.758 -30.756 49.711 1.00 90.56 331 VAL A N 1
ATOM 2600 C CA . VAL A 1 331 ? -15.907 -29.866 49.493 1.00 90.56 331 VAL A CA 1
ATOM 2601 C C . VAL A 1 331 ? -15.445 -28.421 49.745 1.00 90.56 331 VAL A C 1
ATOM 2603 O O . VAL A 1 331 ? -14.437 -28.225 50.429 1.00 90.56 331 VAL A O 1
ATOM 2606 N N . PRO A 1 332 ? -16.107 -27.390 49.189 1.00 93.69 332 PRO A N 1
ATOM 2607 C CA . PRO A 1 332 ? -15.696 -26.006 49.415 1.00 93.69 332 PRO A CA 1
ATOM 2608 C C . PRO A 1 332 ? -15.616 -25.689 50.918 1.00 93.69 332 PRO A C 1
ATOM 2610 O O . PRO A 1 332 ? -16.534 -26.074 51.644 1.00 93.69 332 PRO A O 1
ATOM 2613 N N . PRO A 1 333 ? -14.580 -24.993 51.413 1.00 90.62 333 PRO A N 1
ATOM 2614 C CA . PRO A 1 333 ? -14.603 -24.451 52.767 1.00 90.62 333 PRO A CA 1
ATOM 2615 C C . PRO A 1 333 ? -15.613 -23.298 52.864 1.00 90.62 333 PRO A C 1
ATOM 2617 O O . PRO A 1 333 ? -15.976 -22.704 51.840 1.00 90.62 333 PRO A O 1
ATOM 2620 N N . PHE A 1 334 ? -16.051 -22.954 54.073 1.00 85.75 334 PHE A N 1
ATOM 2621 C CA . PHE A 1 334 ? -16.892 -21.783 54.345 1.00 85.75 334 PHE A CA 1
ATOM 2622 C C . PHE A 1 334 ? -16.319 -20.923 55.472 1.00 85.75 334 PHE A C 1
ATOM 2624 O O . PHE A 1 334 ? -15.579 -21.415 56.320 1.00 85.75 334 PHE A O 1
ATOM 2631 N N . TYR A 1 335 ? -16.629 -19.629 55.426 1.00 85.06 335 TYR A N 1
ATOM 2632 C CA . TYR A 1 335 ? -16.089 -18.602 56.310 1.00 85.06 335 TYR A CA 1
ATOM 2633 C C . TYR A 1 335 ? -17.146 -17.537 56.635 1.00 85.06 335 TYR A C 1
ATOM 2635 O O . TYR A 1 335 ? -18.242 -17.517 56.077 1.00 85.06 335 TYR A O 1
ATOM 2643 N N . THR A 1 336 ? -16.781 -16.591 57.506 1.00 81.44 336 THR A N 1
ATOM 2644 C CA . THR A 1 336 ? -17.599 -15.414 57.847 1.00 81.44 336 THR A CA 1
ATOM 2645 C C . THR A 1 336 ? -18.208 -14.748 56.606 1.00 81.44 336 THR A C 1
ATOM 2647 O O . THR A 1 336 ? -17.487 -14.365 55.686 1.00 81.44 336 THR A O 1
ATOM 2650 N N . GLY A 1 337 ? -19.531 -14.567 56.614 1.00 80.25 337 GLY A N 1
ATOM 2651 C CA . GLY A 1 337 ? -20.301 -13.998 55.505 1.00 80.25 337 GLY A CA 1
ATOM 2652 C C . GLY A 1 337 ? -20.858 -15.025 54.512 1.00 80.25 337 GLY A C 1
ATOM 2653 O O . GLY A 1 337 ? -21.753 -14.675 53.744 1.00 80.25 337 GLY A O 1
ATOM 2654 N N . ASP A 1 338 ? -20.398 -16.279 54.541 1.00 85.38 338 ASP A N 1
ATOM 2655 C CA . ASP A 1 338 ? -21.054 -17.364 53.813 1.00 85.38 338 ASP A CA 1
ATOM 2656 C C . ASP A 1 338 ? -22.371 -17.775 54.499 1.00 85.38 338 ASP A C 1
ATOM 2658 O O . ASP A 1 338 ? -22.521 -17.738 55.726 1.00 85.38 338 ASP A O 1
ATOM 2662 N N . VAL A 1 339 ? -23.325 -18.218 53.682 1.00 85.31 339 VAL A N 1
ATOM 2663 C CA . VAL A 1 339 ? -24.570 -18.851 54.125 1.00 85.31 339 VAL A CA 1
ATOM 2664 C C . VAL A 1 339 ? -24.464 -20.343 53.853 1.00 85.31 339 VAL A C 1
ATOM 2666 O O . VAL A 1 339 ? -24.272 -20.768 52.707 1.00 85.31 339 VAL A O 1
ATOM 2669 N N . VAL A 1 340 ? -24.626 -21.145 54.900 1.00 87.00 340 VAL A N 1
ATOM 2670 C CA . VAL A 1 340 ? -24.609 -22.603 54.807 1.00 87.00 340 VAL A CA 1
ATOM 2671 C C . VAL A 1 340 ? -26.010 -23.134 55.080 1.00 87.00 340 VAL A C 1
ATOM 2673 O O . VAL A 1 340 ? -26.633 -22.820 56.093 1.00 87.00 340 VAL A O 1
ATOM 2676 N N . GLY A 1 341 ? -26.512 -23.942 54.152 1.00 87.56 341 GLY A N 1
ATOM 2677 C CA . GLY A 1 341 ? -27.785 -24.647 54.290 1.00 87.56 341 GLY A CA 1
ATOM 2678 C C . GLY A 1 341 ? -27.555 -26.128 54.557 1.00 87.56 341 GLY A C 1
ATOM 2679 O O . GLY A 1 341 ? -26.674 -26.729 53.939 1.00 87.56 341 GLY A O 1
ATOM 2680 N N . CYS A 1 342 ? -28.365 -26.716 55.433 1.00 87.88 342 CYS A N 1
ATOM 2681 C CA . CYS A 1 342 ? -28.430 -28.157 55.655 1.00 87.88 342 CYS A CA 1
ATOM 2682 C C . CYS A 1 342 ? -29.876 -28.621 55.454 1.00 87.88 342 CYS A C 1
ATOM 2684 O O . CYS A 1 342 ? -30.804 -27.986 55.951 1.00 87.88 342 CYS A O 1
ATOM 2686 N N . GLY A 1 343 ? -30.078 -29.708 54.712 1.00 85.88 343 GLY A N 1
ATOM 2687 C CA . GLY A 1 343 ? -31.407 -30.227 54.418 1.00 85.88 343 GLY A CA 1
ATOM 2688 C C . GLY A 1 343 ? -31.457 -31.748 54.404 1.00 85.88 343 GLY A C 1
ATOM 2689 O O . GLY A 1 343 ? -30.492 -32.420 54.040 1.00 85.88 343 GLY A O 1
ATOM 2690 N N . LEU A 1 344 ? -32.619 -32.284 54.772 1.00 85.44 344 LEU A N 1
ATOM 2691 C CA . LEU A 1 344 ? -32.950 -33.702 54.692 1.00 85.44 344 LEU A CA 1
ATOM 2692 C C . LEU A 1 344 ? -34.096 -33.895 53.698 1.00 85.44 344 LEU A C 1
ATOM 2694 O O . LEU A 1 344 ? -35.187 -33.356 53.876 1.00 85.44 344 LEU A O 1
ATOM 2698 N N . ASN A 1 345 ? -33.875 -34.710 52.670 1.00 84.25 345 ASN A N 1
ATOM 2699 C CA . ASN A 1 345 ? -34.971 -35.235 51.870 1.00 84.25 345 ASN A CA 1
ATOM 2700 C C . ASN A 1 345 ? -35.597 -36.426 52.608 1.00 84.25 345 ASN A C 1
ATOM 2702 O O . ASN A 1 345 ? -35.090 -37.542 52.526 1.00 84.25 345 ASN A O 1
ATOM 2706 N N . TRP A 1 346 ? -36.712 -36.195 53.304 1.00 81.69 346 TRP A N 1
ATOM 2707 C CA . TRP A 1 346 ? -37.429 -37.228 54.062 1.00 81.69 346 TRP A CA 1
ATOM 2708 C C . TRP A 1 346 ? -37.864 -38.442 53.226 1.00 81.69 346 TRP A C 1
ATOM 2710 O O . TRP A 1 346 ? -37.922 -39.544 53.759 1.00 81.69 346 TRP A O 1
ATOM 2720 N N . ALA A 1 347 ? -38.118 -38.275 51.922 1.00 81.62 347 ALA A N 1
ATOM 2721 C CA . ALA A 1 347 ? -38.548 -39.371 51.051 1.00 81.62 347 ALA A CA 1
ATOM 2722 C C . ALA A 1 347 ? -37.396 -40.289 50.605 1.00 81.62 347 ALA A C 1
ATOM 2724 O O . ALA A 1 347 ? -37.628 -41.458 50.319 1.00 81.62 347 ALA A O 1
ATOM 2725 N N . THR A 1 348 ? -36.163 -39.776 50.531 1.00 82.19 348 THR A N 1
ATOM 2726 C CA . THR A 1 348 ? -34.969 -40.560 50.147 1.00 82.19 348 THR A CA 1
ATOM 2727 C C . THR A 1 348 ? -33.976 -40.744 51.294 1.00 82.19 348 THR A C 1
ATOM 2729 O O . THR A 1 348 ? -32.874 -41.231 51.060 1.00 82.19 348 THR A O 1
ATOM 2732 N N . ARG A 1 349 ? -34.316 -40.256 52.496 1.00 84.19 349 ARG A N 1
ATOM 2733 C CA . ARG A 1 349 ? -33.439 -40.081 53.670 1.00 84.19 349 ARG A CA 1
ATOM 2734 C C . ARG A 1 349 ? -32.098 -39.377 53.387 1.00 84.19 349 ARG A C 1
ATOM 2736 O O . ARG A 1 349 ? -31.185 -39.436 54.204 1.00 84.19 349 ARG A O 1
ATOM 2743 N N . GLN A 1 350 ? -31.950 -38.694 52.248 1.00 86.25 350 GLN A N 1
ATOM 2744 C CA . GLN A 1 350 ? -30.671 -38.114 51.827 1.00 86.25 350 GLN A CA 1
ATOM 2745 C C . GLN A 1 350 ? -30.411 -36.786 52.541 1.00 86.25 350 GLN A C 1
ATOM 2747 O O . GLN A 1 350 ? -31.214 -35.855 52.422 1.00 86.25 350 GLN A O 1
ATOM 2752 N N . VAL A 1 351 ? -29.259 -36.672 53.205 1.00 87.62 351 VAL A N 1
ATOM 2753 C CA . VAL A 1 351 ? -28.762 -35.393 53.728 1.00 87.62 351 VAL A CA 1
ATOM 2754 C C . VAL A 1 351 ? -28.040 -34.649 52.608 1.00 87.62 351 VAL A C 1
ATOM 2756 O O . VAL A 1 351 ? -27.258 -35.232 51.856 1.00 87.62 351 VAL A O 1
ATOM 2759 N N . PHE A 1 352 ? -28.284 -33.349 52.488 1.00 88.31 352 PHE A N 1
ATOM 2760 C CA . PHE A 1 352 ? -27.562 -32.481 51.571 1.00 88.31 352 PHE A CA 1
ATOM 2761 C C . PHE A 1 352 ? -27.165 -31.170 52.241 1.00 88.31 352 PHE A C 1
ATOM 2763 O O . PHE A 1 352 ? -27.823 -30.679 53.157 1.00 88.31 352 PHE A O 1
ATOM 2770 N N . PHE A 1 353 ? -26.088 -30.587 51.728 1.00 91.00 353 PHE A N 1
ATOM 2771 C CA . PHE A 1 353 ? -25.583 -29.295 52.161 1.00 91.00 353 PHE A CA 1
ATOM 2772 C C . PHE A 1 353 ? -25.547 -28.325 50.990 1.00 91.00 353 PHE A C 1
ATOM 2774 O O . PHE A 1 353 ? -25.429 -28.730 49.828 1.00 91.00 353 PHE A O 1
ATOM 2781 N N . THR A 1 354 ? -25.638 -27.036 51.294 1.00 90.25 354 THR A N 1
ATOM 2782 C CA . THR A 1 354 ? -25.518 -25.962 50.310 1.00 90.25 354 THR A CA 1
ATOM 2783 C C . THR A 1 354 ? -24.587 -24.879 50.829 1.00 90.25 354 THR A C 1
ATOM 2785 O O . THR A 1 354 ? -24.598 -24.591 52.025 1.00 90.25 354 THR A O 1
ATOM 2788 N N . LYS A 1 355 ? -23.824 -24.258 49.930 1.00 91.94 355 LYS A N 1
ATOM 2789 C CA . LYS A 1 355 ? -23.055 -23.047 50.210 1.00 91.94 355 LYS A CA 1
ATOM 2790 C C . LYS A 1 355 ? -23.549 -21.928 49.298 1.00 91.94 355 LYS A C 1
ATOM 2792 O O . LYS A 1 355 ? -23.607 -22.118 48.085 1.00 91.94 355 LYS A O 1
ATOM 2797 N N . ASN A 1 356 ? -23.905 -20.778 49.866 1.00 92.19 356 ASN A N 1
ATOM 2798 C CA . ASN A 1 356 ? -24.346 -19.578 49.145 1.00 92.19 356 ASN A CA 1
ATOM 2799 C C . ASN A 1 356 ? -25.448 -19.861 48.099 1.00 92.19 356 ASN A C 1
ATOM 2801 O O . ASN A 1 356 ? -25.394 -19.395 46.960 1.00 92.19 356 ASN A O 1
ATOM 2805 N N . GLY A 1 357 ? -26.428 -20.694 48.471 1.00 87.19 357 GLY A N 1
ATOM 2806 C CA . GLY A 1 357 ? -27.532 -21.115 47.602 1.00 87.19 357 GLY A CA 1
ATOM 2807 C C . GLY A 1 357 ? -27.199 -22.193 46.557 1.00 87.19 357 GLY A C 1
ATOM 2808 O O . GLY A 1 357 ? -28.069 -22.534 45.758 1.00 87.19 357 GLY A O 1
ATOM 2809 N N . GLN A 1 358 ? -25.986 -22.758 46.544 1.00 90.62 358 GLN A N 1
ATOM 2810 C CA . GLN A 1 358 ? -25.589 -23.846 45.638 1.00 90.62 358 GLN A CA 1
ATOM 2811 C C . GLN A 1 358 ? -25.436 -25.174 46.388 1.00 90.62 358 GLN A C 1
ATOM 2813 O O . GLN A 1 358 ? -24.702 -25.258 47.373 1.00 90.62 358 GLN A O 1
ATOM 2818 N N . ARG A 1 359 ? -26.115 -26.230 45.920 1.00 90.00 359 ARG A N 1
ATOM 2819 C CA . ARG A 1 359 ? -26.049 -27.577 46.512 1.00 90.00 359 ARG A CA 1
ATOM 2820 C C . ARG A 1 359 ? -24.688 -28.228 46.253 1.00 90.00 359 ARG A C 1
ATOM 2822 O O . ARG A 1 359 ? -24.205 -28.245 45.124 1.00 90.00 359 ARG A O 1
ATOM 2829 N N . LEU A 1 360 ? -24.087 -28.784 47.301 1.00 89.44 360 LEU A N 1
ATOM 2830 C CA . LEU A 1 360 ? -22.810 -29.486 47.219 1.00 89.44 360 LEU A CA 1
ATOM 2831 C C . LEU A 1 360 ? -22.994 -30.884 46.621 1.00 89.44 360 LEU A C 1
ATOM 2833 O O . LEU A 1 360 ? -23.954 -31.588 46.942 1.00 89.44 360 LEU A O 1
ATOM 2837 N N . ASN A 1 361 ? -22.048 -31.303 45.778 1.00 89.88 361 ASN A N 1
ATOM 2838 C CA . ASN A 1 361 ? -22.031 -32.648 45.209 1.00 89.88 361 ASN A CA 1
ATOM 2839 C C . ASN A 1 361 ? -21.500 -33.653 46.245 1.00 89.88 361 ASN A C 1
ATOM 2841 O O . ASN A 1 361 ? -20.295 -33.909 46.315 1.00 89.88 361 ASN A O 1
ATOM 2845 N N . ILE A 1 362 ? -22.414 -34.162 47.073 1.00 84.50 362 ILE A N 1
ATOM 2846 C CA . ILE A 1 362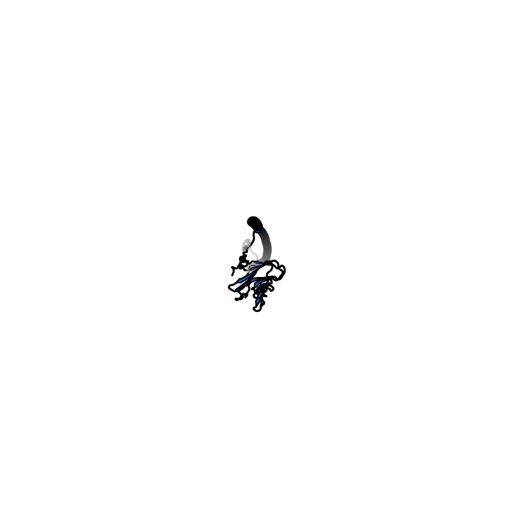 ? -22.136 -35.127 48.136 1.00 84.50 362 ILE A CA 1
ATOM 2847 C C . ILE A 1 362 ? -22.796 -36.453 47.783 1.00 84.50 362 ILE A C 1
ATOM 2849 O O . ILE A 1 362 ? -24.010 -36.531 47.580 1.00 84.50 362 ILE A O 1
ATOM 2853 N N . THR A 1 363 ? -21.987 -37.505 47.726 1.00 76.88 363 THR A N 1
ATOM 2854 C CA . THR A 1 363 ? -22.446 -38.865 47.425 1.00 76.88 363 THR A CA 1
ATOM 2855 C C . THR A 1 363 ? -22.502 -39.707 48.695 1.00 76.88 363 THR A C 1
ATOM 2857 O O . THR A 1 363 ? -21.601 -39.625 49.521 1.00 76.88 363 THR A O 1
ATOM 2860 N N . ASN A 1 364 ? -23.524 -40.559 48.809 1.00 76.75 364 ASN A N 1
ATOM 2861 C CA . ASN A 1 364 ? -23.673 -41.573 49.863 1.00 76.75 364 ASN A CA 1
ATOM 2862 C C . ASN A 1 364 ? -23.827 -41.055 51.310 1.00 76.75 364 ASN A C 1
ATOM 2864 O O . ASN A 1 364 ? -23.355 -41.702 52.240 1.00 76.75 364 ASN A O 1
ATOM 2868 N N . LEU A 1 365 ? -24.531 -39.932 51.511 1.00 85.50 365 LEU A N 1
ATOM 2869 C CA . LEU A 1 365 ? -24.899 -39.428 52.841 1.00 85.50 365 LEU A CA 1
ATOM 2870 C C . LEU A 1 365 ? -26.410 -39.582 53.095 1.00 85.50 365 LEU A C 1
ATOM 2872 O O . LEU A 1 365 ? -27.223 -38.879 52.487 1.00 85.50 365 LEU A O 1
ATOM 2876 N N . TYR A 1 366 ? -26.777 -40.498 53.992 1.00 84.69 366 TYR A N 1
ATOM 2877 C CA . TYR A 1 366 ? -28.166 -40.844 54.307 1.00 84.69 366 TYR A CA 1
ATOM 2878 C C . TYR A 1 366 ? -28.387 -40.967 55.819 1.00 84.69 366 TYR A C 1
ATOM 2880 O O . TYR A 1 366 ? -27.502 -41.419 56.546 1.00 84.69 366 TYR A O 1
ATOM 2888 N N . VAL A 1 367 ? -29.580 -40.575 56.267 1.00 81.31 367 VAL A N 1
ATOM 2889 C CA . VAL A 1 367 ? -30.101 -40.857 57.612 1.00 81.31 367 VAL A CA 1
ATOM 2890 C C . VAL A 1 367 ? -30.580 -42.308 57.667 1.00 81.31 367 VAL A C 1
ATOM 2892 O O . VAL A 1 367 ? -31.189 -42.778 56.707 1.00 81.31 367 VAL A O 1
ATOM 2895 N N . ASP A 1 368 ? -30.311 -43.004 58.772 1.00 77.75 368 ASP A N 1
ATOM 2896 C CA . ASP A 1 368 ? -30.776 -44.381 58.982 1.00 77.75 368 ASP A CA 1
ATOM 2897 C C . ASP A 1 368 ? -32.318 -44.464 58.933 1.00 77.75 368 ASP A C 1
ATOM 2899 O O . ASP A 1 368 ? -33.017 -43.545 59.374 1.00 77.75 368 ASP A O 1
ATOM 2903 N N . GLU A 1 369 ? -32.862 -45.555 58.394 1.00 73.25 369 GLU A N 1
ATOM 2904 C CA . GLU A 1 369 ? -34.309 -45.739 58.226 1.00 73.25 369 GLU A CA 1
ATOM 2905 C C . GLU A 1 369 ? -35.038 -45.776 59.576 1.00 73.25 369 GLU A C 1
ATOM 2907 O O . GLU A 1 369 ? -36.131 -45.211 59.687 1.00 73.25 369 GLU A O 1
ATOM 2912 N N . ASP A 1 370 ? -34.390 -46.337 60.603 1.00 73.56 370 ASP A N 1
ATOM 2913 C CA . ASP A 1 370 ? -34.887 -46.417 61.983 1.00 73.56 370 ASP A CA 1
ATOM 2914 C C . ASP A 1 370 ? -34.765 -45.087 62.760 1.00 73.56 370 ASP A C 1
ATOM 2916 O O . ASP A 1 370 ? -35.321 -44.943 63.852 1.00 73.56 370 ASP A O 1
ATOM 2920 N N . THR A 1 371 ? -34.081 -44.071 62.214 1.00 73.00 371 THR A N 1
ATOM 2921 C CA . THR A 1 371 ? -33.997 -42.753 62.863 1.00 73.00 371 THR A CA 1
ATOM 2922 C C . THR A 1 371 ? -35.303 -41.978 62.663 1.00 73.00 371 THR A C 1
ATOM 2924 O O . THR A 1 371 ? -35.614 -41.504 61.563 1.00 73.00 371 THR A O 1
ATOM 2927 N N . ALA A 1 372 ? -36.068 -41.840 63.749 1.00 66.69 372 ALA A N 1
ATOM 2928 C CA . ALA A 1 372 ? -37.333 -41.105 63.773 1.00 66.69 372 ALA A CA 1
ATOM 2929 C C . ALA A 1 372 ? -37.131 -39.585 63.641 1.00 66.69 372 ALA A C 1
ATOM 2931 O O . ALA A 1 372 ? -37.661 -38.979 62.712 1.00 66.69 372 ALA A O 1
ATOM 2932 N N . ASP A 1 373 ? -36.316 -38.996 64.524 1.00 79.81 373 ASP A N 1
ATOM 2933 C CA . ASP A 1 373 ? -36.130 -37.547 64.640 1.00 79.81 373 ASP A CA 1
ATOM 2934 C C . ASP A 1 373 ? -34.661 -37.145 64.456 1.00 79.81 373 ASP A C 1
ATOM 2936 O O . ASP A 1 373 ? -33.763 -37.700 65.095 1.00 79.81 373 ASP A O 1
ATOM 2940 N N . VAL A 1 374 ? -34.426 -36.118 63.636 1.00 81.31 374 VAL A N 1
ATOM 2941 C CA . VAL A 1 374 ? -33.143 -35.407 63.545 1.00 81.31 374 VAL A CA 1
ATOM 2942 C C . VAL A 1 374 ? -33.353 -33.915 63.779 1.00 81.31 374 VAL A C 1
ATOM 2944 O O . VAL A 1 374 ? -34.354 -33.339 63.357 1.00 81.31 374 VAL A O 1
ATOM 2947 N N . TYR A 1 375 ? -32.383 -33.288 64.432 1.00 83.50 375 TYR A N 1
ATOM 2948 C CA . TYR A 1 375 ? -32.423 -31.900 64.861 1.00 83.50 375 TYR A CA 1
ATOM 2949 C C . TYR A 1 375 ? -31.331 -31.093 64.153 1.00 83.50 375 TYR A C 1
ATOM 2951 O O . TYR A 1 375 ? -30.166 -31.514 64.143 1.00 83.50 375 TYR A O 1
ATOM 2959 N N . PRO A 1 376 ? -31.664 -29.911 63.608 1.00 85.25 376 PRO A N 1
ATOM 2960 C CA . PRO A 1 376 ? -30.678 -28.904 63.250 1.00 85.25 376 PRO A CA 1
ATOM 2961 C C . PRO A 1 376 ? -29.685 -28.656 64.379 1.00 85.25 376 PRO A C 1
ATOM 2963 O O . PRO A 1 376 ? -30.069 -28.438 65.526 1.00 85.25 376 PRO A O 1
ATOM 2966 N N . THR A 1 377 ? -28.399 -28.719 64.056 1.00 81.81 377 THR A N 1
ATOM 2967 C CA . THR A 1 377 ? -27.312 -28.640 65.030 1.00 81.81 377 THR A CA 1
ATOM 2968 C C . THR A 1 377 ? -26.192 -27.771 64.467 1.00 81.81 377 THR A C 1
ATOM 2970 O O . THR A 1 377 ? -25.896 -27.816 63.271 1.00 81.81 377 THR A O 1
ATOM 2973 N N . VAL A 1 378 ? -25.547 -26.995 65.337 1.00 83.50 378 VAL A N 1
ATOM 2974 C CA . VAL A 1 378 ? -24.309 -26.273 65.029 1.00 83.50 378 VAL A CA 1
ATOM 2975 C C . VAL A 1 378 ? -23.326 -26.490 66.173 1.00 83.50 378 VAL A C 1
ATOM 2977 O O . VAL A 1 378 ? -23.712 -26.452 67.340 1.00 83.50 378 VAL A O 1
ATOM 2980 N N . THR A 1 379 ? -22.059 -26.708 65.839 1.00 80.19 379 THR A N 1
ATOM 2981 C CA . THR A 1 379 ? -20.942 -26.746 66.786 1.00 80.19 379 THR A CA 1
ATOM 2982 C C . THR A 1 379 ? -20.034 -25.545 66.535 1.00 80.19 379 THR A C 1
ATOM 2984 O O . THR A 1 379 ? -19.694 -25.266 65.386 1.00 80.19 379 THR A O 1
ATOM 2987 N N . LEU A 1 380 ? -19.648 -24.848 67.607 1.00 81.19 380 LEU A N 1
ATOM 2988 C CA . LEU A 1 380 ? -18.728 -23.706 67.604 1.00 81.19 380 LEU A CA 1
ATOM 2989 C C . LEU A 1 380 ? -17.606 -23.990 68.613 1.00 81.19 380 LEU A C 1
ATOM 2991 O O . LEU A 1 380 ? -17.898 -24.399 69.738 1.00 81.19 380 LEU A O 1
ATOM 2995 N N . ASP A 1 381 ? -16.347 -23.790 68.220 1.00 73.94 381 ASP A N 1
ATOM 2996 C CA . ASP A 1 381 ? -15.181 -24.136 69.049 1.00 73.94 381 ASP A CA 1
ATOM 2997 C C . ASP A 1 381 ? -14.611 -22.952 69.860 1.00 73.94 381 ASP A C 1
ATOM 2999 O O . ASP A 1 381 ? -14.025 -23.187 70.920 1.00 73.94 381 ASP A O 1
ATOM 3003 N N . TYR A 1 382 ? -14.728 -21.699 69.393 1.00 71.44 382 TYR A N 1
ATOM 3004 C CA . TYR A 1 382 ? -14.021 -20.554 69.984 1.00 71.44 382 TYR A CA 1
ATOM 3005 C C . TYR A 1 382 ? -14.948 -19.463 70.540 1.00 71.44 382 TYR A C 1
ATOM 3007 O O . TYR A 1 382 ? -16.050 -19.194 70.064 1.00 71.44 382 TYR A O 1
ATOM 3015 N N . HIS A 1 383 ? -14.463 -18.777 71.580 1.00 65.44 383 HIS A N 1
ATOM 3016 C CA . HIS A 1 383 ? -15.150 -17.622 72.153 1.00 65.44 383 HIS A CA 1
ATOM 3017 C C . HIS A 1 383 ? -15.228 -16.470 71.146 1.00 65.44 383 HIS A C 1
ATOM 3019 O O . HIS A 1 383 ? -14.207 -15.886 70.787 1.00 65.44 383 HIS A O 1
ATOM 3025 N N . GLY A 1 384 ? -16.452 -16.099 70.772 1.00 69.06 384 GLY A N 1
ATOM 3026 C CA . GLY A 1 384 ? -16.735 -15.017 69.829 1.00 69.06 384 GLY A CA 1
ATOM 3027 C C . GLY A 1 384 ? -17.303 -15.497 68.496 1.00 69.06 384 GLY A C 1
ATOM 3028 O O . GLY A 1 384 ? -17.909 -14.680 67.807 1.00 69.06 384 GLY A O 1
ATOM 3029 N N . ASP A 1 385 ? -17.184 -16.792 68.180 1.00 69.75 385 ASP A N 1
ATOM 3030 C CA . ASP A 1 385 ? -17.835 -17.390 67.014 1.00 69.75 385 ASP A CA 1
ATOM 3031 C C . ASP A 1 385 ? -19.362 -17.221 67.134 1.00 69.75 385 ASP A C 1
ATOM 3033 O O . ASP A 1 385 ? -19.953 -17.525 68.177 1.00 69.75 385 ASP A O 1
ATOM 3037 N N . ALA A 1 386 ? -20.015 -16.745 66.071 1.00 73.19 386 ALA A N 1
ATOM 3038 C CA . ALA A 1 386 ? -21.464 -16.574 66.040 1.00 73.19 386 ALA A CA 1
ATOM 3039 C C . ALA A 1 386 ? -22.089 -17.074 64.730 1.00 73.19 386 ALA A C 1
ATOM 3041 O O . ALA A 1 386 ? -21.567 -16.870 63.629 1.00 73.19 386 ALA A O 1
ATOM 3042 N N . VAL A 1 387 ? -23.269 -17.681 64.861 1.00 74.69 387 VAL A N 1
ATOM 3043 C CA . VAL A 1 387 ? -24.147 -18.038 63.744 1.00 74.69 387 VAL A CA 1
ATOM 3044 C C . VAL A 1 387 ? -25.555 -17.507 63.979 1.00 74.69 387 VAL A C 1
ATOM 3046 O O . VAL A 1 387 ? -26.042 -17.450 65.106 1.00 74.69 387 VAL A O 1
ATOM 3049 N N . GLU A 1 388 ? -26.222 -17.144 62.894 1.00 81.44 388 GLU A N 1
ATOM 3050 C CA . GLU A 1 388 ? -27.625 -16.744 62.865 1.00 81.44 388 GLU A CA 1
ATOM 3051 C C . GLU A 1 388 ? -28.422 -17.829 62.138 1.00 81.44 388 GLU A C 1
ATOM 3053 O O . GLU A 1 388 ? -28.229 -18.051 60.942 1.00 81.44 388 GLU A O 1
ATOM 3058 N N . ALA A 1 389 ? -29.289 -18.535 62.866 1.00 79.00 389 ALA A N 1
ATOM 3059 C CA . ALA A 1 389 ? -30.121 -19.590 62.303 1.00 79.00 389 ALA A CA 1
ATOM 3060 C C . ALA A 1 389 ? -31.392 -18.998 61.671 1.00 79.00 389 ALA A C 1
ATOM 3062 O O . ALA A 1 389 ? -32.256 -18.463 62.361 1.00 79.00 389 ALA A O 1
ATOM 3063 N N . ASN A 1 390 ? -31.509 -19.126 60.351 1.00 81.62 390 ASN A N 1
ATOM 3064 C CA . ASN A 1 390 ? -32.711 -18.827 59.584 1.00 81.62 390 ASN A CA 1
ATOM 3065 C C . ASN A 1 390 ? -33.482 -20.132 59.372 1.00 81.62 390 ASN A C 1
ATOM 3067 O O . ASN A 1 390 ? -33.102 -20.973 58.559 1.00 81.62 390 ASN A O 1
ATOM 3071 N N . PHE A 1 391 ? -34.561 -20.270 60.127 1.00 82.06 391 PHE A N 1
ATOM 3072 C CA . PHE A 1 391 ? -35.423 -21.444 60.189 1.00 82.06 391 PHE A CA 1
ATOM 3073 C C . PHE A 1 391 ? -36.530 -21.462 59.098 1.00 82.06 391 PHE A C 1
ATOM 3075 O O . PHE A 1 391 ? -37.256 -22.446 58.931 1.00 82.06 391 PHE A O 1
ATOM 3082 N N . GLY A 1 392 ? -36.611 -20.402 58.285 1.00 80.62 392 GLY A N 1
ATOM 3083 C CA . GLY A 1 392 ? -37.540 -20.263 57.165 1.00 80.62 392 GLY A CA 1
ATOM 3084 C C . GLY A 1 392 ? -38.428 -19.016 57.250 1.00 80.62 392 GLY A C 1
ATOM 3085 O O . GLY A 1 392 ? -38.272 -18.187 58.144 1.00 80.62 392 GLY A O 1
ATOM 3086 N N . PRO A 1 393 ? -39.346 -18.829 56.281 1.00 76.19 393 PRO A N 1
ATOM 3087 C CA . PRO A 1 393 ? -39.497 -19.612 55.049 1.00 76.19 393 PRO A CA 1
ATOM 3088 C C . PRO A 1 393 ? -38.504 -19.207 53.937 1.00 76.19 393 PRO A C 1
ATOM 3090 O O . PRO A 1 393 ? -38.442 -19.856 52.895 1.00 76.19 393 PRO A O 1
ATOM 3093 N N . ASN A 1 394 ? -37.749 -18.119 54.125 1.00 82.00 394 ASN A N 1
ATOM 3094 C CA . ASN A 1 394 ? -36.941 -17.493 53.076 1.00 82.00 394 ASN A CA 1
ATOM 3095 C C . ASN A 1 394 ? -35.507 -18.042 53.057 1.00 82.00 394 ASN A C 1
ATOM 3097 O O . ASN A 1 394 ? -34.620 -17.517 53.732 1.00 82.00 394 ASN A O 1
ATOM 3101 N N . PHE A 1 395 ? -35.263 -19.082 52.262 1.00 81.19 395 PHE A N 1
ATOM 3102 C CA . PHE A 1 395 ? -33.945 -19.708 52.117 1.00 81.19 395 PHE A CA 1
ATOM 3103 C C . PHE A 1 395 ? -33.178 -19.183 50.890 1.00 81.19 395 PHE A C 1
ATOM 3105 O O . PHE A 1 395 ? -33.777 -18.871 49.865 1.00 81.19 395 PHE A O 1
ATOM 3112 N N . GLN A 1 396 ? -31.840 -19.117 50.964 1.00 86.19 396 GLN A N 1
ATOM 3113 C CA . GLN A 1 396 ? -31.014 -18.744 49.802 1.00 86.19 396 GLN A CA 1
ATOM 3114 C C . GLN A 1 396 ? -30.888 -19.890 48.783 1.00 86.19 396 GLN A C 1
ATOM 3116 O O . GLN A 1 396 ? -30.752 -19.643 47.586 1.00 86.19 396 GLN A O 1
ATOM 3121 N N . TYR A 1 397 ? -30.935 -21.146 49.243 1.00 83.56 397 TYR A N 1
ATOM 3122 C CA . TYR A 1 397 ? -31.133 -22.287 48.355 1.00 83.56 397 TYR A CA 1
ATOM 3123 C C . TYR A 1 397 ? -32.614 -22.405 47.994 1.00 83.56 397 TYR A C 1
ATOM 3125 O O . TYR A 1 397 ? -33.487 -22.422 48.861 1.00 83.56 397 TYR A O 1
ATOM 3133 N N . ASP A 1 398 ? -32.881 -22.504 46.698 1.00 81.38 398 ASP A N 1
ATOM 3134 C CA . ASP A 1 398 ? -34.223 -22.646 46.153 1.00 81.38 398 ASP A CA 1
ATOM 3135 C C . ASP A 1 398 ? -34.690 -24.104 46.263 1.00 81.38 398 ASP A C 1
ATOM 3137 O O . ASP A 1 398 ? -34.357 -24.943 45.423 1.00 81.38 398 ASP A O 1
ATOM 3141 N N . LEU A 1 399 ? -35.491 -24.388 47.294 1.00 72.50 399 LEU A N 1
ATOM 3142 C CA . LEU A 1 399 ? -36.065 -25.711 47.568 1.00 72.50 399 LEU A CA 1
ATOM 3143 C C . LEU A 1 399 ? -36.977 -26.247 46.443 1.00 72.50 399 LEU A C 1
ATOM 3145 O O . LEU A 1 399 ? -37.314 -27.430 46.459 1.00 72.50 399 LEU A O 1
ATOM 3149 N N . SER A 1 400 ? -37.380 -25.423 45.465 1.00 73.38 400 SER A N 1
ATOM 3150 C CA . SER A 1 400 ? -38.145 -25.891 44.299 1.00 73.38 400 SER A CA 1
ATOM 3151 C C . SER A 1 400 ? -37.267 -26.537 43.215 1.00 73.38 400 SER A C 1
ATOM 3153 O O . SER A 1 400 ? -37.771 -27.302 42.386 1.00 73.38 400 SER A O 1
ATOM 3155 N N . LYS A 1 401 ? -35.950 -26.282 43.233 1.00 63.72 401 LYS A N 1
ATOM 3156 C CA . LYS A 1 401 ? -34.976 -26.855 42.293 1.00 63.72 401 LYS A CA 1
ATOM 3157 C C . LYS A 1 401 ? -34.506 -28.232 42.773 1.00 63.72 401 LYS A C 1
ATOM 3159 O O . LYS A 1 401 ? -33.609 -28.326 43.613 1.00 63.72 401 LYS A O 1
ATOM 3164 N N . LYS A 1 402 ? -35.130 -29.277 42.218 1.00 49.16 402 LYS A N 1
ATOM 3165 C CA . LYS A 1 402 ? -34.770 -30.694 42.419 1.00 49.16 402 LYS A CA 1
ATOM 3166 C C . LYS A 1 402 ? -33.350 -31.021 41.955 1.00 49.16 402 LYS A C 1
ATOM 3168 O O . LYS A 1 402 ? -33.001 -30.578 40.840 1.00 49.16 402 LYS A O 1
#

Foldseek 3Di:
DDDDDDDDPPDPPDDDDDDPCPPPPPPDDPDDDDDDDDDDPPPDDPVVVVVVVVVVVVVVVVVVVVVVVVVVVVVVVVVVVVVVVVVVVVVVVVVVVVVVVVVVVVVVVVVVVVVVVVVVVVVVVVVVVVVVVVVVVVVVVVVVVVVVVVVVVVVVVVVVVVVVVVVVVVVVVVVVVVVVVVVVVVVVVVVVVVVVVVVVVVVVVVVVVVVVVVVVVVVVVVVVVVVVVVVVVVVVVVVVVVVVVVPVVDDDDDDDDDDDDDPDDDDDDDDFFKKKAWADDPFKKWWWKADPQFDPPDAALQAPAGWTDIQQAFIWHDDPPNGIDTQDGDHDHDDHGKIKGWDAPPVQQAIWIDIQQHTTPGPDHGGDPPDDDMDTDMDTDDDPIDMDIDRDDDDSHDPVPD

Sequence (402 aa):
MATFNVAHLITLIGVGSIASSVGANEQQNQNKTQNGGGGLKHLFGPDVFTELRDKQNAMAEKMSETETKLEKQIENGMRESQILLSTKLENVFIKLRDNQNASVTKLENRFENVMRDNQNALAEKVSETEAKLENQIENENQNALAEKVSETEAKLENQIEKVFTELRDNQNGLSTKLENRFENVMRDNQNALAEKVSETEAKLENQIENVFTELRDNQNGLSTKLENGIQNNQKALSLMKNMATLALFHFPLPIYHRWNASDCHPEIVINESTNAIQRNSTGREDIGLSTKEMPLYTRLGNGRVSYGYVNIGKIESENANGNGVEIQKNVPPFYTGDVVGCGLNWATRQVFFTKNGQRLNITNLYVDEDTADVYPTVTLDYHGDAVEANFGPNFQYDLSKK